Protein 6N7A (pdb70)

Secondary structure (DSSP, 8-state):
--TTB--GGGEEEEEEEEE-SSEEEEEEEE-TTSSS-SEEEEEEEE---HHHHHHHHHHHHT---TTBPPEEEEE---EEEEE--TT-BHHHHHHH-TTT--HHHHHHHHHHHHHHHHHHHHTTEE-S--SGGGEEEEETTEEEE---TT-EEPPTT------SS---GGG--HHHHHH----HHHHHHHHHHHHHHHHTTT-GGGSHHHHHHHHH--TTTHHHHHHHHHHTT--PPPPTT--HHHHHHHHGGG-SSGGGSPPHHHHHHHHHHHH-/--SSPP---PPPPPP-TTBPPGGGEEEEEEEEE-SSEEEEEEEE-TTSSS-SEEEEEEEE---HHHHHHHHHHHHT---TTBPPEEEEE---EEEEE--TT-BHHHHHHH-TTT--HHHHHHHHHHHHHHHHHHHHTTEE-S--SGGGEEEEETTEEEE---TT-EEPPTT----S--TT--GGG--HHHHHH----HHHHHHHHHHHHHHHHTTT-GGG-HHHHHHHHH-S--TTTHHHHHHHHHHTT--PPPPTT--HHHHHHHHHTT-SSGGGS--HHHHHHHHHHHH-

Solvent-accessible surface area: 28609 Å² total

GO terms:
  GO:0004713 protein tyrosine kinase activity (F, IDA)
  GO:0004715 non-membrane spanning protein tyrosine kinase activity (F, IDA)
  GO:0035723 interleukin-15-mediated signaling pathway (P, IDA)
  GO:0035771 interleukin-4-mediated signaling pathway (P, IDA)
  GO:0038110 interleukin-2-mediated signaling pathway (P, IDA)
  GO:0038113 interleukin-9-mediated signaling pathway (P, IDA)
  GO:0038154 interleukin-11-mediated signaling pathway (P, IDA)
  GO:0038165 oncostatin-M-mediated signaling pathway (P, IDA)
  GO:0009898 cytoplasmic side of plasma membrane (C, IDA)
  GO:0031234 extrinsic component of cytoplasmic side of plasma membrane (C, IDA)
  GO:0019221 cytokine-mediated signaling pathway (P, IDA)
  GO:1900182 positive regulation of protein localization to nucleus (P, IDA)
  GO:0048861 leukemia inhibitory factor signaling pathway (P, IDA)
  GO:0060337 type I interferon-mediated signaling pathway (P, IDA)
  GO:0140105 interleukin-10-mediated signaling pathway (P, IDA)
  GO:0007259 cell surface receptor signaling pathway via JAK-STAT (P, IDA)
  GO:0070102 interleukin-6-mediated signaling pathway (P, IDA)
  GO:0070120 ciliary neurotrophic factor-mediated signaling pathway (P, IDA)
  GO:0004713 protein tyrosine kinase activity (F, EXP)
  GO:0004713 protein tyrosine kinase activity (F, IC)

InterPro domains:
  IPR000299 FERM domain [PS50057] (34-420)
  IPR000719 Protein kinase domain [PS50011] (583-855)
  IPR000719 Protein kinase domain [PS50011] (875-1153)
  IPR000980 SH2 domain [PF21990] (438-546)
  IPR000980 SH2 domain [PS50001] (439-544)
  IPR000980 SH2 domain [SM00252] (437-532)
  IPR001245 Serine-threonine/tyrosine-protein kinase, catalytic domain [PF07714] (585-844)
  IPR001245 Serine-threonine/tyrosine-protein kinase, catalytic domain [PF07714] (876-1147)
  IPR001245 Serine-threonine/tyrosine-protein kinase, catalytic domain [PR00109] (956-969)
  IPR001245 Serine-threonine/tyrosine-protein kinase, catalytic domain [PR00109] (993-1011)
  IPR001245 Serine-threonine/tyrosine-protein kinase, catalytic domain [PR00109] (1043-1053)
  IPR001245 Serine-threonine/tyrosine-protein kinase, catalytic domain [PR00109] (1062-1084)
  IPR008266 Tyrosine-protein kinase, active site [PS00109] (999-1011)
  IPR011009 Protein kinase-like domain superfamily [SSF56112] (565-850)
  IPR011009 Protein kinase-like domain superfamily [SSF56112] (873-1146)
  IPR016251 Tyrosine-protein kinase, non-receptor Jak/Tyk2 [PIRSF000636] (7-1152)
  IPR016251 Tyrosine-protein kinase, non-receptor Jak/Tyk2 [PR01823] (405-429)
  IPR016251 Tyrosine-protein kinase, non-receptor Jak/Tyk2 [PR01823] (733-757)
  IPR016251 Tyrosine-protein kinase, non-receptor Jak/Tyk2 [PR01823] (946-972)
  IPR017441 Protein kinase, ATP binding site [PS00107] (881-908)

CATH classification: 3.30.200.20 (+1 more: 1.10.510.10)

Structure (mmCIF, N/CA/C/O backbone):
data_6N7A
#
_entry.id   6N7A
#
_cell.length_a   42.720
_cell.length_b   173.230
_cell.length_c   45.060
_cell.angle_alpha   90.00
_cell.angle_beta   94.17
_cell.angle_gamma   90.00
#
_symmetry.space_group_name_H-M   'P 1 21 1'
#
loop_
_entity.id
_entity.type
_entity.pdbx_description
1 polymer 'Tyrosine-protein kinase JAK1'
2 non-polymer GLYCEROL
3 non-polymer N-[3-(5-chloro-2-methoxyphenyl)-1-methyl-1H-pyrazol-4-yl]-2-methyl-2H-pyrazolo[4,3-c]pyridine-7-carboxamide
4 water water
#
loop_
_atom_site.group_PDB
_atom_site.id
_atom_site.type_symbol
_atom_site.label_atom_id
_atom_site.label_alt_id
_atom_site.label_comp_id
_atom_site.label_asym_id
_atom_site.label_entity_id
_atom_site.label_seq_id
_atom_site.pdbx_PDB_ins_code
_atom_site.Cartn_x
_atom_site.Cartn_y
_atom_site.Cartn_z
_atom_site.occupancy
_atom_site.B_iso_or_equiv
_atom_site.auth_seq_id
_atom_site.auth_comp_id
_atom_site.auth_asym_id
_atom_site.auth_atom_id
_atom_site.pdbx_PDB_model_num
ATOM 1 N N . VAL A 1 15 ? -19.224 -39.602 26.880 1.00 35.97 865 VAL A N 1
ATOM 2 C CA . VAL A 1 15 ? -18.003 -38.855 27.184 1.00 35.41 865 VAL A CA 1
ATOM 3 C C . VAL A 1 15 ? -17.288 -38.426 25.892 1.00 33.92 865 VAL A C 1
ATOM 4 O O . VAL A 1 15 ? -16.965 -39.264 25.047 1.00 35.26 865 VAL A O 1
ATOM 8 N N . ASP A 1 16 ? -17.035 -37.115 25.751 1.00 23.40 866 ASP A N 1
ATOM 9 C CA . ASP A 1 16 ? -16.337 -36.566 24.589 1.00 17.51 866 ASP A CA 1
ATOM 10 C C . ASP A 1 16 ? -14.818 -36.603 24.870 1.00 16.30 866 ASP A C 1
ATOM 11 O O . ASP A 1 16 ? -14.375 -35.867 25.743 1.00 17.06 866 ASP A O 1
ATOM 16 N N . PRO A 1 17 ? -14.031 -37.422 24.134 1.00 16.34 867 PRO A N 1
ATOM 17 C CA . PRO A 1 17 ? -12.581 -37.508 24.416 1.00 16.90 867 PRO A CA 1
ATOM 18 C C . PRO A 1 17 ? -11.813 -36.219 24.119 1.00 19.23 867 PRO A C 1
ATOM 19 O O . PRO A 1 17 ? -10.657 -36.070 24.534 1.00 17.30 867 PRO A O 1
ATOM 23 N N . THR A 1 18 ? -12.453 -35.290 23.413 1.00 14.35 868 THR A N 1
ATOM 24 C CA . THR A 1 18 ? -11.823 -34.016 23.087 1.00 12.71 868 THR A CA 1
ATOM 25 C C . THR A 1 18 ? -12.234 -32.928 24.065 1.00 13.48 868 THR A C 1
ATOM 26 O O . THR A 1 18 ? -11.808 -31.778 23.904 1.00 13.82 868 THR A O 1
ATOM 30 N N . HIS A 1 19 ? -13.078 -33.266 25.099 1.00 11.52 869 HIS A N 1
ATOM 31 C CA A HIS A 1 19 ? -13.481 -32.288 26.097 0.50 13.43 869 HIS A CA 1
ATOM 32 C CA B HIS A 1 19 ? -13.476 -32.279 26.093 0.50 12.47 869 HIS A CA 1
ATOM 33 C C . HIS A 1 19 ? -12.634 -32.520 27.349 1.00 15.94 869 HIS A C 1
ATOM 34 O O . HIS A 1 19 ? -12.729 -33.589 27.971 1.00 17.34 869 HIS A O 1
ATOM 47 N N . PHE A 1 20 ? -11.801 -31.548 27.684 1.00 12.32 870 PHE A N 1
ATOM 48 C CA . PHE A 1 20 ? -10.922 -31.609 28.852 1.00 11.94 870 PHE A CA 1
ATOM 49 C C . PHE A 1 20 ? -11.533 -30.715 29.936 1.00 16.47 870 PHE A C 1
ATOM 50 O O . PHE A 1 20 ? -11.638 -29.499 29.774 1.00 16.26 870 PHE A O 1
ATOM 58 N N . GLU A 1 21 ? -11.995 -31.347 31.031 1.00 14.08 871 GLU A N 1
ATOM 59 C CA . GLU A 1 21 ? -12.600 -30.634 32.157 1.00 14.68 871 GLU A CA 1
ATOM 60 C C . GLU A 1 21 ? -11.547 -29.860 32.897 1.00 15.58 871 GLU A C 1
ATOM 61 O O . GLU A 1 21 ? -10.505 -30.422 33.222 1.00 14.25 871 GLU A O 1
ATOM 67 N N . LYS A 1 22 ? -11.797 -28.578 33.181 1.00 14.63 872 LYS A N 1
ATOM 68 C CA . LYS A 1 22 ? -10.822 -27.714 33.848 1.00 14.57 872 LYS A CA 1
ATOM 69 C C . LYS A 1 22 ? -10.369 -28.310 35.196 1.00 15.13 872 LYS A C 1
ATOM 70 O O . LYS A 1 22 ? -9.190 -28.208 35.553 1.00 14.88 872 LYS A O 1
ATOM 76 N N . ARG A 1 23 ? -11.320 -28.950 35.931 1.00 16.21 873 ARG A N 1
ATOM 77 C CA . ARG A 1 23 ? -11.031 -29.506 37.256 1.00 17.20 873 ARG A CA 1
ATOM 78 C C . ARG A 1 23 ? -9.939 -30.554 37.261 1.00 18.33 873 ARG A C 1
ATOM 79 O O . ARG A 1 23 ? -9.311 -30.763 38.297 1.00 17.41 873 ARG A O 1
ATOM 87 N N . PHE A 1 24 ? -9.708 -31.220 36.121 1.00 12.41 874 PHE A N 1
ATOM 88 C CA . PHE A 1 24 ? -8.700 -32.249 36.033 1.00 12.11 874 PHE A CA 1
ATOM 89 C C . PHE A 1 24 ? -7.511 -31.821 35.220 1.00 12.15 874 PHE A C 1
ATOM 90 O O . PHE A 1 24 ? -6.587 -32.590 35.122 1.00 12.67 874 PHE A O 1
ATOM 98 N N . LEU A 1 25 ? -7.510 -30.594 34.674 1.00 10.73 875 LEU A N 1
ATOM 99 C CA . LEU A 1 25 ? -6.401 -30.148 33.845 1.00 11.36 875 LEU A CA 1
ATOM 100 C C . LEU A 1 25 ? -5.408 -29.402 34.723 1.00 13.87 875 LEU A C 1
ATOM 101 O O . LEU A 1 25 ? -5.626 -28.235 35.079 1.00 16.68 875 LEU A O 1
ATOM 106 N N . LYS A 1 26 ? -4.368 -30.098 35.131 1.00 11.30 876 LYS A N 1
ATOM 107 C CA . LYS A 1 26 ? -3.457 -29.547 36.095 1.00 11.44 876 LYS A CA 1
ATOM 108 C C . LYS A 1 26 ? -2.228 -28.942 35.493 1.00 11.89 876 LYS A C 1
ATOM 109 O O . LYS A 1 26 ? -1.444 -29.654 34.861 1.00 10.85 876 LYS A O 1
ATOM 115 N N . ARG A 1 27 ? -2.010 -27.643 35.735 1.00 10.00 877 ARG A N 1
ATOM 116 C CA . ARG A 1 27 ? -0.805 -27.000 35.203 1.00 10.23 877 ARG A CA 1
ATOM 117 C C . ARG A 1 27 ? 0.452 -27.512 35.895 1.00 11.26 877 ARG A C 1
ATOM 118 O O . ARG A 1 27 ? 0.525 -27.506 37.146 1.00 13.49 877 ARG A O 1
ATOM 126 N N . ILE A 1 28 ? 1.490 -27.835 35.123 1.00 8.31 878 ILE A N 1
ATOM 127 C CA . ILE A 1 28 ? 2.766 -28.295 35.636 1.00 9.33 878 ILE A CA 1
ATOM 128 C C . ILE A 1 28 ? 3.809 -27.189 35.578 1.00 11.29 878 ILE A C 1
ATOM 129 O O . ILE A 1 28 ? 4.427 -26.849 36.583 1.00 10.33 878 ILE A O 1
ATOM 134 N N . ARG A 1 29 ? 4.059 -26.632 34.373 1.00 9.70 879 ARG A N 1
ATOM 135 C CA . ARG A 1 29 ? 5.057 -25.578 34.210 1.00 8.89 879 ARG A CA 1
ATOM 136 C C . ARG A 1 29 ? 4.883 -24.912 32.839 1.00 11.91 879 ARG A C 1
ATOM 137 O O . ARG A 1 29 ? 4.170 -25.449 31.979 1.00 10.97 879 ARG A O 1
ATOM 145 N N . ASP A 1 30 ? 5.550 -23.774 32.646 1.00 10.38 880 ASP A N 1
ATOM 146 C CA . ASP A 1 30 ? 5.525 -23.104 31.346 1.00 9.92 880 ASP A CA 1
ATOM 147 C C . ASP A 1 30 ? 6.344 -23.887 30.351 1.00 11.23 880 ASP A C 1
ATOM 148 O O . ASP A 1 30 ? 7.370 -24.489 30.686 1.00 12.85 880 ASP A O 1
ATOM 153 N N . LEU A 1 31 ? 5.918 -23.811 29.084 1.00 9.75 881 LEU A N 1
ATOM 154 C CA . LEU A 1 31 ? 6.753 -24.284 27.988 1.00 10.08 881 LEU A CA 1
ATOM 155 C C . LEU A 1 31 ? 7.230 -23.069 27.194 1.00 11.33 881 LEU A C 1
ATOM 156 O O . LEU A 1 31 ? 8.386 -23.055 26.776 1.00 13.55 881 LEU A O 1
ATOM 161 N N . GLY A 1 32 ? 6.383 -22.091 26.972 1.00 10.37 882 GLY A N 1
ATOM 162 C CA . GLY A 1 32 ? 6.809 -20.933 26.200 1.00 11.97 882 GLY A CA 1
ATOM 163 C C . GLY A 1 32 ? 5.775 -19.845 26.222 1.00 13.93 882 GLY A C 1
ATOM 164 O O . GLY A 1 32 ? 4.629 -20.060 26.623 1.00 12.98 882 GLY A O 1
ATOM 165 N N . GLU A 1 33 ? 6.171 -18.649 25.806 1.00 15.35 883 GLU A N 1
ATOM 166 C CA . GLU A 1 33 ? 5.253 -17.531 25.885 1.00 15.85 883 GLU A CA 1
ATOM 167 C C . GLU A 1 33 ? 5.622 -16.479 24.854 1.00 18.11 883 GLU A C 1
ATOM 168 O O . GLU A 1 33 ? 6.816 -16.234 24.617 1.00 18.87 883 GLU A O 1
ATOM 174 N N . GLY A 1 34 ? 4.598 -15.879 24.270 1.00 15.55 884 GLY A N 1
ATOM 175 C CA . GLY A 1 34 ? 4.747 -14.774 23.333 1.00 16.60 884 GLY A CA 1
ATOM 176 C C . GLY A 1 34 ? 4.079 -13.534 23.884 1.00 22.57 884 GLY A C 1
ATOM 177 O O . GLY A 1 34 ? 3.717 -13.483 25.071 1.00 20.00 884 GLY A O 1
ATOM 178 N N . HIS A 1 35 ? 3.886 -12.533 23.012 1.00 23.06 885 HIS A N 1
ATOM 179 C CA . HIS A 1 35 ? 3.230 -11.280 23.408 1.00 24.83 885 HIS A CA 1
ATOM 180 C C . HIS A 1 35 ? 1.812 -11.559 23.914 1.00 26.80 885 HIS A C 1
ATOM 181 O O . HIS A 1 35 ? 1.458 -11.054 24.971 1.00 27.33 885 HIS A O 1
ATOM 188 N N . PHE A 1 36 ? 1.028 -12.399 23.201 1.00 21.81 886 PHE A N 1
ATOM 189 C CA . PHE A 1 36 ? -0.354 -12.668 23.596 1.00 24.06 886 PHE A CA 1
ATOM 190 C C . PHE A 1 36 ? -0.647 -14.099 24.020 1.00 26.64 886 PHE A C 1
ATOM 191 O O . PHE A 1 36 ? -1.509 -14.312 24.871 1.00 29.07 886 PHE A O 1
ATOM 199 N N . GLY A 1 37 ? 0.043 -15.051 23.416 1.00 20.08 887 GLY A N 1
ATOM 200 C CA . GLY A 1 37 ? -0.166 -16.466 23.690 1.00 18.40 887 GLY A CA 1
ATOM 201 C C . GLY A 1 37 ? 0.789 -17.047 24.708 1.00 16.58 887 GLY A C 1
ATOM 202 O O . GLY A 1 37 ? 1.909 -16.567 24.911 1.00 15.43 887 GLY A O 1
ATOM 203 N N . LYS A 1 38 ? 0.358 -18.162 25.288 1.00 13.52 888 LYS A N 1
ATOM 204 C CA . LYS A 1 38 ? 1.137 -18.885 26.254 1.00 12.60 888 LYS A CA 1
ATOM 205 C C . LYS A 1 38 ? 0.964 -20.377 26.040 1.00 11.35 888 LYS A C 1
ATOM 206 O O . LYS A 1 38 ? -0.147 -20.796 25.736 1.00 10.70 888 LYS A O 1
ATOM 212 N N . VAL A 1 39 ? 2.022 -21.170 26.224 1.00 8.77 889 VAL A N 1
ATOM 213 C CA . VAL A 1 39 ? 1.911 -22.638 26.144 1.00 7.36 889 VAL A CA 1
ATOM 214 C C . VAL A 1 39 ? 2.427 -23.188 27.457 1.00 10.06 889 VAL A C 1
ATOM 215 O O . VAL A 1 39 ? 3.532 -22.825 27.894 1.00 9.99 889 VAL A O 1
ATOM 219 N N . GLU A 1 40 ? 1.637 -24.083 28.060 1.00 8.76 890 GLU A N 1
ATOM 220 C CA . GLU A 1 40 ? 1.987 -24.711 29.339 1.00 8.19 890 GLU A CA 1
ATOM 221 C C . GLU A 1 40 ? 1.901 -26.205 29.235 1.00 10.10 890 GLU A C 1
ATOM 222 O O . GLU A 1 40 ? 1.039 -26.735 28.506 1.00 9.93 890 GLU A O 1
ATOM 228 N N . LEU A 1 41 ? 2.785 -26.885 30.001 1.00 7.92 891 LEU A N 1
ATOM 229 C CA . LEU A 1 41 ? 2.687 -28.315 30.176 1.00 8.91 891 LEU A CA 1
ATOM 230 C C . LEU A 1 41 ? 1.647 -28.541 31.271 1.00 10.03 891 LEU A C 1
ATOM 231 O O . LEU A 1 41 ? 1.789 -27.975 32.361 1.00 9.03 891 LEU A O 1
ATOM 236 N N . CYS A 1 42 ? 0.634 -29.372 30.993 1.00 7.85 892 CYS A N 1
ATOM 237 C CA . CYS A 1 42 ? -0.361 -29.785 31.992 1.00 8.38 892 CYS A CA 1
ATOM 238 C C . CYS A 1 42 ? -0.456 -31.291 32.000 1.00 10.35 892 CYS A C 1
ATOM 239 O O . CYS A 1 42 ? -0.038 -31.973 31.059 1.00 10.42 892 CYS A O 1
ATOM 242 N N . ARG A 1 43 ? -1.054 -31.828 33.083 1.00 9.72 893 ARG A N 1
ATOM 243 C CA A ARG A 1 43 ? -1.365 -33.249 33.116 0.50 9.23 893 ARG A CA 1
ATOM 244 C CA B ARG A 1 43 ? -1.353 -33.247 33.162 0.50 9.44 893 ARG A CA 1
ATOM 245 C C . ARG A 1 43 ? -2.871 -33.318 33.266 1.00 12.78 893 ARG A C 1
ATOM 246 O O . ARG A 1 43 ? -3.434 -32.661 34.144 1.00 13.21 893 ARG A O 1
ATOM 261 N N . TYR A 1 44 ? -3.547 -34.062 32.377 1.00 9.96 894 TYR A N 1
ATOM 262 C CA . TYR A 1 44 ? -4.991 -34.198 32.489 1.00 10.28 894 TYR A CA 1
ATOM 263 C C . TYR A 1 44 ? -5.177 -35.453 33.346 1.00 12.67 894 TYR A C 1
ATOM 264 O O . TYR A 1 44 ? -4.859 -36.566 32.914 1.00 11.55 894 TYR A O 1
ATOM 273 N N . ASP A 1 45 ? -5.569 -35.231 34.599 1.00 11.88 895 ASP A N 1
ATOM 274 C CA . ASP A 1 45 ? -5.485 -36.250 35.619 1.00 12.52 895 ASP A CA 1
ATOM 275 C C . ASP A 1 45 ? -6.811 -36.563 36.341 1.00 14.91 895 ASP A C 1
ATOM 276 O O . ASP A 1 45 ? -6.924 -36.293 37.545 1.00 14.38 895 ASP A O 1
ATOM 281 N N . PRO A 1 46 ? -7.806 -37.134 35.620 1.00 13.43 896 PRO A N 1
ATOM 282 C CA . PRO A 1 46 ? -9.106 -37.427 36.245 1.00 15.47 896 PRO A CA 1
ATOM 283 C C . PRO A 1 46 ? -9.020 -38.404 37.415 1.00 19.84 896 PRO A C 1
ATOM 284 O O . PRO A 1 46 ? -9.868 -38.331 38.305 1.00 20.65 896 PRO A O 1
ATOM 288 N N . GLU A 1 47 ? -8.018 -39.305 37.432 1.00 16.91 897 GLU A N 1
ATOM 289 C CA . GLU A 1 47 ? -7.876 -40.263 38.533 1.00 17.42 897 GLU A CA 1
ATOM 290 C C . GLU A 1 47 ? -7.177 -39.656 39.753 1.00 23.39 897 GLU A C 1
ATOM 291 O O . GLU A 1 47 ? -7.218 -40.258 40.827 1.00 24.04 897 GLU A O 1
ATOM 297 N N . GLY A 1 48 ? -6.622 -38.445 39.605 1.00 20.91 898 GLY A N 1
ATOM 298 C CA . GLY A 1 48 ? -5.995 -37.687 40.686 1.00 20.61 898 GLY A CA 1
ATOM 299 C C . GLY A 1 48 ? -4.739 -38.267 41.311 1.00 25.47 898 GLY A C 1
ATOM 300 O O . GLY A 1 48 ? -4.344 -37.834 42.392 1.00 27.55 898 GLY A O 1
ATOM 301 N N . ASP A 1 49 ? -4.079 -39.221 40.643 1.00 22.66 899 ASP A N 1
ATOM 302 C CA . ASP A 1 49 ? -2.862 -39.839 41.178 1.00 22.46 899 ASP A CA 1
ATOM 303 C C . ASP A 1 49 ? -1.588 -39.547 40.361 1.00 26.84 899 ASP A C 1
ATOM 304 O O . ASP A 1 49 ? -0.595 -40.259 40.490 1.00 27.68 899 ASP A O 1
ATOM 309 N N . ASN A 1 50 ? -1.640 -38.525 39.483 1.00 22.10 900 ASN A N 1
ATOM 310 C CA . ASN A 1 50 ? -0.518 -38.097 38.639 1.00 21.96 900 ASN A CA 1
ATOM 311 C C . ASN A 1 50 ? -0.107 -39.158 37.588 1.00 23.61 900 ASN A C 1
ATOM 312 O O . ASN A 1 50 ? 1.028 -39.154 37.114 1.00 25.23 900 ASN A O 1
ATOM 317 N N . THR A 1 51 ? -1.076 -39.978 37.128 1.00 17.18 901 THR A N 1
ATOM 318 C CA . THR A 1 51 ? -0.849 -40.975 36.079 1.00 17.25 901 THR A CA 1
ATOM 319 C C . THR A 1 51 ? -1.467 -40.553 34.753 1.00 17.06 901 THR A C 1
ATOM 320 O O . THR A 1 51 ? -1.276 -41.230 33.743 1.00 18.70 901 THR A O 1
ATOM 324 N N . GLY A 1 52 ? -2.204 -39.435 34.758 1.00 14.05 902 GLY A N 1
ATOM 325 C CA . GLY A 1 52 ? -2.848 -38.946 33.547 1.00 13.99 902 GLY A CA 1
ATOM 326 C C . GLY A 1 52 ? -1.861 -38.529 32.470 1.00 15.81 902 GLY A C 1
ATOM 327 O O . GLY A 1 52 ? -0.659 -38.399 32.720 1.00 15.82 902 GLY A O 1
ATOM 328 N N . GLU A 1 53 ? -2.378 -38.324 31.268 1.00 14.44 903 GLU A N 1
ATOM 329 C CA . GLU A 1 53 ? -1.549 -37.940 30.132 1.00 14.79 903 GLU A CA 1
ATOM 330 C C . GLU A 1 53 ? -1.064 -36.482 30.249 1.00 14.88 903 GLU A C 1
ATOM 331 O O . GLU A 1 53 ? -1.829 -35.580 30.632 1.00 12.44 903 GLU A O 1
ATOM 337 N N . GLN A 1 54 ? 0.196 -36.264 29.880 1.00 13.89 904 GLN A N 1
ATOM 338 C CA . GLN A 1 54 ? 0.721 -34.912 29.795 1.00 13.47 904 GLN A CA 1
ATOM 339 C C . GLN A 1 54 ? 0.275 -34.318 28.432 1.00 11.85 904 GLN A C 1
ATOM 340 O O . GLN A 1 54 ? 0.243 -35.022 27.413 1.00 12.11 904 GLN A O 1
ATOM 346 N N . VAL A 1 55 ? -0.105 -33.040 28.439 1.00 8.49 905 VAL A N 1
ATOM 347 C CA . VAL A 1 55 ? -0.556 -32.361 27.235 1.00 8.27 905 VAL A CA 1
ATOM 348 C C . VAL A 1 55 ? -0.001 -30.953 27.213 1.00 9.42 905 VAL A C 1
ATOM 349 O O . VAL A 1 55 ? 0.277 -30.380 28.282 1.00 9.34 905 VAL A O 1
ATOM 353 N N . ALA A 1 56 ? 0.157 -30.365 26.010 1.00 8.18 906 ALA A N 1
ATOM 354 C CA . ALA A 1 56 ? 0.542 -28.983 25.886 1.00 7.81 906 ALA A CA 1
ATOM 355 C C . ALA A 1 56 ? -0.738 -28.175 25.711 1.00 9.70 906 ALA A C 1
ATOM 356 O O . ALA A 1 56 ? -1.646 -28.565 24.936 1.00 9.65 906 ALA A O 1
ATOM 358 N N . VAL A 1 57 ? -0.841 -27.071 26.420 1.00 8.85 907 VAL A N 1
ATOM 359 C CA . VAL A 1 57 ? -2.050 -26.263 26.449 1.00 8.21 907 VAL A CA 1
ATOM 360 C C . VAL A 1 57 ? -1.761 -24.833 26.065 1.00 8.46 907 VAL A C 1
ATOM 361 O O . VAL A 1 57 ? -0.897 -24.192 26.667 1.00 8.79 907 VAL A O 1
ATOM 365 N N . LYS A 1 58 ? -2.399 -24.357 24.970 1.00 7.80 908 LYS A N 1
ATOM 366 C CA . LYS A 1 58 ? -2.198 -22.993 24.519 1.00 8.32 908 LYS A CA 1
ATOM 367 C C . LYS A 1 58 ? -3.397 -22.159 25.003 1.00 10.72 908 LYS A C 1
ATOM 368 O O . LYS A 1 58 ? -4.557 -22.558 24.851 1.00 9.90 908 LYS A O 1
ATOM 374 N N . SER A 1 59 ? -3.077 -20.987 25.574 1.00 10.24 909 SER A N 1
ATOM 375 C CA . SER A 1 59 ? -4.085 -20.068 26.083 1.00 11.94 909 SER A CA 1
ATOM 376 C C . SER A 1 59 ? -3.632 -18.654 25.750 1.00 19.15 909 SER A C 1
ATOM 377 O O . SER A 1 59 ? -2.516 -18.448 25.282 1.00 16.03 909 SER A O 1
ATOM 380 N N . LEU A 1 60 ? -4.498 -17.687 26.016 1.00 21.58 910 LEU A N 1
ATOM 381 C CA . LEU A 1 60 ? -4.139 -16.292 25.856 1.00 24.22 910 LEU A CA 1
ATOM 382 C C . LEU A 1 60 ? -3.887 -15.697 27.209 1.00 28.68 910 LEU A C 1
ATOM 383 O O . LEU A 1 60 ? -4.482 -16.111 28.218 1.00 26.30 910 LEU A O 1
ATOM 388 N N . LYS A 1 61 ? -2.991 -14.715 27.236 1.00 27.51 911 LYS A N 1
ATOM 389 C CA . LYS A 1 61 ? -2.667 -13.997 28.458 1.00 29.53 911 LYS A CA 1
ATOM 390 C C . LYS A 1 61 ? -3.829 -13.043 28.796 1.00 36.48 911 LYS A C 1
ATOM 391 O O . LYS A 1 61 ? -4.467 -12.545 27.859 1.00 34.75 911 LYS A O 1
ATOM 397 N N . PRO A 1 62 ? -4.153 -12.834 30.104 1.00 35.55 912 PRO A N 1
ATOM 398 C CA . PRO A 1 62 ? -5.264 -11.922 30.463 1.00 42.18 912 PRO A CA 1
ATOM 399 C C . PRO A 1 62 ? -5.028 -10.484 30.014 1.00 80.20 912 PRO A C 1
ATOM 400 O O . PRO A 1 62 ? -5.863 -9.917 29.320 1.00 55.65 912 PRO A O 1
ATOM 404 N N . HIS A 1 68 ? -8.202 -11.046 20.547 1.00 36.41 918 HIS A N 1
ATOM 405 C CA . HIS A 1 68 ? -7.323 -12.206 20.419 1.00 35.11 918 HIS A CA 1
ATOM 406 C C . HIS A 1 68 ? -8.049 -13.522 20.732 1.00 33.41 918 HIS A C 1
ATOM 407 O O . HIS A 1 68 ? -7.647 -14.558 20.201 1.00 32.16 918 HIS A O 1
ATOM 414 N N . ILE A 1 69 ? -9.117 -13.495 21.575 1.00 27.06 919 ILE A N 1
ATOM 415 C CA . ILE A 1 69 ? -9.900 -14.695 21.923 1.00 26.56 919 ILE A CA 1
ATOM 416 C C . ILE A 1 69 ? -10.509 -15.318 20.663 1.00 25.35 919 ILE A C 1
ATOM 417 O O . ILE A 1 69 ? -10.410 -16.551 20.464 1.00 21.35 919 ILE A O 1
ATOM 422 N N . ALA A 1 70 ? -11.074 -14.455 19.779 1.00 21.72 920 ALA A N 1
ATOM 423 C CA . ALA A 1 70 ? -11.650 -14.903 18.506 1.00 20.17 920 ALA A CA 1
ATOM 424 C C . ALA A 1 70 ? -10.568 -15.599 17.665 1.00 19.49 920 ALA A C 1
ATOM 425 O O . ALA A 1 70 ? -10.853 -16.641 17.069 1.00 16.63 920 ALA A O 1
ATOM 427 N N . ASP A 1 71 ? -9.323 -15.057 17.682 1.00 17.08 921 ASP A N 1
ATOM 428 C CA . ASP A 1 71 ? -8.208 -15.673 16.940 1.00 16.54 921 ASP A CA 1
ATOM 429 C C . ASP A 1 71 ? -7.885 -17.081 17.447 1.00 16.74 921 ASP A C 1
ATOM 430 O O . ASP A 1 71 ? -7.740 -17.991 16.621 1.00 15.20 921 ASP A O 1
ATOM 435 N N . LEU A 1 72 ? -7.787 -17.284 18.779 1.00 13.38 922 LEU A N 1
ATOM 436 C CA . LEU A 1 72 ? -7.499 -18.615 19.291 1.00 12.98 922 LEU A CA 1
ATOM 437 C C . LEU A 1 72 ? -8.630 -19.591 18.899 1.00 14.10 922 LEU A C 1
ATOM 438 O O . LEU A 1 72 ? -8.370 -20.747 18.558 1.00 12.90 922 LEU A O 1
ATOM 443 N N . LYS A 1 73 ? -9.918 -19.128 18.908 1.00 13.69 923 LYS A N 1
ATOM 444 C CA . LYS A 1 73 ? -11.000 -20.022 18.492 1.00 13.35 923 LYS A CA 1
ATOM 445 C C . LYS A 1 73 ? -10.831 -20.435 17.016 1.00 12.43 923 LYS A C 1
ATOM 446 O O . LYS A 1 73 ? -11.064 -21.591 16.667 1.00 12.37 923 LYS A O 1
ATOM 452 N N . LYS A 1 74 ? -10.330 -19.522 16.194 1.00 10.73 924 LYS A N 1
ATOM 453 C CA . LYS A 1 74 ? -10.088 -19.854 14.789 1.00 9.96 924 LYS A CA 1
ATOM 454 C C . LYS A 1 74 ? -8.915 -20.826 14.637 1.00 11.97 924 LYS A C 1
ATOM 455 O O . LYS A 1 74 ? -9.008 -21.798 13.872 1.00 11.33 924 LYS A O 1
ATOM 461 N N . GLU A 1 75 ? -7.857 -20.630 15.442 1.00 10.93 925 GLU A N 1
ATOM 462 C CA . GLU A 1 75 ? -6.696 -21.533 15.398 1.00 11.01 925 GLU A CA 1
ATOM 463 C C . GLU A 1 75 ? -7.125 -22.943 15.826 1.00 11.35 925 GLU A C 1
ATOM 464 O O . GLU A 1 75 ? -6.727 -23.944 15.221 1.00 11.95 925 GLU A O 1
ATOM 470 N N . ILE A 1 76 ? -7.954 -23.019 16.895 1.00 9.59 926 ILE A N 1
ATOM 471 C CA . ILE A 1 76 ? -8.443 -24.300 17.375 1.00 10.40 926 ILE A CA 1
ATOM 472 C C . ILE A 1 76 ? -9.174 -25.015 16.265 1.00 11.09 926 ILE A C 1
ATOM 473 O O . ILE A 1 76 ? -8.949 -26.211 16.031 1.00 12.02 926 ILE A O 1
ATOM 478 N N . GLU A 1 77 ? -10.030 -24.288 15.534 1.00 9.03 927 GLU A N 1
ATOM 479 C CA . GLU A 1 77 ? -10.810 -24.949 14.507 1.00 8.99 927 GLU A CA 1
ATOM 480 C C . GLU A 1 77 ? -9.944 -25.376 13.309 1.00 11.37 927 GLU A C 1
ATOM 481 O O . GLU A 1 77 ? -10.174 -26.439 12.732 1.00 13.14 927 GLU A O 1
ATOM 487 N N . ILE A 1 78 ? -8.893 -24.577 12.985 1.00 9.21 928 ILE A N 1
ATOM 488 C CA . ILE A 1 78 ? -7.950 -25.011 11.943 1.00 9.12 928 ILE A CA 1
ATOM 489 C C . ILE A 1 78 ? -7.264 -26.324 12.371 1.00 10.66 928 ILE A C 1
ATOM 490 O O . ILE A 1 78 ? -7.324 -27.313 11.652 1.00 10.67 928 ILE A O 1
ATOM 495 N N . LEU A 1 79 ? -6.666 -26.340 13.557 1.00 8.82 929 LEU A N 1
ATOM 496 C CA . LEU A 1 79 ? -5.898 -27.530 13.965 1.00 9.24 929 LEU A CA 1
ATOM 497 C C . LEU A 1 79 ? -6.762 -28.761 14.150 1.00 10.73 929 LEU A C 1
ATOM 498 O O . LEU A 1 79 ? -6.343 -29.874 13.802 1.00 10.78 929 LEU A O 1
ATOM 503 N N . ARG A 1 80 ? -8.006 -28.559 14.653 1.00 10.16 930 ARG A N 1
ATOM 504 C CA . ARG A 1 80 ? -8.940 -29.688 14.816 1.00 9.76 930 ARG A CA 1
ATOM 505 C C . ARG A 1 80 ? -9.185 -30.402 13.488 1.00 15.09 930 ARG A C 1
ATOM 506 O O . ARG A 1 80 ? -9.413 -31.612 13.498 1.00 14.59 930 ARG A O 1
ATOM 514 N N . ASN A 1 81 ? -9.039 -29.685 12.377 1.00 12.37 931 ASN A N 1
ATOM 515 C CA . ASN A 1 81 ? -9.284 -30.271 11.052 1.00 13.02 931 ASN A CA 1
ATOM 516 C C . ASN A 1 81 ? -8.009 -30.638 10.294 1.00 16.77 931 ASN A C 1
ATOM 517 O O . ASN A 1 81 ? -8.107 -30.954 9.122 1.00 17.71 931 ASN A O 1
ATOM 522 N N . LEU A 1 82 ? -6.807 -30.569 10.939 1.00 10.90 932 LEU A N 1
ATOM 523 C CA . LEU A 1 82 ? -5.568 -30.947 10.242 1.00 11.87 932 LEU A CA 1
ATOM 524 C C . LEU A 1 82 ? -5.105 -32.277 10.809 1.00 14.38 932 LEU A C 1
ATOM 525 O O . LEU A 1 82 ? -5.059 -32.437 12.038 1.00 13.38 932 LEU A O 1
ATOM 530 N N . TYR A 1 83 ? -4.754 -33.218 9.956 1.00 13.08 933 TYR A N 1
ATOM 531 C CA . TYR A 1 83 ? -4.311 -34.538 10.374 1.00 14.21 933 TYR A CA 1
ATOM 532 C C . TYR A 1 83 ? -3.110 -34.925 9.490 1.00 14.64 933 TYR A C 1
ATOM 533 O O . TYR A 1 83 ? -3.296 -35.323 8.326 1.00 14.76 933 TYR A O 1
ATOM 542 N N . HIS A 1 84 ? -1.897 -34.824 10.029 1.00 9.55 934 HIS A N 1
ATOM 543 C CA . HIS A 1 84 ? -0.710 -35.175 9.251 1.00 8.54 934 HIS A CA 1
ATOM 544 C C . HIS A 1 84 ? 0.403 -35.548 10.195 1.00 11.36 934 HIS A C 1
ATOM 545 O O . HIS A 1 84 ? 0.499 -34.950 11.275 1.00 10.04 934 HIS A O 1
ATOM 552 N N . GLU A 1 85 ? 1.275 -36.500 9.800 1.00 9.72 935 GLU A N 1
ATOM 553 C CA . GLU A 1 85 ? 2.342 -36.913 10.701 1.00 11.84 935 GLU A CA 1
ATOM 554 C C . GLU A 1 85 ? 3.325 -35.798 11.091 1.00 12.06 935 GLU A C 1
ATOM 555 O O . GLU A 1 85 ? 3.959 -35.902 12.158 1.00 12.73 935 GLU A O 1
ATOM 561 N N . ASN A 1 86 ? 3.415 -34.719 10.269 1.00 9.11 936 ASN A N 1
ATOM 562 C CA . ASN A 1 86 ? 4.302 -33.603 10.549 1.00 8.69 936 ASN A CA 1
ATOM 563 C C . ASN A 1 86 ? 3.558 -32.348 10.958 1.00 9.89 936 ASN A C 1
ATOM 564 O O . ASN A 1 86 ? 4.051 -31.241 10.734 1.00 8.83 936 ASN A O 1
ATOM 569 N N . ILE A 1 87 ? 2.388 -32.535 11.606 1.00 8.47 937 ILE A N 1
ATOM 570 C CA A ILE A 1 87 ? 1.614 -31.444 12.178 0.50 7.48 937 ILE A CA 1
ATOM 571 C CA B ILE A 1 87 ? 1.551 -31.458 12.150 0.50 7.83 937 ILE A CA 1
ATOM 572 C C . ILE A 1 87 ? 1.255 -31.880 13.597 1.00 8.71 937 ILE A C 1
ATOM 573 O O . ILE A 1 87 ? 0.756 -33.008 13.810 1.00 8.95 937 ILE A O 1
ATOM 582 N N . VAL A 1 88 ? 1.563 -31.014 14.568 1.00 7.93 938 VAL A N 1
ATOM 583 C CA . VAL A 1 88 ? 1.284 -31.352 15.977 1.00 7.18 938 VAL A CA 1
ATOM 584 C C . VAL A 1 88 ? -0.188 -31.804 16.140 1.00 8.49 938 VAL A C 1
ATOM 585 O O . VAL A 1 88 ? -1.103 -31.217 15.539 1.00 9.65 938 VAL A O 1
ATOM 589 N N . LYS A 1 89 ? -0.409 -32.847 16.934 1.00 8.82 939 LYS A N 1
ATOM 590 C CA . LYS A 1 89 ? -1.739 -33.405 17.096 1.00 9.05 939 LYS A CA 1
ATOM 591 C C . LYS A 1 89 ? -2.642 -32.592 18.000 1.00 8.49 939 LYS A C 1
ATOM 592 O O . LYS A 1 89 ? -2.331 -32.355 19.166 1.00 9.93 939 LYS A O 1
ATOM 598 N N . TYR A 1 90 ? -3.830 -32.247 17.492 1.00 9.05 940 TYR A N 1
ATOM 599 C CA . TYR A 1 90 ? -4.913 -31.674 18.269 1.00 8.30 940 TYR A CA 1
ATOM 600 C C . TYR A 1 90 ? -5.439 -32.758 19.197 1.00 10.48 940 TYR A C 1
ATOM 601 O O . TYR A 1 90 ? -5.618 -33.897 18.770 1.00 9.51 940 TYR A O 1
ATOM 610 N N . LYS A 1 91 ? -5.708 -32.408 20.465 1.00 8.28 941 LYS A N 1
ATOM 611 C CA . LYS A 1 91 ? -6.340 -33.360 21.385 1.00 8.45 941 LYS A CA 1
ATOM 612 C C . LYS A 1 91 ? -7.736 -32.876 21.792 1.00 9.37 941 LYS A C 1
ATOM 613 O O . LYS A 1 91 ? -8.641 -33.702 21.971 1.00 11.01 941 LYS A O 1
ATOM 619 N N . GLY A 1 92 ? -7.922 -31.578 21.927 1.00 8.51 942 GLY A N 1
ATOM 620 C CA . GLY A 1 92 ? -9.225 -31.072 22.349 1.00 8.54 942 GLY A CA 1
ATOM 621 C C . GLY A 1 92 ? -9.204 -29.656 22.856 1.00 9.44 942 GLY A C 1
ATOM 622 O O . GLY A 1 92 ? -8.301 -28.877 22.534 1.00 10.36 942 GLY A O 1
ATOM 623 N N . ILE A 1 93 ? -10.234 -29.304 23.669 1.00 9.93 943 ILE A N 1
ATOM 624 C CA . ILE A 1 93 ? -10.355 -27.978 24.252 1.00 10.42 943 ILE A CA 1
ATOM 625 C C . ILE A 1 93 ? -10.708 -28.055 25.701 1.00 10.34 943 ILE A C 1
ATOM 626 O O . ILE A 1 93 ? -11.302 -29.047 26.125 1.00 12.24 943 ILE A O 1
ATOM 631 N N . CYS A 1 94 ? -10.434 -26.983 26.394 1.00 11.44 944 CYS A N 1
ATOM 632 C CA . CYS A 1 94 ? -10.911 -26.786 27.772 1.00 13.22 944 CYS A CA 1
ATOM 633 C C . CYS A 1 94 ? -11.635 -25.438 27.734 1.00 18.42 944 CYS A C 1
ATOM 634 O O . CYS A 1 94 ? -11.042 -24.423 27.338 1.00 16.25 944 CYS A O 1
ATOM 637 N N . THR A 1 95 ? -12.927 -25.425 28.107 1.00 19.97 945 THR A N 1
ATOM 638 C CA . THR A 1 95 ? -13.725 -24.191 28.061 1.00 22.49 945 THR A CA 1
ATOM 639 C C . THR A 1 95 ? -14.154 -23.681 29.426 1.00 34.18 945 THR A C 1
ATOM 640 O O . THR A 1 95 ? -14.162 -24.431 30.403 1.00 34.98 945 THR A O 1
ATOM 644 N N . GLY A 1 101 ? -12.759 -18.583 29.219 1.00 34.20 951 GLY A N 1
ATOM 645 C CA . GLY A 1 101 ? -12.540 -18.447 27.785 1.00 32.41 951 GLY A CA 1
ATOM 646 C C . GLY A 1 101 ? -12.394 -19.802 27.132 1.00 31.29 951 GLY A C 1
ATOM 647 O O . GLY A 1 101 ? -13.303 -20.637 27.228 1.00 33.08 951 GLY A O 1
ATOM 648 N N . ILE A 1 102 ? -11.243 -20.035 26.459 1.00 20.18 952 ILE A N 1
ATOM 649 C CA . ILE A 1 102 ? -10.980 -21.331 25.825 1.00 17.18 952 ILE A CA 1
ATOM 650 C C . ILE A 1 102 ? -9.481 -21.598 25.804 1.00 14.87 952 ILE A C 1
ATOM 651 O O . ILE A 1 102 ? -8.661 -20.677 25.720 1.00 16.18 952 ILE A O 1
ATOM 656 N N . LYS A 1 103 ? -9.135 -22.866 25.885 1.00 11.77 953 LYS A N 1
ATOM 657 C CA . LYS A 1 103 ? -7.758 -23.317 25.788 1.00 11.72 953 LYS A CA 1
ATOM 658 C C . LYS A 1 103 ? -7.691 -24.432 24.771 1.00 12.96 953 LYS A C 1
ATOM 659 O O . LYS A 1 103 ? -8.587 -25.301 24.701 1.00 11.73 953 LYS A O 1
ATOM 665 N N . LEU A 1 104 ? -6.577 -24.450 24.025 1.00 10.04 954 LEU A N 1
ATOM 666 C CA . LEU A 1 104 ? -6.322 -25.474 23.013 1.00 9.44 954 LEU A CA 1
ATOM 667 C C . LEU A 1 104 ? -5.415 -26.563 23.612 1.00 9.09 954 LEU A C 1
ATOM 668 O O . LEU A 1 104 ? -4.326 -26.237 24.111 1.00 10.07 954 LEU A O 1
ATOM 673 N N . ILE A 1 105 ? -5.850 -27.827 23.519 1.00 8.77 955 ILE A N 1
ATOM 674 C CA . ILE A 1 105 ? -5.154 -28.970 24.091 1.00 7.73 955 ILE A CA 1
ATOM 675 C C . ILE A 1 105 ? -4.515 -29.756 22.964 1.00 10.62 955 ILE A C 1
ATOM 676 O O . ILE A 1 105 ? -5.200 -30.120 21.994 1.00 9.20 955 ILE A O 1
ATOM 681 N N . MET A 1 106 ? -3.225 -30.004 23.066 1.00 7.62 956 MET A N 1
ATOM 682 C CA . MET A 1 106 ? -2.447 -30.719 22.053 1.00 6.73 956 MET A CA 1
ATOM 683 C C . MET A 1 106 ? -1.591 -31.796 22.692 1.00 7.99 956 MET A C 1
ATOM 684 O O . MET A 1 106 ? -1.333 -31.750 23.904 1.00 8.48 956 MET A O 1
ATOM 689 N N . GLU A 1 107 ? -1.010 -32.661 21.874 1.00 8.25 957 GLU A N 1
ATOM 690 C CA . GLU A 1 107 ? -0.015 -33.592 22.405 1.00 8.80 957 GLU A CA 1
ATOM 691 C C . GLU A 1 107 ? 1.193 -32.784 22.900 1.00 9.28 957 GLU A C 1
ATOM 692 O O . GLU A 1 107 ? 1.410 -31.674 22.434 1.00 9.84 957 GLU A O 1
ATOM 698 N N . PHE A 1 108 ? 1.969 -33.345 23.834 1.00 8.97 958 PHE A N 1
ATOM 699 C CA . PHE A 1 108 ? 3.136 -32.687 24.355 1.00 8.75 958 PHE A CA 1
ATOM 700 C C . PHE A 1 108 ? 4.401 -33.283 23.740 1.00 9.34 958 PHE A C 1
ATOM 701 O O . PHE A 1 108 ? 4.613 -34.513 23.769 1.00 10.08 958 PHE A O 1
ATOM 709 N N . LEU A 1 109 ? 5.260 -32.381 23.236 1.00 8.50 959 LEU A N 1
ATOM 710 C CA . LEU A 1 109 ? 6.542 -32.798 22.667 1.00 9.43 959 LEU A CA 1
ATOM 711 C C . LEU A 1 109 ? 7.655 -32.228 23.563 1.00 10.16 959 LEU A C 1
ATOM 712 O O . LEU A 1 109 ? 7.966 -31.047 23.526 1.00 10.07 959 LEU A O 1
ATOM 717 N N . PRO A 1 110 ? 8.187 -33.068 24.505 1.00 10.36 960 PRO A N 1
ATOM 718 C CA . PRO A 1 110 ? 9.156 -32.563 25.498 1.00 11.48 960 PRO A CA 1
ATOM 719 C C . PRO A 1 110 ? 10.427 -31.975 24.954 1.00 13.08 960 PRO A C 1
ATOM 720 O O . PRO A 1 110 ? 11.061 -31.185 25.662 1.00 12.14 960 PRO A O 1
ATOM 724 N N . SER A 1 111 ? 10.789 -32.316 23.696 1.00 10.57 961 SER A N 1
ATOM 725 C CA . SER A 1 111 ? 12.014 -31.733 23.118 1.00 9.95 961 SER A CA 1
ATOM 726 C C . SER A 1 111 ? 11.872 -30.291 22.701 1.00 11.00 961 SER A C 1
ATOM 727 O O . SER A 1 111 ? 12.888 -29.645 22.439 1.00 11.70 961 SER A O 1
ATOM 730 N N . GLY A 1 112 ? 10.643 -29.780 22.648 1.00 10.60 962 GLY A N 1
ATOM 731 C CA . GLY A 1 112 ? 10.431 -28.374 22.340 1.00 11.16 962 GLY A CA 1
ATOM 732 C C . GLY A 1 112 ? 10.680 -28.023 20.885 1.00 10.43 962 GLY A C 1
ATOM 733 O O . GLY A 1 112 ? 10.548 -28.895 20.028 1.00 10.67 962 GLY A O 1
ATOM 734 N N . SER A 1 113 ? 11.002 -26.764 20.601 1.00 9.83 963 SER A N 1
ATOM 735 C CA . SER A 1 113 ? 11.187 -26.383 19.204 1.00 9.68 963 SER A CA 1
ATOM 736 C C . SER A 1 113 ? 12.623 -26.594 18.747 1.00 13.42 963 SER A C 1
ATOM 737 O O . SER A 1 113 ? 13.539 -26.781 19.569 1.00 10.45 963 SER A O 1
ATOM 740 N N . LEU A 1 114 ? 12.861 -26.470 17.428 1.00 11.17 964 LEU A N 1
ATOM 741 C CA . LEU A 1 114 ? 14.207 -26.556 16.887 1.00 10.99 964 LEU A CA 1
ATOM 742 C C . LEU A 1 114 ? 15.091 -25.494 17.509 1.00 13.46 964 LEU A C 1
ATOM 743 O O . LEU A 1 114 ? 16.296 -25.711 17.670 1.00 11.86 964 LEU A O 1
ATOM 748 N N . LYS A 1 115 ? 14.522 -24.345 17.859 1.00 11.94 965 LYS A N 1
ATOM 749 C CA . LYS A 1 115 ? 15.285 -23.237 18.421 1.00 12.75 965 LYS A CA 1
ATOM 750 C C . LYS A 1 115 ? 15.956 -23.642 19.754 1.00 17.32 965 LYS A C 1
ATOM 751 O O . LYS A 1 115 ? 17.093 -23.231 20.033 1.00 19.47 965 LYS A O 1
ATOM 757 N N . GLU A 1 116 ? 15.300 -24.468 20.552 1.00 12.54 966 GLU A N 1
ATOM 758 C CA . GLU A 1 116 ? 15.871 -24.968 21.816 1.00 14.73 966 GLU A CA 1
ATOM 759 C C . GLU A 1 116 ? 16.639 -26.262 21.595 1.00 15.53 966 GLU A C 1
ATOM 760 O O . GLU A 1 116 ? 17.636 -26.500 22.269 1.00 14.11 966 GLU A O 1
ATOM 766 N N . TYR A 1 117 ? 16.155 -27.145 20.707 1.00 11.69 967 TYR A N 1
ATOM 767 C CA . TYR A 1 117 ? 16.712 -28.471 20.521 1.00 11.12 967 TYR A CA 1
ATOM 768 C C . TYR A 1 117 ? 18.039 -28.478 19.760 1.00 11.25 967 TYR A C 1
ATOM 769 O O . TYR A 1 117 ? 18.994 -29.155 20.168 1.00 11.05 967 TYR A O 1
ATOM 778 N N . LEU A 1 118 ? 18.104 -27.780 18.620 1.00 9.36 968 LEU A N 1
ATOM 779 C CA . LEU A 1 118 ? 19.292 -27.869 17.784 1.00 9.84 968 LEU A CA 1
ATOM 780 C C . LEU A 1 118 ? 20.573 -27.422 18.481 1.00 12.92 968 LEU A C 1
ATOM 781 O O . LEU A 1 118 ? 21.551 -28.147 18.352 1.00 11.46 968 LEU A O 1
ATOM 786 N N . PRO A 1 119 ? 20.627 -26.302 19.235 1.00 11.39 969 PRO A N 1
ATOM 787 C CA . PRO A 1 119 ? 21.931 -25.911 19.857 1.00 10.96 969 PRO A CA 1
ATOM 788 C C . PRO A 1 119 ? 22.484 -26.966 20.800 1.00 15.03 969 PRO A C 1
ATOM 789 O O . PRO A 1 119 ? 23.721 -27.076 20.924 1.00 15.45 969 PRO A O 1
ATOM 793 N N . LYS A 1 120 ? 21.595 -27.792 21.384 1.00 12.14 970 LYS A N 1
ATOM 794 C CA . LYS A 1 120 ? 21.986 -28.820 22.343 1.00 13.22 970 LYS A CA 1
ATOM 795 C C . LYS A 1 120 ? 22.217 -30.192 21.729 1.00 15.77 970 LYS A C 1
ATOM 796 O O . LYS A 1 120 ? 22.608 -31.105 22.440 1.00 15.66 970 LYS A O 1
ATOM 802 N N . ASN A 1 121 ? 21.931 -30.367 20.434 1.00 11.98 971 ASN A N 1
ATOM 803 C CA . ASN A 1 121 ? 22.025 -31.694 19.840 1.00 11.04 971 ASN A CA 1
ATOM 804 C C . ASN A 1 121 ? 22.797 -31.693 18.518 1.00 13.11 971 ASN A C 1
ATOM 805 O O . ASN A 1 121 ? 22.557 -32.541 17.652 1.00 13.50 971 ASN A O 1
ATOM 810 N N . LYS A 1 122 ? 23.748 -30.761 18.337 1.00 11.51 972 LYS A N 1
ATOM 811 C CA . LYS A 1 122 ? 24.505 -30.737 17.093 1.00 11.90 972 LYS A CA 1
ATOM 812 C C . LYS A 1 122 ? 25.192 -32.045 16.771 1.00 15.21 972 LYS A C 1
ATOM 813 O O . LYS A 1 122 ? 25.244 -32.439 15.608 1.00 17.00 972 LYS A O 1
ATOM 819 N N . ASN A 1 123 ? 25.742 -32.733 17.787 1.00 12.56 973 ASN A N 1
ATOM 820 C CA . ASN A 1 123 ? 26.457 -33.989 17.512 1.00 13.39 973 ASN A CA 1
ATOM 821 C C . ASN A 1 123 ? 25.569 -35.093 16.909 1.00 18.73 973 ASN A C 1
ATOM 822 O O . ASN A 1 123 ? 26.032 -35.890 16.098 1.00 21.47 973 ASN A O 1
ATOM 827 N N . LYS A 1 124 ? 24.295 -35.126 17.328 1.00 15.19 974 LYS A N 1
ATOM 828 C CA . LYS A 1 124 ? 23.274 -36.079 16.923 1.00 18.29 974 LYS A CA 1
ATOM 829 C C . LYS A 1 124 ? 22.645 -35.734 15.566 1.00 20.73 974 LYS A C 1
ATOM 830 O O . LYS A 1 124 ? 22.155 -36.640 14.882 1.00 24.79 974 LYS A O 1
ATOM 836 N N . ILE A 1 125 ? 22.511 -34.435 15.247 1.00 13.58 975 ILE A N 1
ATOM 837 C CA . ILE A 1 125 ? 21.828 -33.956 14.054 1.00 12.69 975 ILE A CA 1
ATOM 838 C C . ILE A 1 125 ? 22.824 -33.536 12.987 1.00 17.29 975 ILE A C 1
ATOM 839 O O . ILE A 1 125 ? 23.178 -32.349 12.893 1.00 18.71 975 ILE A O 1
ATOM 844 N N . ASN A 1 126 ? 23.231 -34.491 12.149 1.00 12.05 976 ASN A N 1
ATOM 845 C CA . ASN A 1 126 ? 24.157 -34.209 11.072 1.00 11.25 976 ASN A CA 1
ATOM 846 C C . ASN A 1 126 ? 23.405 -33.694 9.819 1.00 12.43 976 ASN A C 1
ATOM 847 O O . ASN A 1 126 ? 22.160 -33.542 9.876 1.00 11.02 976 ASN A O 1
ATOM 852 N N . LEU A 1 127 ? 24.112 -33.462 8.710 1.00 10.72 977 LEU A N 1
ATOM 853 C CA . LEU A 1 127 ? 23.468 -32.933 7.514 1.00 10.24 977 LEU A CA 1
ATOM 854 C C . LEU A 1 127 ? 22.351 -33.865 7.022 1.00 11.60 977 LEU A C 1
ATOM 855 O O . LEU A 1 127 ? 21.276 -33.390 6.637 1.00 10.67 977 LEU A O 1
ATOM 860 N N . LYS A 1 128 ? 22.591 -35.191 7.048 1.00 10.61 978 LYS A N 1
ATOM 861 C CA . LYS A 1 128 ? 21.561 -36.097 6.578 1.00 9.91 978 LYS A CA 1
ATOM 862 C C . LYS A 1 128 ? 20.270 -35.935 7.402 1.00 10.49 978 LYS A C 1
ATOM 863 O O . LYS A 1 128 ? 19.165 -35.900 6.843 1.00 10.28 978 LYS A O 1
ATOM 869 N N . GLN A 1 129 ? 20.391 -35.831 8.737 1.00 9.57 979 GLN A N 1
ATOM 870 C CA . GLN A 1 129 ? 19.212 -35.628 9.561 1.00 9.52 979 GLN A CA 1
ATOM 871 C C . GLN A 1 129 ? 18.592 -34.244 9.302 1.00 11.46 979 GLN A C 1
ATOM 872 O O . GLN A 1 129 ? 17.354 -34.087 9.337 1.00 10.30 979 GLN A O 1
ATOM 878 N N . GLN A 1 130 ? 19.436 -33.221 9.116 1.00 9.71 980 GLN A N 1
ATOM 879 C CA . GLN A 1 130 ? 18.892 -31.885 8.829 1.00 8.51 980 GLN A CA 1
ATOM 880 C C . GLN A 1 130 ? 18.052 -31.929 7.546 1.00 10.22 980 GLN A C 1
ATOM 881 O O . GLN A 1 130 ? 16.969 -31.313 7.507 1.00 9.24 980 GLN A O 1
ATOM 887 N N . LEU A 1 131 ? 18.526 -32.624 6.507 1.00 8.70 981 LEU A N 1
ATOM 888 C CA . LEU A 1 131 ? 17.765 -32.669 5.262 1.00 9.64 981 LEU A CA 1
ATOM 889 C C . LEU A 1 131 ? 16.472 -33.467 5.440 1.00 10.99 981 LEU A C 1
ATOM 890 O O . LEU A 1 131 ? 15.472 -33.115 4.814 1.00 9.89 981 LEU A O 1
ATOM 895 N N . LYS A 1 132 ? 16.472 -34.522 6.272 1.00 9.11 982 LYS A N 1
ATOM 896 C CA . LYS A 1 132 ? 15.236 -35.238 6.536 1.00 8.47 982 LYS A CA 1
ATOM 897 C C . LYS A 1 132 ? 14.249 -34.375 7.304 1.00 9.07 982 LYS A C 1
ATOM 898 O O . LYS A 1 132 ? 13.049 -34.386 6.994 1.00 8.50 982 LYS A O 1
ATOM 904 N N . TYR A 1 133 ? 14.742 -33.561 8.277 1.00 7.20 983 TYR A N 1
ATOM 905 C CA . TYR A 1 133 ? 13.841 -32.623 8.945 1.00 7.71 983 TYR A CA 1
ATOM 906 C C . TYR A 1 133 ? 13.302 -31.633 7.887 1.00 8.47 983 TYR A C 1
ATOM 907 O O . TYR A 1 133 ? 12.136 -31.259 7.955 1.00 7.86 983 TYR A O 1
ATOM 916 N N . ALA A 1 134 ? 14.139 -31.174 6.936 1.00 7.65 984 ALA A N 1
ATOM 917 C CA . ALA A 1 134 ? 13.661 -30.219 5.933 1.00 7.28 984 ALA A CA 1
ATOM 918 C C . ALA A 1 134 ? 12.540 -30.858 5.100 1.00 8.19 984 ALA A C 1
ATOM 919 O O . ALA A 1 134 ? 11.504 -30.226 4.863 1.00 7.52 984 ALA A O 1
ATOM 921 N N . VAL A 1 135 ? 12.692 -32.140 4.735 1.00 7.58 985 VAL A N 1
ATOM 922 C CA . VAL A 1 135 ? 11.638 -32.852 4.011 1.00 7.49 985 VAL A CA 1
ATOM 923 C C . VAL A 1 135 ? 10.353 -32.867 4.823 1.00 9.23 985 VAL A C 1
ATOM 924 O O . VAL A 1 135 ? 9.270 -32.633 4.268 1.00 8.43 985 VAL A O 1
ATOM 928 N N . GLN A 1 136 ? 10.449 -33.213 6.124 1.00 7.74 986 GLN A N 1
ATOM 929 C CA . GLN A 1 136 ? 9.252 -33.299 6.971 1.00 7.02 986 GLN A CA 1
ATOM 930 C C . GLN A 1 136 ? 8.556 -31.952 7.107 1.00 8.44 986 GLN A C 1
ATOM 931 O O . GLN A 1 136 ? 7.327 -31.897 7.081 1.00 7.42 986 GLN A O 1
ATOM 937 N N . ILE A 1 137 ? 9.317 -30.867 7.284 1.00 7.31 987 ILE A N 1
ATOM 938 C CA . ILE A 1 137 ? 8.719 -29.537 7.338 1.00 7.69 987 ILE A CA 1
ATOM 939 C C . ILE A 1 137 ? 7.984 -29.287 6.016 1.00 8.86 987 ILE A C 1
ATOM 940 O O . ILE A 1 137 ? 6.843 -28.805 6.037 1.00 8.79 987 ILE A O 1
ATOM 945 N N . CYS A 1 138 ? 8.642 -29.583 4.888 1.00 6.95 988 CYS A N 1
ATOM 946 C CA . CYS A 1 138 ? 7.978 -29.391 3.604 1.00 7.07 988 CYS A CA 1
ATOM 947 C C . CYS A 1 138 ? 6.729 -30.220 3.465 1.00 9.08 988 CYS A C 1
ATOM 948 O O . CYS A 1 138 ? 5.771 -29.712 2.866 1.00 7.95 988 CYS A O 1
ATOM 951 N N . LYS A 1 139 ? 6.717 -31.463 3.940 1.00 7.97 989 LYS A N 1
ATOM 952 C CA . LYS A 1 139 ? 5.512 -32.292 3.821 1.00 8.05 989 LYS A CA 1
ATOM 953 C C . LYS A 1 139 ? 4.361 -31.729 4.656 1.00 9.28 989 LYS A C 1
ATOM 954 O O . LYS A 1 139 ? 3.217 -31.654 4.190 1.00 9.14 989 LYS A O 1
ATOM 960 N N . GLY A 1 140 ? 4.656 -31.317 5.888 1.00 6.98 990 GLY A N 1
ATOM 961 C CA . GLY A 1 140 ? 3.594 -30.746 6.700 1.00 7.56 990 GLY A CA 1
ATOM 962 C C . GLY A 1 140 ? 3.068 -29.459 6.104 1.00 9.68 990 GLY A C 1
ATOM 963 O O . GLY A 1 140 ? 1.857 -29.211 6.063 1.00 9.63 990 GLY A O 1
ATOM 964 N N . MET A 1 141 ? 3.985 -28.644 5.554 1.00 7.93 991 MET A N 1
ATOM 965 C CA . MET A 1 141 ? 3.551 -27.380 4.939 1.00 6.06 991 MET A CA 1
ATOM 966 C C . MET A 1 141 ? 2.783 -27.634 3.643 1.00 7.42 991 MET A C 1
ATOM 967 O O . MET A 1 141 ? 1.809 -26.913 3.352 1.00 9.37 991 MET A O 1
ATOM 972 N N . ASP A 1 142 ? 3.205 -28.634 2.875 1.00 8.48 992 ASP A N 1
ATOM 973 C CA . ASP A 1 142 ? 2.494 -28.918 1.642 1.00 8.95 992 ASP A CA 1
ATOM 974 C C . ASP A 1 142 ? 1.069 -29.395 1.956 1.00 11.30 992 ASP A C 1
ATOM 975 O O . ASP A 1 142 ? 0.106 -28.992 1.292 1.00 11.04 992 ASP A O 1
ATOM 980 N N . TYR A 1 143 ? 0.933 -30.207 3.022 1.00 9.63 993 TYR A N 1
ATOM 981 C CA . TYR A 1 143 ? -0.403 -30.628 3.449 1.00 8.73 993 TYR A CA 1
ATOM 982 C C . TYR A 1 143 ? -1.222 -29.364 3.804 1.00 10.42 993 TYR A C 1
ATOM 983 O O . TYR A 1 143 ? -2.393 -29.259 3.399 1.00 9.93 993 TYR A O 1
ATOM 992 N N . LEU A 1 144 ? -0.667 -28.459 4.617 1.00 8.64 994 LEU A N 1
ATOM 993 C CA . LEU A 1 144 ? -1.380 -27.251 5.000 1.00 9.10 994 LEU A CA 1
ATOM 994 C C . LEU A 1 144 ? -1.872 -26.476 3.747 1.00 9.92 994 LEU A C 1
ATOM 995 O O . LEU A 1 144 ? -3.055 -26.066 3.688 1.00 9.96 994 LEU A O 1
ATOM 1000 N N . GLY A 1 145 ? -0.982 -26.269 2.763 1.00 9.57 995 GLY A N 1
ATOM 1001 C CA . GLY A 1 145 ? -1.369 -25.555 1.544 1.00 10.25 995 GLY A CA 1
ATOM 1002 C C . GLY A 1 145 ? -2.440 -26.294 0.768 1.00 12.02 995 GLY A C 1
ATOM 1003 O O . GLY A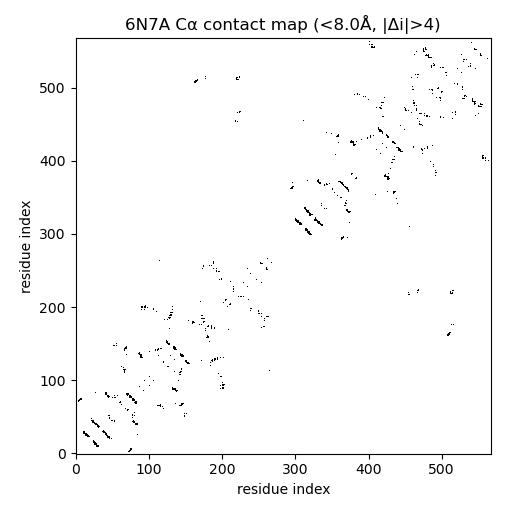 1 145 ? -3.304 -25.655 0.147 1.00 12.13 995 GLY A O 1
ATOM 1004 N N . SER A 1 146 ? -2.414 -27.645 0.789 1.00 9.73 996 SER A N 1
ATOM 1005 C CA . SER A 1 146 ? -3.439 -28.443 0.084 1.00 11.33 996 SER A CA 1
ATOM 1006 C C . SER A 1 146 ? -4.809 -28.203 0.700 1.00 14.47 996 SER A C 1
ATOM 1007 O O . SER A 1 146 ? -5.833 -28.411 0.027 1.00 16.27 996 SER A O 1
ATOM 1010 N N . ARG A 1 147 ? -4.833 -27.795 1.962 1.00 11.57 997 ARG A N 1
ATOM 1011 C CA . ARG A 1 147 ? -6.054 -27.473 2.700 1.00 11.48 997 ARG A CA 1
ATOM 1012 C C . ARG A 1 147 ? -6.411 -25.995 2.533 1.00 12.11 997 ARG A C 1
ATOM 1013 O O . ARG A 1 147 ? -7.335 -25.539 3.202 1.00 13.02 997 ARG A O 1
ATOM 1021 N N . GLN A 1 148 ? -5.699 -25.254 1.633 1.00 10.57 998 GLN A N 1
ATOM 1022 C CA . GLN A 1 148 ? -5.958 -23.852 1.315 1.00 11.60 998 GLN A CA 1
ATOM 1023 C C . GLN A 1 148 ? -5.667 -22.908 2.466 1.00 12.52 998 GLN A C 1
ATOM 1024 O O . GLN A 1 148 ? -6.345 -21.888 2.636 1.00 14.01 998 GLN A O 1
ATOM 1030 N N . TYR A 1 149 ? -4.631 -23.236 3.244 1.00 10.00 999 TYR A N 1
ATOM 1031 C CA . TYR A 1 149 ? -4.191 -22.347 4.318 1.00 9.24 999 TYR A CA 1
ATOM 1032 C C . TYR A 1 149 ? -2.781 -21.851 4.046 1.00 11.72 999 TYR A C 1
ATOM 1033 O O . TYR A 1 149 ? -1.952 -22.575 3.464 1.00 10.08 999 TYR A O 1
ATOM 1042 N N . VAL A 1 150 ? -2.530 -20.611 4.479 1.00 9.87 1000 VAL A N 1
ATOM 1043 C CA . VAL A 1 150 ? -1.217 -19.977 4.457 1.00 9.59 1000 VAL A CA 1
ATOM 1044 C C . VAL A 1 150 ? -0.850 -19.738 5.937 1.00 9.47 1000 VAL A C 1
ATOM 1045 O O . VAL A 1 150 ? -1.636 -19.213 6.739 1.00 9.44 1000 VAL A O 1
ATOM 1049 N N . HIS A 1 151 ? 0.321 -20.226 6.311 1.00 7.94 1001 HIS A N 1
ATOM 1050 C CA . HIS A 1 151 ? 0.739 -20.207 7.718 1.00 7.03 1001 HIS A CA 1
ATOM 1051 C C . HIS A 1 151 ? 1.178 -18.836 8.245 1.00 8.60 1001 HIS A C 1
ATOM 1052 O O . HIS A 1 151 ? 0.856 -18.436 9.368 1.00 7.91 1001 HIS A O 1
ATOM 1059 N N . ARG A 1 152 ? 1.987 -18.137 7.440 1.00 8.26 1002 ARG A N 1
ATOM 1060 C CA . ARG A 1 152 ? 2.477 -16.767 7.669 1.00 8.66 1002 ARG A CA 1
ATOM 1061 C C . ARG A 1 152 ? 3.522 -16.667 8.751 1.00 13.82 1002 ARG A C 1
ATOM 1062 O O . ARG A 1 152 ? 4.048 -15.572 8.939 1.00 18.50 1002 ARG A O 1
ATOM 1070 N N . ASP A 1 153 ? 3.857 -17.765 9.456 1.00 8.54 1003 ASP A N 1
ATOM 1071 C CA . ASP A 1 153 ? 4.765 -17.633 10.607 1.00 8.70 1003 ASP A CA 1
ATOM 1072 C C . ASP A 1 153 ? 5.718 -18.832 10.679 1.00 10.13 1003 ASP A C 1
ATOM 1073 O O . ASP A 1 153 ? 6.108 -19.255 11.783 1.00 11.03 1003 ASP A O 1
ATOM 1078 N N . LEU A 1 154 ? 6.153 -19.354 9.528 1.00 8.74 1004 LEU A N 1
ATOM 1079 C CA . LEU A 1 154 ? 7.041 -20.494 9.542 1.00 8.17 1004 LEU A CA 1
ATOM 1080 C C . LEU A 1 154 ? 8.458 -20.053 9.895 1.00 10.08 1004 LEU A C 1
ATOM 1081 O O . LEU A 1 154 ? 9.123 -19.331 9.152 1.00 11.64 1004 LEU A O 1
ATOM 1086 N N . ALA A 1 155 ? 8.935 -20.545 11.010 1.00 8.15 1005 ALA A N 1
ATOM 1087 C CA . ALA A 1 155 ? 10.265 -20.266 11.545 1.00 8.72 1005 ALA A CA 1
ATOM 1088 C C . ALA A 1 155 ? 10.630 -21.447 12.399 1.00 9.12 1005 ALA A C 1
ATOM 1089 O O . ALA A 1 155 ? 9.733 -22.191 12.836 1.00 9.24 1005 ALA A O 1
ATOM 1091 N N . ALA A 1 156 ? 11.944 -21.603 12.703 1.00 7.78 1006 ALA A N 1
ATOM 1092 C CA . ALA A 1 156 ? 12.358 -22.723 13.517 1.00 7.78 1006 ALA A CA 1
ATOM 1093 C C . ALA A 1 156 ? 11.692 -22.794 14.885 1.00 9.34 1006 ALA A C 1
ATOM 1094 O O . ALA A 1 156 ? 11.418 -23.896 15.359 1.00 8.72 1006 ALA A O 1
ATOM 1096 N N . ARG A 1 157 ? 11.351 -21.650 15.464 1.00 7.98 1007 ARG A N 1
ATOM 1097 C CA . ARG A 1 157 ? 10.655 -21.642 16.782 1.00 8.67 1007 ARG A CA 1
ATOM 1098 C C . ARG A 1 157 ? 9.249 -22.316 16.700 1.00 10.44 1007 ARG A C 1
ATOM 1099 O O . ARG A 1 157 ? 8.690 -22.680 17.736 1.00 10.25 1007 ARG A O 1
ATOM 1107 N N . ASN A 1 158 ? 8.676 -22.442 15.495 1.00 8.49 1008 ASN A N 1
ATOM 1108 C CA . ASN A 1 158 ? 7.366 -23.074 15.312 1.00 7.97 1008 ASN A CA 1
ATOM 1109 C C . ASN A 1 158 ? 7.451 -24.475 14.796 1.00 9.85 1008 ASN A C 1
ATOM 1110 O O . ASN A 1 158 ? 6.412 -25.078 14.475 1.00 10.91 1008 ASN A O 1
ATOM 1115 N N . VAL A 1 159 ? 8.670 -25.045 14.772 1.00 7.60 1009 VAL A N 1
ATOM 1116 C CA . VAL A 1 159 ? 8.855 -26.428 14.349 1.00 6.37 1009 VAL A CA 1
ATOM 1117 C C . VAL A 1 159 ? 9.219 -27.185 15.617 1.00 9.88 1009 VAL A C 1
ATOM 1118 O O . VAL A 1 159 ? 10.279 -26.928 16.214 1.00 11.22 1009 VAL A O 1
ATOM 1122 N N . LEU A 1 160 ? 8.370 -28.133 16.023 1.00 7.34 1010 LEU A N 1
ATOM 1123 C CA . LEU A 1 160 ? 8.598 -28.896 17.241 1.00 7.48 1010 LEU A CA 1
ATOM 1124 C C . LEU A 1 160 ? 9.322 -30.187 16.930 1.00 9.29 1010 LEU A C 1
ATOM 1125 O O . LEU A 1 160 ? 9.136 -30.781 15.859 1.00 8.38 1010 LEU A O 1
ATOM 1130 N N . VAL A 1 161 ? 10.129 -30.660 17.901 1.00 8.79 1011 VAL A N 1
ATOM 1131 C CA . VAL A 1 161 ? 10.868 -31.888 17.741 1.00 8.05 1011 VAL A CA 1
ATOM 1132 C C . VAL A 1 161 ? 10.135 -33.025 18.455 1.00 10.55 1011 VAL A C 1
ATOM 1133 O O . VAL A 1 161 ? 9.990 -32.996 19.695 1.00 10.40 1011 VAL A O 1
ATOM 1137 N N . GLU A 1 162 ? 9.683 -34.029 17.721 1.00 8.88 1012 GLU A N 1
ATOM 1138 C CA . GLU A 1 162 ? 9.049 -35.210 18.299 1.00 10.90 1012 GLU A CA 1
ATOM 1139 C C . GLU A 1 162 ? 10.167 -36.151 18.798 1.00 15.81 1012 GLU A C 1
ATOM 1140 O O . GLU A 1 162 ? 10.027 -36.817 19.839 1.00 17.68 1012 GLU A O 1
ATOM 1146 N N . SER A 1 163 ? 11.255 -36.251 18.018 1.00 13.49 1013 SER A N 1
ATOM 1147 C CA . SER A 1 163 ? 12.404 -37.105 18.320 1.00 13.79 1013 SER A CA 1
ATOM 1148 C C . SER A 1 163 ? 13.575 -36.658 17.444 1.00 15.36 1013 SER A C 1
ATOM 1149 O O . SER A 1 163 ? 13.411 -35.804 16.549 1.00 12.17 1013 SER A O 1
ATOM 1152 N N . GLU A 1 164 ? 14.746 -37.312 17.591 1.00 14.00 1014 GLU A N 1
ATOM 1153 C CA . GLU A 1 164 ? 15.864 -37.027 16.719 1.00 12.88 1014 GLU A CA 1
ATOM 1154 C C . GLU A 1 164 ? 15.507 -37.404 15.248 1.00 14.58 1014 GLU A C 1
ATOM 1155 O O . GLU A 1 164 ? 16.272 -37.076 14.341 1.00 15.74 1014 GLU A O 1
ATOM 1161 N N . HIS A 1 165 ? 14.384 -38.154 15.032 1.00 11.97 1015 HIS A N 1
ATOM 1162 C CA . HIS A 1 165 ? 14.041 -38.516 13.655 1.00 11.49 1015 HIS A CA 1
ATOM 1163 C C . HIS A 1 165 ? 12.773 -37.865 13.121 1.00 11.54 1015 HIS A C 1
ATOM 1164 O O . HIS A 1 165 ? 12.419 -38.126 11.977 1.00 10.76 1015 HIS A O 1
ATOM 1171 N N . GLN A 1 166 ? 12.111 -37.009 13.903 1.00 9.80 1016 GLN A N 1
ATOM 1172 C CA . GLN A 1 166 ? 10.845 -36.430 13.426 1.00 9.29 1016 GLN A CA 1
ATOM 1173 C C . GLN A 1 166 ? 10.578 -35.059 13.975 1.00 11.35 1016 GLN A C 1
ATOM 1174 O O . GLN A 1 166 ? 10.704 -34.830 15.180 1.00 10.52 1016 GLN A O 1
ATOM 1180 N N . VAL A 1 167 ? 10.121 -34.160 13.100 1.00 8.28 1017 VAL A N 1
ATOM 1181 C CA . VAL A 1 167 ? 9.668 -32.829 13.445 1.00 7.76 1017 VAL A CA 1
ATOM 1182 C C . VAL A 1 167 ? 8.221 -32.634 12.995 1.00 9.16 1017 VAL A C 1
ATOM 1183 O O . VAL A 1 167 ? 7.689 -33.387 12.155 1.00 8.49 1017 VAL A O 1
ATOM 1187 N N . LYS A 1 168 ? 7.576 -31.627 13.601 1.00 6.95 1018 LYS A N 1
ATOM 1188 C CA . LYS A 1 168 ? 6.189 -31.302 13.259 1.00 6.30 1018 LYS A CA 1
ATOM 1189 C C . LYS A 1 168 ? 5.992 -29.805 13.263 1.00 9.12 1018 LYS A C 1
ATOM 1190 O O . LYS A 1 168 ? 6.563 -29.102 14.107 1.00 9.79 1018 LYS A O 1
ATOM 1196 N N . ILE A 1 169 ? 5.127 -29.296 12.386 1.00 7.77 1019 ILE A N 1
ATOM 1197 C CA . ILE A 1 169 ? 4.746 -27.885 12.458 1.00 6.76 1019 ILE A CA 1
ATOM 1198 C C . ILE A 1 169 ? 3.899 -27.787 13.734 1.00 8.57 1019 ILE A C 1
ATOM 1199 O O . ILE A 1 169 ? 2.956 -28.562 13.923 1.00 8.10 1019 ILE A O 1
ATOM 1204 N N . GLY A 1 170 ? 4.269 -26.843 14.606 1.00 7.20 1020 GLY A N 1
ATOM 1205 C CA . GLY A 1 170 ? 3.742 -26.842 15.966 1.00 8.54 1020 GLY A CA 1
ATOM 1206 C C . GLY A 1 170 ? 2.903 -25.699 16.447 1.00 11.17 1020 GLY A C 1
ATOM 1207 O O . GLY A 1 170 ? 2.580 -25.658 17.641 1.00 10.84 1020 GLY A O 1
ATOM 1208 N N . ASP A 1 171 ? 2.496 -24.793 15.555 1.00 8.34 1021 ASP A N 1
ATOM 1209 C CA . ASP A 1 171 ? 1.675 -23.651 15.928 1.00 8.59 1021 ASP A CA 1
ATOM 1210 C C . ASP A 1 171 ? 1.000 -23.111 14.706 1.00 9.92 1021 ASP A C 1
ATOM 1211 O O . ASP A 1 171 ? 1.582 -23.212 13.630 1.00 9.06 1021 ASP A O 1
ATOM 1216 N N . PHE A 1 172 ? -0.221 -22.566 14.826 1.00 7.84 1022 PHE A N 1
ATOM 1217 C CA . PHE A 1 172 ? -0.993 -22.038 13.695 1.00 7.52 1022 PHE A CA 1
ATOM 1218 C C . PHE A 1 172 ? -1.621 -20.675 14.056 1.00 9.13 1022 PHE A C 1
ATOM 1219 O O . PHE A 1 172 ? -2.627 -20.270 13.462 1.00 9.73 1022 PHE A O 1
ATOM 1227 N N . GLY A 1 173 ? -0.991 -19.948 14.975 1.00 9.25 1023 GLY A N 1
ATOM 1228 C CA . GLY A 1 173 ? -1.508 -18.681 15.476 1.00 10.28 1023 GLY A CA 1
ATOM 1229 C C . GLY A 1 173 ? -1.732 -17.590 14.450 1.00 11.79 1023 GLY A C 1
ATOM 1230 O O . GLY A 1 173 ? -2.487 -16.650 14.737 1.00 11.44 1023 GLY A O 1
ATOM 1231 N N . LEU A 1 174 ? -1.036 -17.633 13.288 1.00 9.84 1024 LEU A N 1
ATOM 1232 C CA . LEU A 1 174 ? -1.226 -16.595 12.268 1.00 9.62 1024 LEU A CA 1
ATOM 1233 C C . LEU A 1 174 ? -1.874 -17.151 11.011 1.00 9.89 1024 LEU A C 1
ATOM 1234 O O . LEU A 1 174 ? -1.997 -16.416 10.020 1.00 10.69 1024 LEU A O 1
ATOM 1239 N N . THR A 1 175 ? -2.235 -18.437 11.014 1.00 8.17 1025 THR A N 1
ATOM 1240 C CA . THR A 1 175 ? -2.729 -19.145 9.828 1.00 8.26 1025 THR A CA 1
ATOM 1241 C C . THR A 1 175 ? -4.044 -18.547 9.286 1.00 10.86 1025 THR A C 1
ATOM 1242 O O . THR A 1 175 ? -4.983 -18.304 10.049 1.00 10.88 1025 THR A O 1
ATOM 1246 N N . LYS A 1 176 ? -4.113 -18.359 7.939 1.00 9.24 1026 LYS A N 1
ATOM 1247 C CA . LYS A 1 176 ? -5.291 -17.790 7.262 1.00 9.18 1026 LYS A CA 1
ATOM 1248 C C . LYS A 1 176 ? -5.709 -18.728 6.150 1.00 12.75 1026 LYS A C 1
ATOM 1249 O O . LYS A 1 176 ? -4.885 -19.393 5.546 1.00 11.42 1026 LYS A O 1
ATOM 1255 N N . ALA A 1 177 ? -7.009 -18.726 5.836 1.00 12.85 1027 ALA A N 1
ATOM 1256 C CA . ALA A 1 177 ? -7.566 -19.478 4.723 1.00 11.94 1027 ALA A CA 1
ATOM 1257 C C . ALA A 1 177 ? -7.498 -18.609 3.479 1.00 13.70 1027 ALA A C 1
ATOM 1258 O O . ALA A 1 177 ? -7.850 -17.431 3.537 1.00 14.60 1027 ALA A O 1
ATOM 1260 N N . ILE A 1 178 ? -6.954 -19.143 2.391 1.00 11.99 1028 ILE A N 1
ATOM 1261 C CA . ILE A 1 178 ? -6.982 -18.409 1.125 1.00 10.85 1028 ILE A CA 1
ATOM 1262 C C . ILE A 1 178 ? -8.305 -18.781 0.464 1.00 16.21 1028 ILE A C 1
ATOM 1263 O O . ILE A 1 178 ? -8.602 -19.959 0.310 1.00 15.09 1028 ILE A O 1
ATOM 1268 N N . GLU A 1 179 ? -9.040 -17.776 0.014 1.00 14.52 1029 GLU A N 1
ATOM 1269 C CA . GLU A 1 179 ? -10.315 -17.988 -0.685 1.00 14.77 1029 GLU A CA 1
ATOM 1270 C C . GLU A 1 179 ? -10.110 -18.814 -1.960 1.00 17.60 1029 GLU A C 1
ATOM 1271 O O . GLU A 1 179 ? -9.086 -18.676 -2.647 1.00 15.19 1029 GLU A O 1
ATOM 1277 N N . THR A 1 180 ? -11.060 -19.733 -2.249 1.00 17.17 1030 THR A N 1
ATOM 1278 C CA . THR A 1 180 ? -11.042 -20.578 -3.440 1.00 17.36 1030 THR A CA 1
ATOM 1279 C C . THR A 1 180 ? -10.883 -19.699 -4.686 1.00 21.45 1030 THR A C 1
ATOM 1280 O O . THR A 1 180 ? -11.526 -18.659 -4.789 1.00 21.09 1030 THR A O 1
ATOM 1284 N N . ASP A 1 181 ? -9.989 -20.108 -5.593 1.00 22.22 1031 ASP A N 1
ATOM 1285 C CA . ASP A 1 181 ? -9.679 -19.401 -6.839 1.00 23.22 1031 ASP A CA 1
ATOM 1286 C C . ASP A 1 181 ? -8.968 -18.055 -6.619 1.00 25.55 1031 ASP A C 1
ATOM 1287 O O . ASP A 1 181 ? -8.785 -17.322 -7.583 1.00 26.97 1031 ASP A O 1
ATOM 1292 N N . LYS A 1 182 ? -8.544 -17.744 -5.361 1.00 20.03 1032 LYS A N 1
ATOM 1293 C CA . LYS A 1 182 ? -7.722 -16.565 -5.047 1.00 19.16 1032 LYS A CA 1
ATOM 1294 C C . LYS A 1 182 ? -6.326 -17.104 -4.764 1.00 20.45 1032 LYS A C 1
ATOM 1295 O O . LYS A 1 182 ? -6.158 -18.299 -4.463 1.00 19.61 1032 LYS A O 1
ATOM 1301 N N . GLU A 1 183 ? -5.316 -16.258 -4.948 1.00 16.16 1033 GLU A N 1
ATOM 1302 C CA . GLU A 1 183 ? -3.932 -16.717 -4.766 1.00 15.71 1033 GLU A CA 1
ATOM 1303 C C . GLU A 1 183 ? -3.311 -16.277 -3.439 1.00 15.75 1033 GLU A C 1
ATOM 1304 O O . GLU A 1 183 ? -2.240 -16.754 -3.066 1.00 15.10 1033 GLU A O 1
ATOM 1342 N N . THR A 1 186 ? -4.927 -11.046 2.304 1.00 14.47 1036 THR A N 1
ATOM 1343 C CA . THR A 1 186 ? -4.342 -9.772 2.719 1.00 13.69 1036 THR A CA 1
ATOM 1344 C C . THR A 1 186 ? -4.535 -9.569 4.218 1.00 17.78 1036 THR A C 1
ATOM 1345 O O . THR A 1 186 ? -5.677 -9.650 4.690 1.00 18.96 1036 THR A O 1
ATOM 1349 N N . VAL A 1 187 ? -3.458 -9.304 4.959 1.00 15.31 1037 VAL A N 1
ATOM 1350 C CA . VAL A 1 187 ? -3.482 -9.061 6.415 1.00 17.04 1037 VAL A CA 1
ATOM 1351 C C . VAL A 1 187 ? -2.914 -7.659 6.749 1.00 24.74 1037 VAL A C 1
ATOM 1352 O O . VAL A 1 187 ? -1.681 -7.495 6.800 1.00 24.80 1037 VAL A O 1
ATOM 1356 N N . LYS A 1 188 ? -3.772 -6.706 7.097 1.00 26.36 1038 LYS A N 1
ATOM 1357 C CA . LYS A 1 188 ? -3.283 -5.372 7.512 1.00 28.71 1038 LYS A CA 1
ATOM 1358 C C . LYS A 1 188 ? -3.708 -5.122 8.967 1.00 32.97 1038 LYS A C 1
ATOM 1359 O O . LYS A 1 188 ? -4.893 -5.066 9.244 1.00 33.44 1038 LYS A O 1
ATOM 1361 N N . ASP A 1 189 ? -2.742 -5.064 9.893 1.00 30.64 1039 ASP A N 1
ATOM 1362 C CA . ASP A 1 189 ? -3.007 -4.895 11.333 1.00 30.79 1039 ASP A CA 1
ATOM 1363 C C . ASP A 1 189 ? -1.841 -4.173 12.041 1.00 35.87 1039 ASP A C 1
ATOM 1364 O O . ASP A 1 189 ? -0.834 -3.884 11.396 1.00 35.59 1039 ASP A O 1
ATOM 1369 N N . ASP A 1 190 ? -1.953 -3.929 13.368 1.00 34.00 1040 ASP A N 1
ATOM 1370 C CA . ASP A 1 190 ? -0.902 -3.241 14.132 1.00 35.03 1040 ASP A CA 1
ATOM 1371 C C . ASP A 1 190 ? 0.068 -4.183 14.860 1.00 39.95 1040 ASP A C 1
ATOM 1372 O O . ASP A 1 190 ? 0.998 -3.713 15.515 1.00 40.36 1040 ASP A O 1
ATOM 1377 N N . ARG A 1 191 ? -0.149 -5.502 14.740 1.00 36.90 1041 ARG A N 1
ATOM 1378 C CA . ARG A 1 191 ? 0.661 -6.535 15.382 1.00 36.88 1041 ARG A CA 1
ATOM 1379 C C . ARG A 1 191 ? 2.084 -6.626 14.829 1.00 39.88 1041 ARG A C 1
ATOM 1380 O O . ARG A 1 191 ? 2.320 -6.292 13.668 1.00 39.74 1041 ARG A O 1
ATOM 1382 N N . ASP A 1 192 ? 3.030 -7.048 15.691 1.00 34.16 1042 ASP A N 1
ATOM 1383 C CA . ASP A 1 192 ? 4.437 -7.257 15.367 1.00 32.79 1042 ASP A CA 1
ATOM 1384 C C . ASP A 1 192 ? 4.540 -8.525 14.519 1.00 31.80 1042 ASP A C 1
ATOM 1385 O O . ASP A 1 192 ? 4.033 -9.575 14.904 1.00 33.89 1042 ASP A O 1
ATOM 1390 N N . SER A 1 193 ? 5.148 -8.390 13.346 1.00 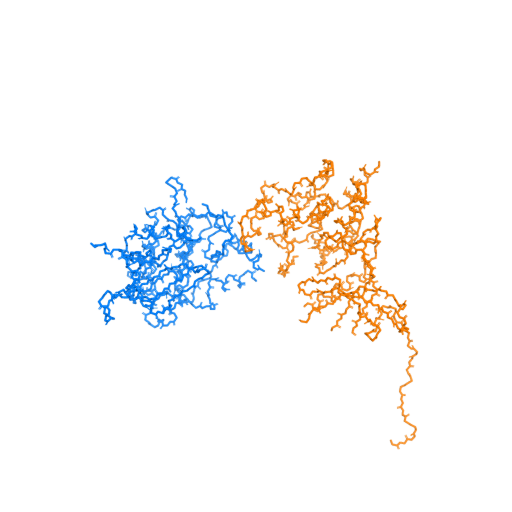22.11 1043 SER A N 1
ATOM 1391 C CA . SER A 1 193 ? 5.330 -9.422 12.328 1.00 18.68 1043 SER A CA 1
ATOM 1392 C C . SER A 1 193 ? 6.773 -9.932 12.326 1.00 16.82 1043 SER A C 1
ATOM 1393 O O . SER A 1 193 ? 7.699 -9.180 12.604 1.00 16.75 1043 SER A O 1
ATOM 1396 N N . PRO A 1 194 ? 7.007 -11.212 11.936 1.00 13.42 1044 PRO A N 1
ATOM 1397 C CA . PRO A 1 194 ? 8.401 -11.714 11.862 1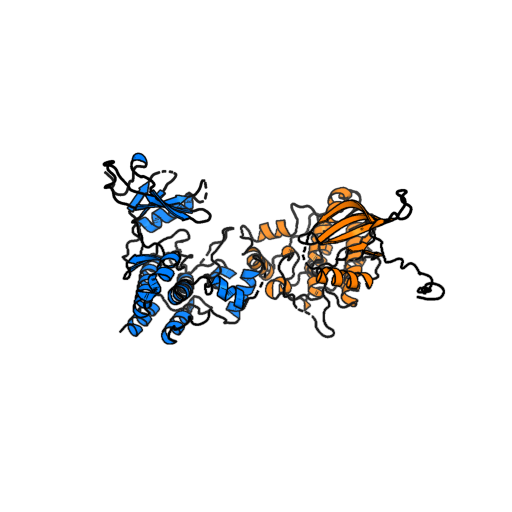.00 12.39 1044 PRO A CA 1
ATOM 1398 C C . PRO A 1 194 ? 9.005 -11.303 10.515 1.00 14.37 1044 PRO A C 1
ATOM 1399 O O . PRO A 1 194 ? 9.202 -12.110 9.592 1.00 12.26 1044 PRO A O 1
ATOM 1403 N N . VAL A 1 195 ? 9.286 -9.998 10.397 1.00 11.41 1045 VAL A N 1
ATOM 1404 C CA . VAL A 1 195 ? 9.707 -9.400 9.125 1.00 10.48 1045 VAL A CA 1
ATOM 1405 C C . VAL A 1 195 ? 10.931 -10.038 8.491 1.00 11.79 1045 VAL A C 1
ATOM 1406 O O . VAL A 1 195 ? 11.002 -10.042 7.270 1.00 10.35 1045 VAL A O 1
ATOM 1410 N N . PHE A 1 196 ? 11.867 -10.599 9.292 1.00 11.71 1046 PHE A N 1
ATOM 1411 C CA . PHE A 1 196 ? 13.050 -11.197 8.712 1.00 11.12 1046 PHE A CA 1
ATOM 1412 C C . PHE A 1 196 ? 12.792 -12.585 8.075 1.00 10.27 1046 PHE A C 1
ATOM 1413 O O . PHE A 1 196 ? 13.702 -13.142 7.476 1.00 10.30 1046 PHE A O 1
ATOM 1421 N N . TRP A 1 197 ? 11.572 -13.081 8.173 1.00 9.72 1047 TRP A N 1
ATOM 1422 C CA . TRP A 1 197 ? 11.169 -14.357 7.549 1.00 9.47 1047 TRP A CA 1
ATOM 1423 C C . TRP A 1 197 ? 10.162 -14.069 6.434 1.00 10.14 1047 TRP A C 1
ATOM 1424 O O . TRP A 1 197 ? 9.742 -15.012 5.760 1.00 9.97 1047 TRP A O 1
ATOM 1435 N N . TYR A 1 198 ? 9.779 -12.781 6.226 1.00 9.14 1048 TYR A N 1
ATOM 1436 C CA . TYR A 1 198 ? 8.711 -12.402 5.289 1.00 8.75 1048 TYR A CA 1
ATOM 1437 C C . TYR A 1 198 ? 9.184 -12.138 3.864 1.00 10.56 1048 TYR A C 1
ATOM 1438 O O . TYR A 1 198 ? 10.168 -11.423 3.623 1.00 10.95 1048 TYR A O 1
ATOM 1447 N N . ALA A 1 199 ? 8.437 -12.675 2.899 1.00 8.99 1049 ALA A N 1
ATOM 1448 C CA . ALA A 1 199 ? 8.723 -12.452 1.506 1.00 8.96 1049 ALA A CA 1
ATOM 1449 C C . ALA A 1 199 ? 8.426 -10.946 1.138 1.00 10.28 1049 ALA A C 1
ATOM 1450 O O . ALA A 1 199 ? 7.664 -10.270 1.828 1.00 10.39 1049 ALA A O 1
ATOM 1452 N N . PRO A 1 200 ? 8.961 -10.453 0.016 1.00 8.97 1050 PRO A N 1
ATOM 1453 C CA . PRO A 1 200 ? 8.740 -9.048 -0.371 1.00 10.42 1050 PRO A CA 1
ATOM 1454 C C . PRO A 1 200 ? 7.263 -8.668 -0.473 1.00 12.53 1050 PRO A C 1
ATOM 1455 O O . PRO A 1 200 ? 6.899 -7.563 -0.043 1.00 11.28 1050 PRO A O 1
ATOM 1459 N N . GLU A 1 201 ? 6.413 -9.545 -1.026 1.00 10.44 1051 GLU A N 1
ATOM 1460 C CA . GLU A 1 201 ? 4.984 -9.220 -1.143 1.00 10.47 1051 GLU A CA 1
ATOM 1461 C C . GLU A 1 201 ? 4.312 -9.072 0.216 1.00 13.14 1051 GLU A C 1
ATOM 1462 O O . GLU A 1 201 ? 3.347 -8.311 0.312 1.00 11.31 1051 GLU A O 1
ATOM 1468 N N . CYS A 1 202 ? 4.813 -9.779 1.250 1.00 10.53 1052 CYS A N 1
ATOM 1469 C CA . CYS A 1 202 ? 4.259 -9.687 2.600 1.00 9.75 1052 CYS A CA 1
ATOM 1470 C C . CYS A 1 202 ? 4.654 -8.356 3.189 1.00 13.63 1052 CYS A C 1
ATOM 1471 O O . CYS A 1 202 ? 3.840 -7.682 3.823 1.00 13.38 1052 CYS A O 1
ATOM 1474 N N . LEU A 1 203 ? 5.901 -7.979 3.009 1.00 12.25 1053 LEU A N 1
ATOM 1475 C CA . LEU A 1 203 ? 6.415 -6.704 3.534 1.00 12.88 1053 LEU A CA 1
ATOM 1476 C C . LEU A 1 203 ? 5.789 -5.512 2.821 1.00 16.24 1053 LEU A C 1
ATOM 1477 O O . LEU A 1 203 ? 5.394 -4.558 3.490 1.00 15.89 1053 LEU A O 1
ATOM 1482 N N . MET A 1 204 ? 5.687 -5.558 1.489 1.00 12.87 1054 MET A N 1
ATOM 1483 C CA . MET A 1 204 ? 5.245 -4.394 0.716 1.00 12.98 1054 MET A CA 1
ATOM 1484 C C . MET A 1 204 ? 3.767 -4.248 0.641 1.00 18.53 1054 MET A C 1
ATOM 1485 O O . MET A 1 204 ? 3.277 -3.108 0.614 1.00 18.82 1054 MET A O 1
ATOM 1490 N N . GLN A 1 205 ? 3.035 -5.383 0.539 1.00 15.74 1055 GLN A N 1
ATOM 1491 C CA . GLN A 1 205 ? 1.594 -5.297 0.336 1.00 15.85 1055 GLN A CA 1
ATOM 1492 C C . GLN A 1 205 ? 0.774 -6.083 1.336 1.00 17.66 1055 GLN A C 1
ATOM 1493 O O . GLN A 1 205 ? -0.459 -6.142 1.196 1.00 18.25 1055 GLN A O 1
ATOM 1499 N N . SER A 1 206 ? 1.419 -6.709 2.337 1.00 13.15 1056 SER A N 1
ATOM 1500 C CA . SER A 1 206 ? 0.701 -7.547 3.341 1.00 13.98 1056 SER A CA 1
ATOM 1501 C C . SER A 1 206 ? -0.121 -8.652 2.660 1.00 13.64 1056 SER A C 1
ATOM 1502 O O . SER A 1 206 ? -1.201 -9.003 3.126 1.00 14.37 1056 SER A O 1
ATOM 1505 N N . LYS A 1 207 ? 0.405 -9.190 1.534 1.00 11.89 1057 LYS A N 1
ATOM 1506 C CA . LYS A 1 207 ? -0.221 -10.255 0.773 1.00 11.73 1057 LYS A CA 1
ATOM 1507 C C . LYS A 1 207 ? 0.519 -11.550 1.106 1.00 13.49 1057 LYS A C 1
ATOM 1508 O O . LYS A 1 207 ? 1.757 -11.596 1.048 1.00 12.44 1057 LYS A O 1
ATOM 1514 N N . PHE A 1 208 ? -0.252 -12.586 1.454 1.00 11.02 1058 PHE A N 1
ATOM 1515 C CA . PHE A 1 208 ? 0.306 -13.880 1.827 1.00 9.44 1058 PHE A CA 1
ATOM 1516 C C . PHE A 1 208 ? -0.186 -14.948 0.883 1.00 11.56 1058 PHE A C 1
ATOM 1517 O O . PHE A 1 208 ? -1.383 -15.252 0.854 1.00 11.40 1058 PHE A O 1
ATOM 1525 N N . TYR A 1 209 ? 0.760 -15.536 0.129 1.00 9.96 1059 TYR A N 1
ATOM 1526 C CA . TYR A 1 209 ? 0.518 -16.612 -0.826 1.00 9.44 1059 TYR A CA 1
ATOM 1527 C C . TYR A 1 209 ? 1.100 -17.895 -0.226 1.00 10.28 1059 TYR A C 1
ATOM 1528 O O . TYR A 1 209 ? 1.966 -17.859 0.662 1.00 9.60 1059 TYR A O 1
ATOM 1537 N N . ILE A 1 210 ? 0.712 -19.047 -0.757 1.00 9.66 1060 ILE A N 1
ATOM 1538 C CA . ILE A 1 210 ? 1.432 -20.267 -0.382 1.00 9.16 1060 ILE A CA 1
ATOM 1539 C C . ILE A 1 210 ? 2.930 -20.098 -0.672 1.00 10.10 1060 ILE A C 1
ATOM 1540 O O . ILE A 1 210 ? 3.769 -20.474 0.141 1.00 9.06 1060 ILE A O 1
ATOM 1545 N N . ALA A 1 211 ? 3.279 -19.424 -1.792 1.00 8.58 1061 ALA A N 1
ATOM 1546 C CA . ALA A 1 211 ? 4.671 -19.155 -2.109 1.00 7.81 1061 ALA A CA 1
ATOM 1547 C C . ALA A 1 211 ? 5.374 -18.258 -1.051 1.00 9.32 1061 ALA A C 1
ATOM 1548 O O . ALA A 1 211 ? 6.608 -18.287 -0.959 1.00 8.43 1061 ALA A O 1
ATOM 1550 N N . SER A 1 212 ? 4.594 -17.470 -0.271 1.00 7.69 1062 SER A N 1
ATOM 1551 C CA . SER A 1 212 ? 5.185 -16.672 0.811 1.00 7.79 1062 SER A CA 1
ATOM 1552 C C . SER A 1 212 ? 5.641 -17.639 1.920 1.00 7.81 1062 SER A C 1
ATOM 1553 O O . SER A 1 212 ? 6.666 -17.392 2.573 1.00 8.87 1062 SER A O 1
ATOM 1556 N N . ASP A 1 213 ? 4.891 -18.725 2.138 1.00 6.85 1063 ASP A N 1
ATOM 1557 C CA . ASP A 1 213 ? 5.343 -19.751 3.091 1.00 7.01 1063 ASP A CA 1
ATOM 1558 C C . ASP A 1 213 ? 6.580 -20.455 2.590 1.00 7.01 1063 ASP A C 1
ATOM 1559 O O . ASP A 1 213 ? 7.424 -20.860 3.375 1.00 7.39 1063 ASP A O 1
ATOM 1564 N N . VAL A 1 214 ? 6.726 -20.622 1.276 1.00 7.40 1064 VAL A N 1
ATOM 1565 C CA . VAL A 1 214 ? 7.948 -21.239 0.736 1.00 6.39 1064 VAL A CA 1
ATOM 1566 C C . VAL A 1 214 ? 9.153 -20.323 1.049 1.00 7.17 1064 VAL A C 1
ATOM 1567 O O . VAL A 1 214 ? 10.220 -20.791 1.447 1.00 7.75 1064 VAL A O 1
ATOM 1571 N N . TRP A 1 215 ? 8.972 -19.005 0.896 1.00 7.35 1065 TRP A N 1
ATOM 1572 C CA . TRP A 1 215 ? 10.036 -18.051 1.222 1.00 7.74 1065 TRP A CA 1
ATOM 1573 C C . TRP A 1 215 ? 10.456 -18.206 2.702 1.00 8.00 1065 TRP A C 1
ATOM 1574 O O . TRP A 1 215 ? 11.657 -18.344 3.017 1.00 8.23 1065 TRP A O 1
ATOM 1585 N N A SER A 1 216 ? 9.461 -18.254 3.594 0.50 6.86 1066 SER A N 1
ATOM 1586 N N B SER A 1 216 ? 9.451 -18.262 3.591 0.50 7.05 1066 SER A N 1
ATOM 1587 C CA A SER A 1 216 ? 9.721 -18.436 5.018 0.50 6.73 1066 SER A CA 1
ATOM 1588 C CA B SER A 1 216 ? 9.676 -18.448 5.023 0.50 7.05 1066 SER A CA 1
ATOM 1589 C C A SER A 1 216 ? 10.397 -19.760 5.295 0.50 8.22 1066 SER A C 1
ATOM 1590 C C B SER A 1 216 ? 10.350 -19.765 5.321 0.50 8.59 1066 SER A C 1
ATOM 1591 O O A SER A 1 216 ? 11.286 -19.829 6.162 0.50 8.10 1066 SER A O 1
ATOM 1592 O O B SER A 1 216 ? 11.182 -19.837 6.240 0.50 8.70 1066 SER A O 1
ATOM 1597 N N . PHE A 1 217 ? 10.010 -20.817 4.548 1.00 7.38 1067 PHE A N 1
ATOM 1598 C CA . PHE A 1 217 ? 10.671 -22.102 4.698 1.00 5.88 1067 PHE A CA 1
ATOM 1599 C C . PHE A 1 217 ? 12.158 -21.957 4.367 1.00 7.87 1067 PHE A C 1
ATOM 1600 O O . PHE A 1 217 ? 12.988 -22.560 5.053 1.00 7.50 1067 PHE A O 1
ATOM 1608 N N . GLY A 1 218 ? 12.505 -21.216 3.314 1.00 7.44 1068 GLY A N 1
ATOM 1609 C CA . GLY A 1 218 ? 13.923 -21.058 3.004 1.00 6.91 1068 GLY A CA 1
ATOM 1610 C C . GLY A 1 218 ? 14.687 -20.452 4.162 1.00 9.51 1068 GLY A C 1
ATOM 1611 O O . GLY A 1 218 ? 15.812 -20.856 4.473 1.00 8.58 1068 GLY A O 1
ATOM 1612 N N . VAL A 1 219 ? 14.052 -19.477 4.859 1.00 7.39 1069 VAL A N 1
ATOM 1613 C CA . VAL A 1 219 ? 14.684 -18.870 6.048 1.00 7.45 1069 VAL A CA 1
ATOM 1614 C C . VAL A 1 219 ? 14.792 -19.876 7.203 1.00 9.08 1069 VAL A C 1
ATOM 1615 O O . VAL A 1 219 ? 15.794 -19.938 7.924 1.00 8.88 1069 VAL A O 1
ATOM 1619 N N . THR A 1 220 ? 13.730 -20.690 7.389 1.00 7.31 1070 THR A N 1
ATOM 1620 C CA . THR A 1 220 ? 13.716 -21.739 8.419 1.00 7.23 1070 THR A CA 1
ATOM 1621 C C . THR A 1 220 ? 14.805 -22.777 8.118 1.00 8.47 1070 THR A C 1
ATOM 1622 O O . THR A 1 220 ? 15.473 -23.284 9.026 1.00 8.12 1070 THR A O 1
ATOM 1626 N N . LEU A 1 221 ? 15.007 -23.075 6.827 1.00 8.18 1071 LEU A N 1
ATOM 1627 C CA . LEU A 1 221 ? 16.044 -24.034 6.431 1.00 7.95 1071 LEU A CA 1
ATOM 1628 C C . LEU A 1 221 ? 17.423 -23.473 6.787 1.00 9.21 1071 LEU A C 1
ATOM 1629 O O . LEU A 1 221 ? 18.297 -24.214 7.255 1.00 8.55 1071 LEU A O 1
ATOM 1634 N N . HIS A 1 222 ? 17.600 -22.177 6.596 1.00 7.50 1072 HIS A N 1
ATOM 1635 C CA . HIS A 1 222 ? 18.853 -21.529 6.938 1.00 7.86 1072 HIS A CA 1
ATOM 1636 C C . HIS A 1 222 ? 19.074 -21.657 8.473 1.00 10.36 1072 HIS A C 1
ATOM 1637 O O . HIS A 1 222 ? 20.157 -22.066 8.914 1.00 9.58 1072 HIS A O 1
ATOM 1644 N N . GLU A 1 223 ? 18.006 -21.423 9.272 1.00 7.92 1073 GLU A N 1
ATOM 1645 C CA . GLU A 1 223 ? 18.102 -21.582 10.720 1.00 6.91 1073 GLU A CA 1
ATOM 1646 C C . GLU A 1 223 ? 18.486 -23.029 11.058 1.00 9.23 1073 GLU A C 1
ATOM 1647 O O . GLU A 1 223 ? 19.350 -23.275 11.910 1.00 9.91 1073 GLU A O 1
ATOM 1653 N N . LEU A 1 224 ? 17.803 -24.012 10.449 1.00 8.92 1074 LEU A N 1
ATOM 1654 C CA . LEU A 1 224 ? 18.096 -25.415 10.720 1.00 8.98 1074 LEU A CA 1
ATOM 1655 C C . LEU A 1 224 ? 19.573 -25.758 10.409 1.00 10.66 1074 LEU A C 1
ATOM 1656 O O . LEU A 1 224 ? 20.244 -26.411 11.237 1.00 10.21 1074 LEU A O 1
ATOM 1661 N N . LEU A 1 225 ? 20.103 -25.234 9.304 1.00 8.76 1075 LEU A N 1
ATOM 1662 C CA . LEU A 1 225 ? 21.466 -25.500 8.891 1.00 9.94 1075 LEU A CA 1
ATOM 1663 C C . LEU A 1 225 ? 22.498 -24.799 9.763 1.00 12.93 1075 LEU A C 1
ATOM 1664 O O . LEU A 1 225 ? 23.644 -25.268 9.812 1.00 14.70 1075 LEU A O 1
ATOM 1669 N N . THR A 1 226 ? 22.116 -23.730 10.477 1.00 10.95 1076 THR A N 1
ATOM 1670 C CA . THR A 1 226 ? 23.011 -23.046 11.423 1.00 9.63 1076 THR A CA 1
ATOM 1671 C C . THR A 1 226 ? 22.700 -23.499 12.854 1.00 11.80 1076 THR A C 1
ATOM 1672 O O . THR A 1 226 ? 23.250 -22.925 13.796 1.00 12.96 1076 THR A O 1
ATOM 1676 N N . TYR A 1 227 ? 21.866 -24.576 13.052 1.00 10.62 1077 TYR A N 1
ATOM 1677 C CA . TYR A 1 227 ? 21.526 -25.077 14.378 1.00 11.13 1077 TYR A CA 1
ATOM 1678 C C . TYR A 1 227 ? 20.948 -23.997 15.260 1.00 13.72 1077 TYR A C 1
ATOM 1679 O O . TYR A 1 227 ? 21.145 -23.987 16.475 1.00 11.95 1077 TYR A O 1
ATOM 1688 N N . CYS A 1 228 ? 20.184 -23.089 14.653 1.00 11.86 1078 CYS A N 1
ATOM 1689 C CA . CYS A 1 228 ? 19.542 -21.982 15.357 1.00 10.87 1078 CYS A CA 1
ATOM 1690 C C . CYS A 1 228 ? 20.511 -21.169 16.196 1.00 13.72 1078 CYS A C 1
ATOM 1691 O O . CYS A 1 228 ? 20.121 -20.642 17.246 1.00 14.78 1078 CYS A O 1
ATOM 1694 N N . ASP A 1 229 ? 21.753 -21.015 15.686 1.00 14.48 1079 ASP A N 1
ATOM 1695 C CA . ASP A 1 229 ? 22.744 -20.176 16.367 1.00 17.02 1079 ASP A CA 1
ATOM 1696 C C . ASP A 1 229 ? 22.236 -18.713 16.366 1.00 17.51 1079 ASP A C 1
ATOM 1697 O O . ASP A 1 229 ? 21.893 -18.188 15.307 1.00 15.12 1079 ASP A O 1
ATOM 1702 N N . SER A 1 230 ? 22.175 -18.085 17.543 1.00 18.79 1080 SER A N 1
ATOM 1703 C CA . SER A 1 230 ? 21.658 -16.694 17.628 1.00 18.26 1080 SER A CA 1
ATOM 1704 C C . SER A 1 230 ? 22.520 -15.642 16.899 1.00 19.35 1080 SER A C 1
ATOM 1705 O O . SER A 1 230 ? 21.988 -14.689 16.311 1.00 18.81 1080 SER A O 1
ATOM 1708 N N . ASP A 1 231 ? 23.848 -15.830 16.880 1.00 16.16 1081 ASP A N 1
ATOM 1709 C CA . ASP A 1 231 ? 24.734 -14.895 16.207 1.00 16.18 1081 ASP A CA 1
ATOM 1710 C C . ASP A 1 231 ? 24.562 -14.927 14.710 1.00 20.16 1081 ASP A C 1
ATOM 1711 O O . ASP A 1 231 ? 24.945 -13.970 14.036 1.00 22.70 1081 ASP A O 1
ATOM 1716 N N . SER A 1 232 ? 24.016 -16.029 14.165 1.00 16.94 1082 SER A N 1
ATOM 1717 C CA . SER A 1 232 ? 23.821 -16.065 12.720 1.00 17.66 1082 SER A CA 1
ATOM 1718 C C . SER A 1 232 ? 22.345 -16.303 12.408 1.00 18.82 1082 SER A C 1
ATOM 1719 O O . SER A 1 232 ? 21.973 -16.888 11.380 1.00 17.88 1082 SER A O 1
ATOM 1722 N N . SER A 1 233 ? 21.491 -15.745 13.263 1.00 16.30 1083 SER A N 1
ATOM 1723 C CA . SER A 1 233 ? 20.053 -15.801 13.057 1.00 15.74 1083 SER A CA 1
ATOM 1724 C C . SER A 1 233 ? 19.690 -14.937 11.836 1.00 17.65 1083 SER A C 1
ATOM 1725 O O . SER A 1 233 ? 20.425 -14.011 11.465 1.00 15.38 1083 SER A O 1
ATOM 1728 N N . PRO A 1 234 ? 18.530 -15.180 11.210 1.00 13.65 1084 PRO A N 1
ATOM 1729 C CA . PRO A 1 234 ? 18.116 -14.322 10.079 1.00 12.69 1084 PRO A CA 1
ATOM 1730 C C . PRO A 1 234 ? 18.088 -12.845 10.453 1.00 14.65 1084 PRO A C 1
ATOM 1731 O O . PRO A 1 234 ? 18.531 -12.023 9.664 1.00 13.91 1084 PRO A O 1
ATOM 1735 N N . MET A 1 235 ? 17.601 -12.508 11.648 1.00 14.90 1085 MET A N 1
ATOM 1736 C CA . MET A 1 235 ? 17.589 -11.114 12.083 1.00 16.34 1085 MET A CA 1
ATOM 1737 C C . MET A 1 235 ? 19.041 -10.551 12.159 1.00 18.03 1085 MET A C 1
ATOM 1738 O O . MET A 1 235 ? 19.300 -9.469 11.623 1.00 17.99 1085 MET A O 1
ATOM 1743 N N . ALA A 1 236 ? 19.980 -11.292 12.788 1.00 16.82 1086 ALA A N 1
ATOM 1744 C CA . ALA A 1 236 ? 21.364 -10.790 12.901 1.00 16.54 1086 ALA A CA 1
ATOM 1745 C C . ALA A 1 236 ? 22.008 -10.615 11.552 1.00 18.14 1086 ALA A C 1
ATOM 1746 O O . ALA A 1 236 ? 22.638 -9.584 11.295 1.00 17.76 1086 ALA A O 1
ATOM 1748 N N . LEU A 1 237 ? 21.825 -11.600 10.642 1.00 13.08 1087 LEU A N 1
ATOM 1749 C CA . LEU A 1 237 ? 22.439 -11.535 9.321 1.00 13.88 1087 LEU A CA 1
ATOM 1750 C C . LEU A 1 237 ? 21.873 -10.420 8.449 1.00 17.01 1087 LEU A C 1
ATOM 1751 O O . LEU A 1 237 ? 22.645 -9.731 7.776 1.00 16.73 1087 LEU A O 1
ATOM 1756 N N . PHE A 1 238 ? 20.538 -10.217 8.478 1.00 14.11 1088 PHE A N 1
ATOM 1757 C CA . PHE A 1 238 ? 19.952 -9.131 7.727 1.00 14.16 1088 PHE A CA 1
ATOM 1758 C C . PHE A 1 238 ? 20.356 -7.770 8.317 1.00 18.61 1088 PHE A C 1
ATOM 1759 O O . PHE A 1 238 ? 20.667 -6.873 7.544 1.00 17.37 1088 PHE A O 1
ATOM 1767 N N . LEU A 1 239 ? 20.418 -7.653 9.656 1.00 17.65 1089 LEU A N 1
ATOM 1768 C CA . LEU A 1 239 ? 20.831 -6.371 10.279 1.00 18.86 1089 LEU A CA 1
ATOM 1769 C C . LEU A 1 239 ? 22.269 -5.988 9.907 1.00 26.64 1089 LEU A C 1
ATOM 1770 O O . LEU A 1 239 ? 22.560 -4.795 9.731 1.00 27.46 1089 LEU A O 1
ATOM 1775 N N . LYS A 1 240 ? 23.138 -6.995 9.697 1.00 23.44 1090 LYS A N 1
ATOM 1776 C CA . LYS A 1 240 ? 24.525 -6.754 9.298 1.00 24.62 1090 LYS A CA 1
ATOM 1777 C C . LYS A 1 240 ? 24.572 -6.258 7.851 1.00 31.21 1090 LYS A C 1
ATOM 1778 O O . LYS A 1 240 ? 25.339 -5.347 7.523 1.00 31.89 1090 LYS A O 1
ATOM 1784 N N . MET A 1 241 ? 23.700 -6.812 7.007 1.00 25.85 1091 MET A N 1
ATOM 1785 C CA . MET A 1 241 ? 23.563 -6.459 5.606 1.00 25.10 1091 MET A CA 1
ATOM 1786 C C . MET A 1 241 ? 22.989 -5.055 5.431 1.00 29.80 1091 MET A C 1
ATOM 1787 O O . MET A 1 241 ? 23.431 -4.328 4.539 1.00 31.39 1091 MET A O 1
ATOM 1792 N N . ILE A 1 242 ? 21.961 -4.702 6.229 1.00 24.54 1092 ILE A N 1
ATOM 1793 C CA . ILE A 1 242 ? 21.224 -3.437 6.060 1.00 25.69 1092 ILE A CA 1
ATOM 1794 C C . ILE A 1 242 ? 21.820 -2.261 6.850 1.00 30.94 1092 ILE A C 1
ATOM 1795 O O . ILE A 1 242 ? 21.579 -1.108 6.477 1.00 31.50 1092 ILE A O 1
ATOM 1800 N N . GLY A 1 243 ? 22.568 -2.564 7.906 1.00 28.29 1093 GLY A N 1
ATOM 1801 C CA . GLY A 1 243 ? 23.191 -1.575 8.778 1.00 44.20 1093 GLY A CA 1
ATOM 1802 C C . GLY A 1 243 ? 22.342 -1.280 9.994 1.00 80.17 1093 GLY A C 1
ATOM 1803 O O . GLY A 1 243 ? 21.138 -1.541 9.988 1.00 46.08 1093 GLY A O 1
ATOM 1804 N N . HIS A 1 246 ? 16.603 2.313 12.431 1.00 40.84 1096 HIS A N 1
ATOM 1805 C CA . HIS A 1 246 ? 15.575 2.395 13.471 1.00 41.25 1096 HIS A CA 1
ATOM 1806 C C . HIS A 1 246 ? 14.489 1.363 13.217 1.00 43.39 1096 HIS A C 1
ATOM 1807 O O . HIS A 1 246 ? 14.206 1.041 12.056 1.00 40.83 1096 HIS A O 1
ATOM 1814 N N . GLY A 1 247 ? 13.842 0.906 14.296 1.00 39.37 1097 GLY A N 1
ATOM 1815 C CA . GLY A 1 247 ? 12.735 -0.044 14.227 1.00 38.61 1097 GLY A CA 1
ATOM 1816 C C . GLY A 1 247 ? 11.704 0.331 13.174 1.00 40.18 1097 GLY A C 1
ATOM 1817 O O . GLY A 1 247 ? 11.066 -0.553 12.603 1.00 39.66 1097 GLY A O 1
ATOM 1818 N N . GLN A 1 248 ? 11.590 1.654 12.870 1.00 34.75 1098 GLN A N 1
ATOM 1819 C CA . GLN A 1 248 ? 10.684 2.214 11.873 1.00 32.62 1098 GLN A CA 1
ATOM 1820 C C . GLN A 1 248 ? 11.300 2.287 10.439 1.00 33.08 1098 GLN A C 1
ATOM 1821 O O . GLN A 1 248 ? 10.548 2.312 9.480 1.00 32.86 1098 GLN A O 1
ATOM 1827 N N . MET A 1 249 ? 12.621 2.334 10.282 1.00 29.97 1099 MET A N 1
ATOM 1828 C CA . MET A 1 249 ? 13.214 2.359 8.928 1.00 29.04 1099 MET A CA 1
ATOM 1829 C C . MET A 1 249 ? 13.784 0.986 8.480 1.00 30.95 1099 MET A C 1
ATOM 1830 O O . MET A 1 249 ? 14.206 0.829 7.329 1.00 30.76 1099 MET A O 1
ATOM 1835 N N . THR A 1 250 ? 13.793 0.022 9.406 1.00 27.97 1100 THR A N 1
ATOM 1836 C CA . THR A 1 250 ? 14.332 -1.328 9.230 1.00 26.89 1100 THR A CA 1
ATOM 1837 C C . THR A 1 250 ? 13.727 -2.021 7.995 1.00 25.33 1100 THR A C 1
ATOM 1838 O O . THR A 1 250 ? 14.472 -2.388 7.071 1.00 22.75 1100 THR A O 1
ATOM 1842 N N . VAL A 1 251 ? 12.380 -2.121 7.956 1.00 19.71 1101 VAL A N 1
ATOM 1843 C CA . VAL A 1 251 ? 11.641 -2.813 6.901 1.00 18.27 1101 VAL A CA 1
ATOM 1844 C C . VAL A 1 251 ? 11.910 -2.228 5.500 1.00 20.09 1101 VAL A C 1
ATOM 1845 O O . VAL A 1 251 ? 12.092 -2.993 4.552 1.00 17.14 1101 VAL A O 1
ATOM 1849 N N . THR A 1 252 ? 11.953 -0.884 5.359 1.00 16.39 1102 THR A N 1
ATOM 1850 C CA . THR A 1 252 ? 12.232 -0.286 4.053 1.00 15.85 1102 THR A CA 1
ATOM 1851 C C . THR A 1 252 ? 13.634 -0.693 3.575 1.00 18.16 1102 THR A C 1
ATOM 1852 O O . THR A 1 252 ? 13.801 -0.977 2.392 1.00 17.92 1102 THR A O 1
ATOM 1856 N N . ARG A 1 253 ? 14.640 -0.696 4.464 1.00 17.34 1103 ARG A N 1
ATOM 1857 C CA . ARG A 1 253 ? 15.998 -1.094 4.080 1.00 18.54 1103 ARG A CA 1
ATOM 1858 C C . ARG A 1 253 ? 16.055 -2.611 3.773 1.00 17.53 1103 ARG A C 1
ATOM 1859 O O . ARG A 1 253 ? 16.763 -3.025 2.865 1.00 16.69 1103 ARG A O 1
ATOM 1867 N N . LEU A 1 254 ? 15.229 -3.397 4.466 1.0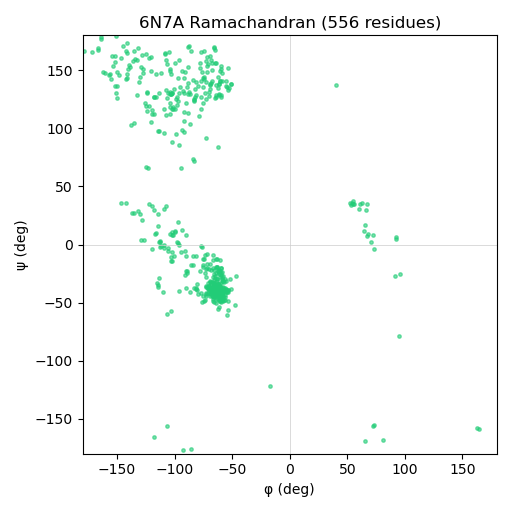0 15.99 1104 LEU A N 1
ATOM 1868 C CA . LEU A 1 254 ? 15.123 -4.836 4.200 1.00 15.02 1104 LEU A CA 1
ATOM 1869 C C . LEU A 1 254 ? 14.518 -5.048 2.795 1.00 15.99 1104 LEU A C 1
ATOM 1870 O O . LEU A 1 254 ? 15.083 -5.803 1.989 1.00 15.24 1104 LEU A O 1
ATOM 1875 N N . VAL A 1 255 ? 13.415 -4.332 2.457 1.00 13.18 1105 VAL A N 1
ATOM 1876 C CA . VAL A 1 255 ? 12.818 -4.451 1.123 1.00 13.03 1105 VAL A CA 1
ATOM 1877 C C . VAL A 1 255 ? 13.830 -4.034 0.041 1.00 15.00 1105 VAL A C 1
ATOM 1878 O O . VAL A 1 255 ? 13.991 -4.698 -0.992 1.00 13.89 1105 VAL A O 1
ATOM 1882 N N . ASN A 1 256 ? 14.543 -2.932 0.288 1.00 14.37 1106 ASN A N 1
ATOM 1883 C CA . ASN A 1 256 ? 15.520 -2.477 -0.705 1.00 15.19 1106 ASN A CA 1
ATOM 1884 C C . ASN A 1 256 ? 16.619 -3.490 -0.929 1.00 15.60 1106 ASN A C 1
ATOM 1885 O O . ASN A 1 256 ? 16.999 -3.711 -2.084 1.00 16.75 1106 ASN A O 1
ATOM 1890 N N . THR A 1 257 ? 17.102 -4.107 0.163 1.00 13.89 1107 THR A N 1
ATOM 1891 C CA . THR A 1 257 ? 18.159 -5.149 0.085 1.00 14.60 1107 THR A CA 1
ATOM 1892 C C . THR A 1 257 ? 17.652 -6.337 -0.782 1.00 17.12 1107 THR A C 1
ATOM 1893 O O . THR A 1 257 ? 18.375 -6.845 -1.650 1.00 18.00 1107 THR A O 1
ATOM 1897 N N . LEU A 1 258 ? 16.396 -6.752 -0.558 1.00 14.56 1108 LEU A N 1
ATOM 1898 C CA . LEU A 1 258 ? 15.817 -7.870 -1.323 1.00 14.00 1108 LEU A CA 1
ATOM 1899 C C . LEU A 1 258 ? 15.615 -7.498 -2.778 1.00 16.99 1108 LEU A C 1
ATOM 1900 O O . LEU A 1 258 ? 15.897 -8.303 -3.651 1.00 16.12 1108 LEU A O 1
ATOM 1905 N N . LYS A 1 259 ? 15.153 -6.280 -3.048 1.00 14.72 1109 LYS A N 1
ATOM 1906 C CA . LYS A 1 259 ? 14.985 -5.779 -4.407 1.00 15.44 1109 LYS A CA 1
ATOM 1907 C C . LYS A 1 259 ? 16.323 -5.741 -5.143 1.00 17.71 1109 LYS A C 1
ATOM 1908 O O . LYS A 1 259 ? 16.354 -6.002 -6.341 1.00 18.97 1109 LYS A O 1
ATOM 1914 N N . GLU A 1 260 ? 17.418 -5.457 -4.420 1.00 16.88 1110 GLU A N 1
ATOM 1915 C CA . GLU A 1 260 ? 18.765 -5.429 -5.016 1.00 19.12 1110 GLU A CA 1
ATOM 1916 C C . GLU A 1 260 ? 19.265 -6.853 -5.351 1.00 22.05 1110 GLU A C 1
ATOM 1917 O O . GLU A 1 260 ? 20.297 -6.983 -6.002 1.00 23.05 1110 GLU A O 1
ATOM 1923 N N . GLY A 1 261 ? 18.538 -7.898 -4.925 1.00 16.70 1111 GLY A N 1
ATOM 1924 C CA . GLY A 1 261 ? 18.902 -9.288 -5.200 1.00 15.80 1111 GLY A CA 1
ATOM 1925 C C . GLY A 1 261 ? 19.744 -9.912 -4.111 1.00 17.87 1111 GLY A C 1
ATOM 1926 O O . GLY A 1 261 ? 20.200 -11.049 -4.256 1.00 17.43 1111 GLY A O 1
ATOM 1927 N N . LYS A 1 262 ? 19.962 -9.190 -3.012 1.00 14.52 1112 LYS A N 1
ATOM 1928 C CA . LYS A 1 262 ? 20.744 -9.706 -1.892 1.00 13.58 1112 LYS A CA 1
ATOM 1929 C C . LYS A 1 262 ? 19.926 -10.723 -1.083 1.00 14.45 1112 LYS A C 1
ATOM 1930 O O . LYS A 1 262 ? 18.708 -10.569 -0.907 1.00 13.45 1112 LYS A O 1
ATOM 1936 N N . ARG A 1 263 ? 20.610 -11.760 -0.591 1.00 12.97 1113 ARG A N 1
ATOM 1937 C CA . ARG A 1 263 ? 19.957 -12.817 0.181 1.00 12.85 1113 ARG A CA 1
ATOM 1938 C C . ARG A 1 263 ? 20.831 -13.281 1.324 1.00 14.48 1113 ARG A C 1
ATOM 1939 O O . ARG A 1 263 ? 22.035 -13.005 1.340 1.00 14.39 1113 ARG A O 1
ATOM 1947 N N . LEU A 1 264 ? 20.248 -14.002 2.292 1.00 10.44 1114 LEU A N 1
ATOM 1948 C CA . LEU A 1 264 ? 21.033 -14.576 3.366 1.00 10.92 1114 LEU A CA 1
ATOM 1949 C C . LEU A 1 264 ? 22.155 -15.454 2.758 1.00 13.54 1114 LEU A C 1
ATOM 1950 O O . LEU A 1 264 ? 21.947 -16.116 1.740 1.00 11.73 1114 LEU A O 1
ATOM 1955 N N . PRO A 1 265 ? 23.356 -15.417 3.350 1.00 12.04 1115 PRO A N 1
ATOM 1956 C CA . PRO A 1 265 ? 24.481 -16.167 2.773 1.00 12.14 1115 PRO A CA 1
ATOM 1957 C C . PRO A 1 265 ? 24.384 -17.662 3.069 1.00 13.86 1115 PRO A C 1
ATOM 1958 O O . PRO A 1 265 ? 23.649 -18.084 3.968 1.00 13.63 1115 PRO A O 1
ATOM 1962 N N . CYS A 1 266 ? 25.173 -18.448 2.366 1.00 12.58 1116 CYS A N 1
ATOM 1963 C CA . CYS A 1 266 ? 25.236 -19.889 2.565 1.00 12.27 1116 CYS A CA 1
ATOM 1964 C C . CYS A 1 266 ? 25.654 -20.210 3.989 1.00 16.26 1116 CYS A C 1
ATOM 1965 O O . CYS A 1 266 ? 26.685 -19.700 4.437 1.00 15.56 1116 CYS A O 1
ATOM 1968 N N . PRO A 1 267 ? 24.904 -21.035 4.739 1.00 13.76 1117 PRO A N 1
ATOM 1969 C CA . PRO A 1 267 ? 25.352 -21.379 6.095 1.00 11.57 1117 PRO A CA 1
ATOM 1970 C C . PRO A 1 267 ? 26.710 -22.066 6.105 1.00 15.07 1117 PRO A C 1
ATOM 1971 O O . PRO A 1 267 ? 27.072 -22.731 5.134 1.00 13.25 1117 PRO A O 1
ATOM 1975 N N . PRO A 1 268 ? 27.467 -21.956 7.216 1.00 14.32 1118 PRO A N 1
ATOM 1976 C CA . PRO A 1 268 ? 28.736 -22.684 7.310 1.00 14.50 1118 PRO A CA 1
ATOM 1977 C C . PRO A 1 268 ? 28.533 -24.175 7.065 1.00 17.62 1118 PRO A C 1
ATOM 1978 O O . PRO A 1 268 ? 27.571 -24.768 7.561 1.00 14.52 1118 PRO A O 1
ATOM 1982 N N . ASN A 1 269 ? 29.434 -24.769 6.254 1.00 15.04 1119 ASN A N 1
ATOM 1983 C CA . ASN A 1 269 ? 29.489 -26.190 5.913 1.00 13.67 1119 ASN A CA 1
ATOM 1984 C C . ASN A 1 269 ? 28.289 -26.706 5.128 1.00 13.40 1119 ASN A C 1
ATOM 1985 O O . ASN A 1 269 ? 28.152 -27.907 4.963 1.00 15.62 1119 ASN A O 1
ATOM 1990 N N . CYS A 1 270 ? 27.431 -25.811 4.621 1.00 11.59 1120 CYS A N 1
ATOM 1991 C CA . CYS A 1 270 ? 26.277 -26.226 3.836 1.00 11.63 1120 CYS A CA 1
ATOM 1992 C C . CYS A 1 270 ? 26.728 -26.452 2.386 1.00 11.95 1120 CYS A C 1
ATOM 1993 O O . CYS A 1 270 ? 27.249 -25.517 1.785 1.00 12.85 1120 CYS A O 1
ATOM 1996 N N . PRO A 1 271 ? 26.491 -27.648 1.811 1.00 11.92 1121 PRO A N 1
ATOM 1997 C CA . PRO A 1 271 ? 26.873 -27.883 0.407 1.00 11.74 1121 PRO A CA 1
ATOM 1998 C C . PRO A 1 271 ? 26.157 -26.914 -0.528 1.00 12.77 1121 PRO A C 1
ATOM 1999 O O . PRO A 1 271 ? 25.019 -26.495 -0.266 1.00 9.96 1121 PRO A O 1
ATOM 2003 N N . ASP A 1 272 ? 26.804 -26.558 -1.649 1.00 11.67 1122 ASP A N 1
ATOM 2004 C CA . ASP A 1 272 ? 26.170 -25.630 -2.589 1.00 12.95 1122 ASP A CA 1
ATOM 2005 C C . ASP A 1 272 ? 24.841 -26.151 -3.127 1.00 12.11 1122 ASP A C 1
ATOM 2006 O O . ASP A 1 272 ? 23.930 -25.349 -3.374 1.00 11.54 1122 ASP A O 1
ATOM 2011 N N . GLU A 1 273 ? 24.712 -27.480 -3.287 1.00 10.80 1123 GLU A N 1
ATOM 2012 C CA . GLU A 1 273 ? 23.482 -28.041 -3.838 1.00 11.72 1123 GLU A CA 1
ATOM 2013 C C . GLU A 1 273 ? 22.314 -27.749 -2.891 1.00 14.83 1123 GLU A C 1
ATOM 2014 O O . GLU A 1 273 ? 21.205 -27.502 -3.359 1.00 12.83 1123 GLU A O 1
ATOM 2020 N N . VAL A 1 274 ? 22.576 -27.757 -1.561 1.00 10.94 1124 VAL A N 1
ATOM 2021 C CA . VAL A 1 274 ? 21.510 -27.439 -0.590 1.00 10.23 1124 VAL A CA 1
ATOM 2022 C C . VAL A 1 274 ? 21.210 -25.949 -0.649 1.00 11.97 1124 VAL A C 1
ATOM 2023 O O . VAL A 1 274 ? 20.043 -25.536 -0.657 1.00 10.78 1124 VAL A O 1
ATOM 2027 N N . TYR A 1 275 ? 22.264 -25.128 -0.744 1.00 9.65 1125 TYR A N 1
ATOM 2028 C CA . TYR A 1 275 ? 22.047 -23.702 -0.795 1.00 8.94 1125 TYR A CA 1
ATOM 2029 C C . TYR A 1 275 ? 21.270 -23.289 -2.042 1.00 11.03 1125 TYR A C 1
ATOM 2030 O O . TYR A 1 275 ? 20.481 -22.350 -2.001 1.00 10.70 1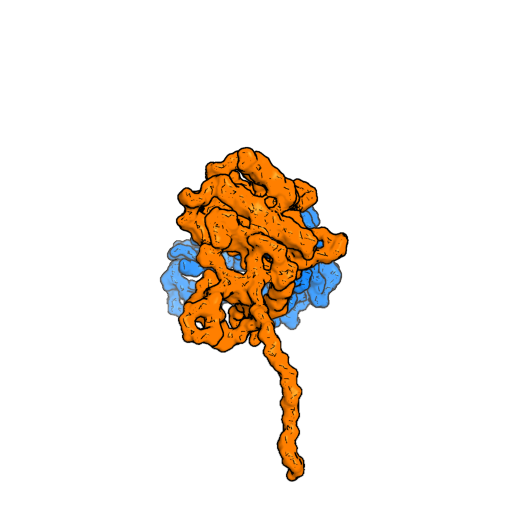125 TYR A O 1
ATOM 2039 N N . GLN A 1 276 ? 21.503 -23.946 -3.165 1.00 9.45 1126 GLN A N 1
ATOM 2040 C CA . GLN A 1 276 ? 20.755 -23.608 -4.366 1.00 9.18 1126 GLN A CA 1
ATOM 2041 C C . GLN A 1 276 ? 19.264 -23.889 -4.224 1.00 10.97 1126 GLN A C 1
ATOM 2042 O O . GLN A 1 276 ? 18.443 -23.108 -4.701 1.00 11.74 1126 GLN A O 1
ATOM 2048 N N . LEU A 1 277 ? 18.900 -24.982 -3.532 1.00 10.23 1127 LEU A N 1
ATOM 2049 C CA . LEU A 1 277 ? 17.489 -25.240 -3.254 1.00 11.09 1127 LEU A CA 1
ATOM 2050 C C . LEU A 1 277 ? 16.923 -24.140 -2.343 1.00 11.36 1127 LEU A C 1
ATOM 2051 O O . LEU A 1 277 ? 15.796 -23.684 -2.549 1.00 12.13 1127 LEU A O 1
ATOM 2056 N N . MET A 1 278 ? 17.703 -23.724 -1.335 1.00 9.49 1128 MET A N 1
ATOM 2057 C CA . MET A 1 278 ? 17.291 -22.645 -0.466 1.00 9.36 1128 MET A CA 1
ATOM 2058 C C . MET A 1 278 ? 17.054 -21.364 -1.282 1.00 11.46 1128 MET A C 1
ATOM 2059 O O . MET A 1 278 ? 16.058 -20.676 -1.076 1.00 11.05 1128 MET A O 1
ATOM 2064 N N . ARG A 1 279 ? 17.937 -21.065 -2.257 1.00 9.16 1129 ARG A N 1
ATOM 2065 C CA . ARG A 1 279 ? 17.787 -19.862 -3.068 1.00 10.22 1129 ARG A CA 1
ATOM 2066 C C . ARG A 1 279 ? 16.563 -19.888 -3.939 1.00 10.49 1129 ARG A C 1
ATOM 2067 O O . ARG A 1 279 ? 16.008 -18.834 -4.226 1.00 10.70 1129 ARG A O 1
ATOM 2075 N N . LYS A 1 280 ? 16.068 -21.089 -4.302 1.00 10.28 1130 LYS A N 1
ATOM 2076 C CA . LYS A 1 280 ? 14.869 -21.185 -5.152 1.00 9.70 1130 LYS A CA 1
ATOM 2077 C C . LYS A 1 280 ? 13.619 -20.785 -4.346 1.00 9.35 1130 LYS A C 1
ATOM 2078 O O . LYS A 1 280 ? 12.544 -20.547 -4.920 1.00 9.71 1130 LYS A O 1
ATOM 2084 N N . CYS A 1 281 ? 13.747 -20.761 -2.995 1.00 8.15 1131 CYS A N 1
ATOM 2085 C CA . CYS A 1 281 ? 12.654 -20.322 -2.115 1.00 8.84 1131 CYS A CA 1
ATOM 2086 C C . CYS A 1 281 ? 12.522 -18.813 -2.165 1.00 10.18 1131 CYS A C 1
ATOM 2087 O O . CYS A 1 281 ? 11.536 -18.246 -1.668 1.00 9.64 1131 CYS A O 1
ATOM 2090 N N . TRP A 1 282 ? 13.579 -18.150 -2.661 1.00 9.38 1132 TRP A N 1
ATOM 2091 C CA . TRP A 1 282 ? 13.680 -16.714 -2.527 1.00 9.90 1132 TRP A CA 1
ATOM 2092 C C . TRP A 1 282 ? 13.707 -15.967 -3.845 1.00 11.19 1132 TRP A C 1
ATOM 2093 O O . TRP A 1 282 ? 14.219 -14.845 -3.899 1.00 10.53 1132 TRP A O 1
ATOM 2104 N N . GLU A 1 283 ? 13.062 -16.521 -4.869 1.00 10.07 1133 GLU A N 1
ATOM 2105 C CA . GLU A 1 283 ? 12.840 -15.779 -6.117 1.00 9.23 1133 GLU A CA 1
ATOM 2106 C C . GLU A 1 283 ? 12.004 -14.568 -5.709 1.00 11.69 1133 GLU A C 1
ATOM 2107 O O . GLU A 1 283 ? 11.074 -14.698 -4.888 1.00 11.24 1133 GLU A O 1
ATOM 2113 N N . PHE A 1 284 ? 12.288 -13.398 -6.291 1.00 10.53 1134 PHE A N 1
ATOM 2114 C CA . PHE A 1 284 ? 11.569 -12.221 -5.867 1.00 10.58 1134 PHE A CA 1
ATOM 2115 C C . PHE A 1 284 ? 10.064 -12.342 -6.030 1.00 11.97 1134 PHE A C 1
ATOM 2116 O O . PHE A 1 284 ? 9.315 -11.995 -5.100 1.00 11.54 1134 PHE A O 1
ATOM 2124 N N . GLN A 1 285 ? 9.613 -12.786 -7.207 1.00 11.49 1135 GLN A N 1
ATOM 2125 C CA . GLN A 1 285 ? 8.196 -12.918 -7.460 1.00 10.94 1135 GLN A CA 1
ATOM 2126 C C . GLN A 1 285 ? 7.676 -14.226 -6.880 1.00 11.39 1135 GLN A C 1
ATOM 2127 O O . GLN A 1 285 ? 8.286 -15.261 -7.108 1.00 10.76 1135 GLN A O 1
ATOM 2133 N N . PRO A 1 286 ? 6.535 -14.216 -6.171 1.00 10.87 1136 PRO A N 1
ATOM 2134 C CA . PRO A 1 286 ? 6.009 -15.488 -5.627 1.00 11.00 1136 PRO A CA 1
ATOM 2135 C C . PRO A 1 286 ? 5.802 -16.569 -6.675 1.00 13.96 1136 PRO A C 1
ATOM 2136 O O . PRO A 1 286 ? 6.130 -17.738 -6.438 1.00 12.51 1136 PRO A O 1
ATOM 2140 N N . SER A 1 287 ? 5.303 -16.176 -7.877 1.00 13.03 1137 SER A N 1
ATOM 2141 C CA . SER A 1 287 ? 5.011 -17.144 -8.934 1.00 13.20 1137 SER A CA 1
ATOM 2142 C C . SER A 1 287 ? 6.227 -17.835 -9.515 1.00 13.30 1137 SER A C 1
ATOM 2143 O O . SER A 1 287 ? 6.033 -18.774 -10.270 1.00 14.57 1137 SER A O 1
ATOM 2146 N N . ASN A 1 288 ? 7.461 -17.415 -9.179 1.00 10.79 1138 ASN A N 1
ATOM 2147 C CA . ASN A 1 288 ? 8.650 -18.086 -9.695 1.00 10.12 1138 ASN A CA 1
ATOM 2148 C C . ASN A 1 288 ? 9.295 -19.061 -8.703 1.00 10.31 1138 ASN A C 1
ATOM 2149 O O . ASN A 1 288 ? 10.229 -19.775 -9.059 1.00 10.74 1138 ASN A O 1
ATOM 2154 N N . ARG A 1 289 ? 8.843 -19.048 -7.426 1.00 10.91 1139 ARG A N 1
ATOM 2155 C CA . ARG A 1 289 ? 9.505 -19.841 -6.410 1.00 10.19 1139 ARG A CA 1
ATOM 2156 C C . ARG A 1 289 ? 9.246 -21.315 -6.572 1.00 9.53 1139 ARG A C 1
ATOM 2157 O O . ARG A 1 289 ? 8.202 -21.707 -7.094 1.00 11.22 1139 ARG A O 1
ATOM 2165 N N . THR A 1 290 ? 10.167 -22.111 -6.102 1.00 8.50 1140 THR A N 1
ATOM 2166 C CA . THR A 1 290 ? 9.937 -23.537 -6.008 1.00 7.59 1140 THR A CA 1
ATOM 2167 C C . THR A 1 290 ? 8.658 -23.853 -5.228 1.00 10.23 1140 THR A C 1
ATOM 2168 O O . THR A 1 290 ? 8.234 -23.083 -4.360 1.00 9.37 1140 THR A O 1
ATOM 2172 N N . SER A 1 291 ? 8.044 -24.994 -5.545 1.00 8.46 1141 SER A N 1
ATOM 2173 C CA . SER A 1 291 ? 6.949 -25.510 -4.722 1.00 7.89 1141 SER A CA 1
ATOM 2174 C C . SER A 1 291 ? 7.591 -26.341 -3.583 1.00 9.29 1141 SER A C 1
ATOM 2175 O O . SER A 1 291 ? 8.767 -26.717 -3.634 1.00 8.72 1141 SER A O 1
ATOM 2178 N N . PHE A 1 292 ? 6.766 -26.653 -2.571 1.00 8.32 1142 PHE A N 1
ATOM 2179 C CA . PHE A 1 292 ? 7.218 -27.547 -1.529 1.00 7.73 1142 PHE A CA 1
ATOM 2180 C C . PHE A 1 292 ? 7.503 -28.966 -2.094 1.00 9.01 1142 PHE A C 1
ATOM 2181 O O . PHE A 1 292 ? 8.474 -29.598 -1.702 1.00 9.62 1142 PHE A O 1
ATOM 2189 N N . GLN A 1 293 ? 6.699 -29.435 -3.076 1.00 7.92 1143 GLN A N 1
ATOM 2190 C CA . GLN A 1 293 ? 6.977 -30.754 -3.613 1.00 8.54 1143 GLN A CA 1
ATOM 2191 C C . GLN A 1 293 ? 8.305 -30.807 -4.378 1.00 9.57 1143 GLN A C 1
ATOM 2192 O O . GLN A 1 293 ? 9.035 -31.792 -4.309 1.00 9.96 1143 GLN A O 1
ATOM 2198 N N . ASN A 1 294 ? 8.627 -29.724 -5.097 1.00 7.85 1144 ASN A N 1
ATOM 2199 C CA . ASN A 1 294 ? 9.906 -29.680 -5.784 1.00 9.52 1144 ASN A CA 1
ATOM 2200 C C . ASN A 1 294 ? 11.083 -29.693 -4.790 1.00 9.90 1144 ASN A C 1
ATOM 2201 O O . ASN A 1 294 ? 12.115 -30.325 -5.039 1.00 10.04 1144 ASN A O 1
ATOM 2206 N N . LEU A 1 295 ? 10.918 -29.027 -3.615 1.00 8.39 1145 LEU A N 1
ATOM 2207 C CA . LEU A 1 295 ? 11.962 -29.057 -2.572 1.00 8.55 1145 LEU A CA 1
ATOM 2208 C C . LEU A 1 295 ? 12.088 -30.489 -2.046 1.00 9.97 1145 LEU A C 1
ATOM 2209 O O . LEU A 1 295 ? 13.206 -30.962 -1.866 1.00 9.89 1145 LEU A O 1
ATOM 2214 N N . ILE A 1 296 ? 10.941 -31.149 -1.765 1.00 9.16 1146 ILE A N 1
ATOM 2215 C CA . ILE A 1 296 ? 10.978 -32.524 -1.250 1.00 9.30 1146 ILE A CA 1
ATOM 2216 C C . ILE A 1 296 ? 11.754 -33.414 -2.218 1.00 11.60 1146 ILE A C 1
ATOM 2217 O O . ILE A 1 296 ? 12.652 -34.155 -1.811 1.00 11.05 1146 ILE A O 1
ATOM 2222 N N . GLU A 1 297 ? 11.440 -33.311 -3.504 1.00 11.31 1147 GLU A N 1
ATOM 2223 C CA . GLU A 1 297 ? 12.176 -34.114 -4.498 1.00 11.19 1147 GLU A CA 1
ATOM 2224 C C . GLU A 1 297 ? 13.646 -33.766 -4.570 1.00 12.21 1147 GLU A C 1
ATOM 2225 O O . GLU A 1 297 ? 14.478 -34.673 -4.648 1.00 13.20 1147 GLU A O 1
ATOM 2231 N N . GLY A 1 298 ? 13.996 -32.484 -4.447 1.00 10.73 1148 GLY A N 1
ATOM 2232 C CA . GLY A 1 298 ? 15.404 -32.081 -4.442 1.00 10.38 1148 GLY A CA 1
ATOM 2233 C C . GLY A 1 298 ? 16.173 -32.611 -3.249 1.00 11.57 1148 GLY A C 1
ATOM 2234 O O . GLY A 1 298 ? 17.316 -33.081 -3.377 1.00 11.32 1148 GLY A O 1
ATOM 2235 N N . PHE A 1 299 ? 15.544 -32.560 -2.066 1.00 9.73 1149 PHE A N 1
ATOM 2236 C CA . PHE A 1 299 ? 16.247 -33.057 -0.884 1.00 8.76 1149 PHE A CA 1
ATOM 2237 C C . PHE A 1 299 ? 16.363 -34.584 -0.934 1.00 10.72 1149 PHE A C 1
ATOM 2238 O O . PHE A 1 299 ? 17.401 -35.109 -0.563 1.00 12.05 1149 PHE A O 1
ATOM 2246 N N . GLU A 1 300 ? 15.316 -35.279 -1.414 1.00 11.10 1150 GLU A N 1
ATOM 2247 C CA . GLU A 1 300 ? 15.320 -36.753 -1.491 1.00 11.68 1150 GLU A CA 1
ATOM 2248 C C . GLU A 1 300 ? 16.403 -37.183 -2.478 1.00 15.13 1150 GLU A C 1
ATOM 2249 O O . GLU A 1 300 ? 17.122 -38.141 -2.184 1.00 16.05 1150 GLU A O 1
ATOM 2255 N N . ALA A 1 301 ? 16.612 -36.424 -3.567 1.00 12.86 1151 ALA A N 1
ATOM 2256 C CA . ALA A 1 301 ? 17.707 -36.746 -4.497 1.00 14.21 1151 ALA A CA 1
ATOM 2257 C C . ALA A 1 301 ? 19.095 -36.613 -3.814 1.00 18.35 1151 ALA A C 1
ATOM 2258 O O . ALA A 1 301 ? 20.002 -37.428 -4.047 1.00 19.21 1151 ALA A O 1
ATOM 2260 N N . LEU A 1 302 ? 19.268 -35.606 -2.948 1.00 14.27 1152 LEU A N 1
ATOM 2261 C CA . LEU A 1 302 ? 20.530 -35.421 -2.250 1.00 14.28 1152 LEU A CA 1
ATOM 2262 C C . LEU A 1 302 ? 20.725 -36.457 -1.163 1.00 18.04 1152 LEU A C 1
ATOM 2263 O O . LEU A 1 302 ? 21.867 -36.720 -0.775 1.00 20.15 1152 LEU A O 1
ATOM 2268 N N . LEU A 1 303 ? 19.623 -37.027 -0.653 1.00 14.71 1153 LEU A N 1
ATOM 2269 C CA . LEU A 1 303 ? 19.691 -38.013 0.413 1.00 15.00 1153 LEU A CA 1
ATOM 2270 C C . LEU A 1 303 ? 19.962 -39.424 -0.088 1.00 21.30 1153 LEU A C 1
ATOM 2271 O O . LEU A 1 303 ? 20.360 -40.268 0.714 1.00 24.16 1153 LEU A O 1
ATOM 2276 N N . LYS A 1 304 ? 19.754 -39.683 -1.389 1.00 18.40 1154 LYS A N 1
ATOM 2277 C CA . LYS A 1 304 ? 19.925 -41.022 -1.984 1.00 33.32 1154 LYS A CA 1
ATOM 2278 C C . LYS A 1 304 ? 21.351 -41.572 -1.907 1.00 68.86 1154 LYS A C 1
ATOM 2279 O O . LYS A 1 304 ? 22.303 -40.815 -1.739 1.00 33.39 1154 LYS A O 1
ATOM 2285 N N . GLY B 1 1 ? 66.469 29.526 43.444 1.00 51.07 851 GLY B N 1
ATOM 2286 C CA . GLY B 1 1 ? 66.662 29.787 44.865 1.00 50.92 851 GLY B CA 1
ATOM 2287 C C . GLY B 1 1 ? 67.114 31.192 45.213 1.00 54.38 851 GLY B C 1
ATOM 2288 O O . GLY B 1 1 ? 67.355 31.480 46.393 1.00 55.15 851 GLY B O 1
ATOM 2289 N N . SER B 1 2 ? 67.243 32.080 44.196 1.00 48.82 852 SER B N 1
ATOM 2290 C CA . SER B 1 2 ? 67.698 33.463 44.385 1.00 47.30 852 SER B CA 1
ATOM 2291 C C . SER B 1 2 ? 66.825 34.508 43.662 1.00 46.24 852 SER B C 1
ATOM 2292 O O . SER B 1 2 ? 66.095 34.173 42.722 1.00 46.46 852 SER B O 1
ATOM 2295 N N . GLY B 1 3 ? 66.904 35.757 44.134 1.00 37.14 853 GLY B N 1
ATOM 2296 C CA . GLY B 1 3 ? 66.152 36.890 43.601 1.00 34.07 853 GLY B CA 1
ATOM 2297 C C . GLY B 1 3 ? 64.654 36.759 43.796 1.00 33.08 853 GLY B C 1
ATOM 2298 O O . GLY B 1 3 ? 64.187 35.882 44.536 1.00 32.33 853 GLY B O 1
ATOM 2299 N N . ASP B 1 4 ? 63.882 37.641 43.131 1.00 24.48 854 ASP B N 1
ATOM 2300 C CA . ASP B 1 4 ? 62.428 37.615 43.227 1.00 21.98 854 ASP B CA 1
ATOM 2301 C C . ASP B 1 4 ? 61.903 36.406 42.488 1.00 23.60 854 ASP B C 1
ATOM 2302 O O . ASP B 1 4 ? 62.553 35.898 41.569 1.00 23.37 854 ASP B O 1
ATOM 2307 N N . ILE B 1 5 ? 60.716 35.959 42.880 1.00 19.62 855 ILE B N 1
ATOM 2308 C CA . ILE B 1 5 ? 60.034 34.871 42.185 1.00 17.83 855 ILE B CA 1
ATOM 2309 C C . ILE B 1 5 ? 59.735 35.366 40.777 1.00 20.48 855 ILE B C 1
ATOM 2310 O O . ILE B 1 5 ? 59.295 36.516 40.628 1.00 18.84 855 ILE B O 1
ATOM 2315 N N . VAL B 1 6 ? 59.945 34.515 39.755 1.00 18.20 856 VAL B N 1
ATOM 2316 C CA . VAL B 1 6 ? 59.589 34.897 38.396 1.00 17.43 856 VAL B CA 1
ATOM 2317 C C . VAL B 1 6 ? 58.164 34.448 38.098 1.00 20.79 856 VAL B C 1
ATOM 2318 O O . VAL B 1 6 ? 57.726 33.379 38.565 1.00 18.67 856 VAL B O 1
ATOM 2322 N N . SER B 1 7 ? 57.434 35.277 37.338 1.00 17.37 857 SER B N 1
ATOM 2323 C CA . SER B 1 7 ? 56.043 34.992 36.991 1.00 17.29 857 SER B CA 1
ATOM 2324 C C . SER B 1 7 ? 55.782 35.541 35.616 1.00 23.43 857 SER B C 1
ATOM 2325 O O . SER B 1 7 ? 56.549 36.393 35.143 1.00 22.28 857 SER B O 1
ATOM 2328 N N . GLU B 1 8 ? 54.721 35.038 34.949 1.00 21.12 858 GLU B N 1
ATOM 2329 C CA . GLU B 1 8 ? 54.336 35.507 33.624 1.00 21.17 858 GLU B CA 1
ATOM 2330 C C . GLU B 1 8 ? 53.656 36.879 33.740 1.00 28.12 858 GLU B C 1
ATOM 2331 O O . GLU B 1 8 ? 52.822 37.087 34.615 1.00 26.24 858 GLU B O 1
ATOM 2337 N N . LYS B 1 9 ? 54.018 37.811 32.857 1.00 29.77 859 LYS B N 1
ATOM 2338 C CA . LYS B 1 9 ? 53.397 39.124 32.760 1.00 31.98 859 LYS B CA 1
ATOM 2339 C C . LYS B 1 9 ? 52.430 38.916 31.602 1.00 40.29 859 LYS B C 1
ATOM 2340 O O . LYS B 1 9 ? 52.839 38.933 30.437 1.00 40.37 859 LYS B O 1
ATOM 2342 N N . LYS B 1 10 ? 51.171 38.600 31.935 1.00 39.27 860 LYS B N 1
ATOM 2343 C CA . LYS B 1 10 ? 50.132 38.269 30.961 1.00 40.60 860 LYS B CA 1
ATOM 2344 C C . LYS B 1 10 ? 49.551 39.482 30.236 1.00 46.52 860 LYS B C 1
ATOM 2345 O O . LYS B 1 10 ? 49.319 40.515 30.876 1.00 45.39 860 LYS B O 1
ATOM 2347 N N . PRO B 1 11 ? 49.268 39.370 28.909 1.00 45.26 861 PRO B N 1
ATOM 2348 C CA . PRO B 1 11 ? 48.645 40.504 28.196 1.00 45.98 861 PRO B CA 1
ATOM 2349 C C . PRO B 1 11 ? 47.214 40.734 28.692 1.00 52.26 861 PRO B C 1
ATOM 2350 O O . PRO B 1 11 ? 46.604 39.809 29.244 1.00 51.91 861 PRO B O 1
ATOM 2354 N N . ALA B 1 12 ? 46.692 41.968 28.526 1.00 50.20 862 ALA B N 1
ATOM 2355 C CA . ALA B 1 12 ? 45.343 42.355 28.968 1.00 50.56 862 ALA B CA 1
ATOM 2356 C C . ALA B 1 12 ? 44.255 41.498 28.301 1.00 55.22 862 ALA B C 1
ATOM 2357 O O . ALA B 1 12 ? 44.269 41.325 27.080 1.00 55.72 862 ALA B O 1
ATOM 2359 N N . THR B 1 13 ? 43.355 40.921 29.119 1.00 51.39 863 THR B N 1
ATOM 2360 C CA . THR B 1 13 ? 42.268 40.037 28.674 1.00 51.03 863 THR B CA 1
ATOM 2361 C C . THR B 1 13 ? 41.117 40.811 28.012 1.00 53.03 863 THR B C 1
ATOM 2362 O O . THR B 1 13 ? 40.550 41.718 28.625 1.00 53.25 863 THR B O 1
ATOM 2366 N N . GLU B 1 14 ? 40.803 40.468 26.747 1.00 47.04 864 GLU B N 1
ATOM 2367 C CA . GLU B 1 14 ? 39.728 41.089 25.964 1.00 45.30 864 GLU B CA 1
ATOM 2368 C C . GLU B 1 14 ? 38.507 40.157 25.971 1.00 43.86 864 GLU B C 1
ATOM 2369 O O . GLU B 1 14 ? 38.610 39.009 25.531 1.00 42.70 864 GLU B O 1
ATOM 2371 N N . VAL B 1 15 ? 37.375 40.637 26.516 1.00 36.08 865 VAL B N 1
ATOM 2372 C CA . VAL B 1 15 ? 36.138 39.858 26.645 1.00 33.96 865 VAL B CA 1
ATOM 2373 C C . VAL B 1 15 ? 35.546 39.476 25.264 1.00 29.64 865 VAL B C 1
ATOM 2374 O O . VAL B 1 15 ? 35.397 40.318 24.374 1.00 28.90 865 VAL B O 1
ATOM 2378 N N . ASP B 1 16 ? 35.260 38.171 25.090 1.00 20.76 866 ASP B N 1
ATOM 2379 C CA . ASP B 1 16 ? 34.635 37.664 23.865 1.00 17.03 866 ASP B CA 1
ATOM 2380 C C . ASP B 1 16 ? 33.130 37.706 24.146 1.00 16.67 866 ASP B C 1
ATOM 2381 O O . ASP B 1 16 ? 32.695 36.974 25.028 1.00 15.56 866 ASP B O 1
ATOM 2386 N N . PRO B 1 17 ? 32.336 38.554 23.432 1.00 16.31 867 PRO B N 1
ATOM 2387 C CA . PRO B 1 17 ? 30.882 38.638 23.724 1.00 15.81 867 PRO B CA 1
ATOM 2388 C C . PRO B 1 17 ? 30.118 37.346 23.446 1.00 17.33 867 PRO B C 1
ATOM 2389 O O . PRO B 1 17 ? 28.954 37.199 23.854 1.00 18.00 867 PRO B O 1
ATOM 2393 N N . THR B 1 18 ? 30.765 36.407 22.747 1.00 13.27 868 THR B N 1
ATOM 2394 C CA . THR B 1 18 ? 30.113 35.139 22.417 1.00 13.48 868 THR B CA 1
ATOM 2395 C C . THR B 1 18 ? 30.509 34.030 23.386 1.00 15.16 868 THR B C 1
ATOM 2396 O O . THR B 1 18 ? 30.108 32.877 23.198 1.00 13.46 868 THR B O 1
ATOM 2400 N N . HIS B 1 19 ? 31.328 34.351 24.398 1.00 13.62 869 HIS B N 1
ATOM 2401 C CA . HIS B 1 19 ? 31.706 33.357 25.373 1.00 14.54 869 HIS B CA 1
ATOM 2402 C C . HIS B 1 19 ? 30.877 33.601 26.633 1.00 16.52 869 HIS B C 1
ATOM 2403 O O . HIS B 1 19 ? 31.005 34.664 27.267 1.00 17.33 869 HIS B O 1
ATOM 2410 N N . PHE B 1 20 ? 30.035 32.619 26.980 1.00 12.56 870 PHE B N 1
ATOM 2411 C CA . PHE B 1 20 ? 29.167 32.751 28.143 1.00 12.08 870 PHE B CA 1
ATOM 2412 C C . PHE B 1 20 ? 29.742 31.912 29.279 1.00 15.40 870 PHE B C 1
ATOM 2413 O O . PHE B 1 20 ? 29.844 30.695 29.153 1.00 16.09 870 PHE B O 1
ATOM 2421 N N . GLU B 1 21 ? 30.098 32.569 30.398 1.00 14.86 871 GLU B N 1
ATOM 2422 C CA . GLU B 1 21 ? 30.698 31.914 31.571 1.00 14.94 871 GLU B CA 1
ATOM 2423 C C . GLU B 1 21 ? 29.611 31.127 32.296 1.00 15.95 871 GLU B C 1
ATOM 2424 O O . GLU B 1 21 ? 28.525 31.641 32.618 1.00 14.78 871 GLU B O 1
ATOM 2430 N N . LYS B 1 22 ? 29.915 29.862 32.593 1.00 14.47 872 LYS B N 1
ATOM 2431 C CA . LYS B 1 22 ? 28.991 28.984 33.292 1.00 14.52 872 LYS B CA 1
ATOM 2432 C C . LYS B 1 22 ? 28.493 29.620 34.607 1.00 15.55 872 LYS B C 1
ATOM 2433 O O . LYS B 1 22 ? 27.317 29.475 34.934 1.00 17.00 872 LYS B O 1
ATOM 2439 N N . ARG B 1 23 ? 29.384 30.287 35.374 1.00 14.30 873 ARG B N 1
ATOM 2440 C CA . ARG B 1 23 ? 28.977 30.852 36.669 1.00 14.22 873 ARG B CA 1
ATOM 2441 C C . ARG B 1 23 ? 27.907 31.940 36.588 1.00 17.58 873 ARG B C 1
ATOM 2442 O O . ARG B 1 23 ? 27.253 32.212 37.595 1.00 17.24 873 ARG B O 1
ATOM 2450 N N . PHE B 1 24 ? 27.729 32.565 35.404 1.00 14.80 874 PHE B N 1
ATOM 2451 C CA . PHE B 1 24 ? 26.674 33.579 35.278 1.00 13.48 874 PHE B CA 1
ATOM 2452 C C . PHE B 1 24 ? 25.471 33.106 34.508 1.00 16.24 874 PHE B C 1
ATOM 2453 O O . PHE B 1 24 ? 24.506 33.865 34.365 1.00 14.35 874 PHE B O 1
ATOM 2461 N N . LEU B 1 25 ? 25.511 31.881 33.977 1.00 13.62 875 LEU B N 1
ATOM 2462 C CA . LEU B 1 25 ? 24.403 31.380 33.169 1.00 13.97 875 LEU B CA 1
ATOM 2463 C C . LEU B 1 25 ? 23.453 30.649 34.077 1.00 16.51 875 LEU B C 1
ATOM 2464 O O . LEU B 1 25 ? 23.713 29.509 34.485 1.00 19.89 875 LEU B O 1
ATOM 2469 N N . LYS B 1 26 ? 22.408 31.347 34.503 1.00 13.14 876 LYS B N 1
ATOM 2470 C CA . LYS B 1 26 ? 21.502 30.873 35.542 1.00 13.94 876 LYS B CA 1
ATOM 2471 C C . LYS B 1 26 ? 20.183 30.373 35.019 1.00 16.33 876 LYS B C 1
ATOM 2472 O O . LYS B 1 26 ? 19.447 31.085 34.328 1.00 15.47 876 LYS B O 1
ATOM 2478 N N . ARG B 1 27 ? 19.887 29.130 35.320 1.00 14.08 877 ARG B N 1
ATOM 2479 C CA . ARG B 1 27 ? 18.663 28.502 34.832 1.00 14.47 877 ARG B CA 1
ATOM 2480 C C . ARG B 1 27 ? 17.414 29.118 35.436 1.00 17.58 877 ARG B C 1
ATOM 2481 O O . ARG B 1 27 ? 17.385 29.467 36.628 1.00 17.98 877 ARG B O 1
ATOM 2489 N N . ILE B 1 28 ? 16.382 29.259 34.580 1.00 15.28 878 ILE B N 1
ATOM 2490 C CA . ILE B 1 28 ? 15.045 29.657 34.969 1.00 13.85 878 ILE B CA 1
ATOM 2491 C C . ILE B 1 28 ? 14.129 28.423 34.888 1.00 18.64 878 ILE B C 1
ATOM 2492 O O . ILE B 1 28 ? 13.541 28.028 35.893 1.00 20.37 878 ILE B O 1
ATOM 2497 N N . ARG B 1 29 ? 14.007 27.811 33.693 1.00 15.19 879 ARG B N 1
ATOM 2498 C CA . ARG B 1 29 ? 13.120 26.678 33.466 1.00 16.26 879 ARG B CA 1
ATOM 2499 C C . ARG B 1 29 ? 13.448 26.010 32.153 1.00 19.87 879 ARG B C 1
ATOM 2500 O O . ARG B 1 29 ? 14.203 26.560 31.339 1.00 17.18 879 ARG B O 1
ATOM 2508 N N . ASP B 1 30 ? 12.868 24.844 31.933 1.00 17.58 880 ASP B N 1
ATOM 2509 C CA . ASP B 1 30 ? 13.034 24.124 30.674 1.00 17.73 880 ASP B CA 1
ATOM 2510 C C . ASP B 1 30 ? 12.025 24.661 29.671 1.00 21.21 880 ASP B C 1
ATOM 2511 O O . ASP B 1 30 ? 10.884 24.958 30.026 1.00 20.98 880 ASP B O 1
ATOM 2516 N N . LEU B 1 31 ? 12.445 24.783 28.412 1.00 15.54 881 LEU B N 1
ATOM 2517 C CA . LEU B 1 31 ? 11.543 25.187 27.333 1.00 15.19 881 LEU B CA 1
ATOM 2518 C C . LEU B 1 31 ? 11.002 23.947 26.592 1.00 19.03 881 LEU B C 1
ATOM 2519 O O . LEU B 1 31 ? 9.831 23.892 26.247 1.00 20.74 881 LEU B O 1
ATOM 2524 N N . GLY B 1 32 ? 11.858 22.957 26.376 1.00 15.98 882 GLY B N 1
ATOM 2525 C CA . GLY B 1 32 ? 11.476 21.729 25.683 1.00 14.99 882 GLY B CA 1
ATOM 2526 C C . GLY B 1 32 ? 12.620 20.755 25.594 1.00 20.46 882 GLY B C 1
ATOM 2527 O O . GLY B 1 32 ? 13.762 21.099 25.919 1.00 19.01 882 GLY B O 1
ATOM 2528 N N . GLU B 1 33 ? 12.320 19.512 25.233 1.00 21.02 883 GLU B N 1
ATOM 2529 C CA . GLU B 1 33 ? 13.333 18.476 25.071 1.00 23.33 883 GLU B CA 1
ATOM 2530 C C . GLU B 1 33 ? 12.954 17.476 23.991 1.00 29.67 883 GLU B C 1
ATOM 2531 O O . GLU B 1 33 ? 11.772 17.204 23.783 1.00 30.45 883 GLU B O 1
ATOM 2537 N N . GLY B 1 34 ? 13.967 16.985 23.291 1.00 27.33 884 GLY B N 1
ATOM 2538 C CA . GLY B 1 34 ? 13.821 15.963 22.271 1.00 28.19 884 GLY B CA 1
ATOM 2539 C C . GLY B 1 34 ? 14.360 14.674 22.846 1.00 32.89 884 GLY B C 1
ATOM 2540 O O . GLY B 1 34 ? 14.443 14.532 24.072 1.00 31.02 884 GLY B O 1
ATOM 2541 N N . HIS B 1 35 ? 14.773 13.746 21.977 1.00 30.54 885 HIS B N 1
ATOM 2542 C CA . HIS B 1 35 ? 15.348 12.475 22.422 1.00 30.54 885 HIS B CA 1
ATOM 2543 C C . HIS B 1 35 ? 16.686 12.712 23.107 1.00 33.55 885 HIS B C 1
ATOM 2544 O O . HIS B 1 35 ? 16.897 12.205 24.205 1.00 33.36 885 HIS B O 1
ATOM 2551 N N . PHE B 1 36 ? 17.573 13.497 22.480 1.00 29.71 886 PHE B N 1
ATOM 2552 C CA . PHE B 1 36 ? 18.904 13.719 23.034 1.00 30.13 886 PHE B CA 1
ATOM 2553 C C . PHE B 1 36 ? 19.183 15.152 23.484 1.00 31.28 886 PHE B C 1
ATOM 2554 O O . PHE B 1 36 ? 19.974 15.345 24.411 1.00 31.29 886 PHE B O 1
ATOM 2562 N N . GLY B 1 37 ? 18.522 16.115 22.847 1.00 24.42 887 GLY B N 1
ATOM 2563 C CA . GLY B 1 37 ? 18.712 17.525 23.150 1.00 23.42 887 GLY B CA 1
ATOM 2564 C C . GLY B 1 37 ? 17.649 18.115 24.046 1.00 23.91 887 GLY B C 1
ATOM 2565 O O . GLY B 1 37 ? 16.533 17.600 24.136 1.00 23.88 887 GLY B O 1
ATOM 2566 N N . LYS B 1 38 ? 18.010 19.208 24.738 1.00 17.27 888 LYS B N 1
ATOM 2567 C CA . LYS B 1 38 ? 17.090 19.955 25.577 1.00 15.77 888 LYS B CA 1
ATOM 2568 C C . LYS B 1 38 ? 17.354 21.447 25.420 1.00 16.41 888 LYS B C 1
ATOM 2569 O O . LYS B 1 38 ? 18.482 21.843 25.084 1.00 15.34 888 LYS B O 1
ATOM 2575 N N . VAL B 1 39 ? 16.307 22.256 25.595 1.00 13.17 889 VAL B N 1
ATOM 2576 C CA . VAL B 1 39 ? 16.460 23.713 25.523 1.00 11.32 889 VAL B CA 1
ATOM 2577 C C . VAL B 1 39 ? 15.945 24.290 26.830 1.00 14.13 889 VAL B C 1
ATOM 2578 O O . VAL B 1 39 ? 14.837 23.946 27.255 1.00 16.20 889 VAL B O 1
ATOM 2582 N N . GLU B 1 40 ? 16.741 25.173 27.440 1.00 12.76 890 GLU B N 1
ATOM 2583 C CA . GLU B 1 40 ? 16.406 25.841 28.682 1.00 12.43 890 GLU B CA 1
ATOM 2584 C C . GLU B 1 40 ? 16.380 27.329 28.512 1.00 14.88 890 GLU B C 1
ATOM 2585 O O . GLU B 1 40 ? 17.145 27.909 27.715 1.00 14.49 890 GLU B O 1
ATOM 2591 N N . LEU B 1 41 ? 15.519 27.970 29.306 1.00 12.79 891 LEU B N 1
ATOM 2592 C CA . LEU B 1 41 ? 15.502 29.410 29.452 1.00 12.64 891 LEU B CA 1
ATOM 2593 C C . LEU B 1 41 ? 16.449 29.725 30.619 1.00 13.71 891 LEU B C 1
ATOM 2594 O O . LEU B 1 41 ? 16.234 29.241 31.748 1.00 13.61 891 LEU B O 1
ATOM 2599 N N . CYS B 1 42 ? 17.472 30.532 30.348 1.00 13.40 892 CYS B N 1
ATOM 2600 C CA . CYS B 1 42 ? 18.418 30.999 31.360 1.00 12.84 892 CYS B CA 1
ATOM 2601 C C . CYS B 1 42 ? 18.474 32.501 31.338 1.00 15.01 892 CYS B C 1
ATOM 2602 O O . CYS B 1 42 ? 18.095 33.137 30.349 1.00 13.79 892 CYS B O 1
ATOM 2605 N N . ARG B 1 43 ? 19.023 33.083 32.399 1.00 12.62 893 ARG B N 1
ATOM 2606 C CA . ARG B 1 43 ? 19.351 34.489 32.354 1.00 12.90 893 ARG B CA 1
ATOM 2607 C C . ARG B 1 43 ? 20.867 34.548 32.530 1.00 14.01 893 ARG B C 1
ATOM 2608 O O . ARG B 1 43 ? 21.406 33.947 33.469 1.00 15.56 893 ARG B O 1
ATOM 2616 N N . TYR B 1 44 ? 21.564 35.224 31.606 1.00 11.00 894 TYR B N 1
ATOM 2617 C CA . TYR B 1 44 ? 22.998 35.394 31.722 1.00 11.99 894 TYR B CA 1
ATOM 2618 C C . TYR B 1 44 ? 23.145 36.630 32.569 1.00 13.97 894 TYR B C 1
ATOM 2619 O O . TYR B 1 44 ? 22.893 37.740 32.101 1.00 12.88 894 TYR B O 1
ATOM 2628 N N . ASP B 1 45 ? 23.481 36.451 33.852 1.00 11.09 895 ASP B N 1
ATOM 2629 C CA . ASP B 1 45 ? 23.375 37.511 34.843 1.00 11.46 895 ASP B CA 1
ATOM 2630 C C . ASP B 1 45 ? 24.669 37.837 35.574 1.00 13.76 895 ASP B C 1
ATOM 2631 O O . ASP B 1 45 ? 24.742 37.658 36.797 1.00 14.28 895 ASP B O 1
ATOM 2636 N N . PRO B 1 46 ? 25.672 38.367 34.857 1.00 11.62 896 PRO B N 1
ATOM 2637 C CA . PRO B 1 46 ? 26.965 38.692 35.505 1.00 12.98 896 PRO B CA 1
ATOM 2638 C C . PRO B 1 46 ? 26.892 39.718 36.616 1.00 15.62 896 PRO B C 1
ATOM 2639 O O . PRO B 1 46 ? 27.755 39.748 37.501 1.00 15.84 896 PRO B O 1
ATOM 2643 N N . GLU B 1 47 ? 25.868 40.562 36.579 1.00 12.80 897 GLU B N 1
ATOM 2644 C CA . GLU B 1 47 ? 25.725 41.583 37.614 1.00 12.29 897 GLU B CA 1
ATOM 2645 C C . GLU B 1 47 ? 25.026 41.028 38.869 1.00 17.76 897 GLU B C 1
ATOM 2646 O O . GLU B 1 47 ? 25.020 41.688 39.922 1.00 17.68 897 GLU B O 1
ATOM 2652 N N . GLY B 1 48 ? 24.486 39.808 38.767 1.00 13.96 898 GLY B N 1
ATOM 2653 C CA . GLY B 1 48 ? 23.840 39.102 39.868 1.00 15.07 898 GLY B CA 1
ATOM 2654 C C . GLY B 1 48 ? 22.639 39.820 40.452 1.00 18.68 898 GLY B C 1
ATOM 2655 O O . GLY B 1 48 ? 22.329 39.645 41.630 1.00 18.56 898 GLY B O 1
ATOM 2656 N N . ASP B 1 49 ? 21.919 40.598 39.631 1.00 14.92 899 ASP B N 1
ATOM 2657 C CA . ASP B 1 49 ? 20.769 41.374 40.112 1.00 15.34 899 ASP B CA 1
ATOM 2658 C C . ASP B 1 49 ? 19.503 41.144 39.287 1.00 16.69 899 ASP B C 1
ATOM 2659 O O . ASP B 1 49 ? 18.621 42.022 39.244 1.00 16.35 899 ASP B O 1
ATOM 2664 N N . ASN B 1 50 ? 19.460 40.006 38.557 1.00 13.54 900 ASN B N 1
ATOM 2665 C CA . ASN B 1 50 ? 18.317 39.626 37.725 1.00 13.92 900 ASN B CA 1
ATOM 2666 C C . ASN B 1 50 ? 18.009 40.631 36.598 1.00 18.59 900 ASN B C 1
ATOM 2667 O O . ASN B 1 50 ? 16.849 40.816 36.213 1.00 20.02 900 ASN B O 1
ATOM 2672 N N . THR B 1 51 ? 19.053 41.247 36.019 1.00 13.46 901 THR B N 1
ATOM 2673 C CA . THR B 1 51 ? 18.813 42.190 34.908 1.00 12.53 901 THR B CA 1
ATOM 2674 C C . THR B 1 51 ? 19.499 41.754 33.622 1.00 15.27 901 THR B C 1
ATOM 2675 O O . THR B 1 51 ? 19.361 42.414 32.593 1.00 16.03 901 THR B O 1
ATOM 2679 N N . GLY B 1 52 ? 20.267 40.662 33.666 1.00 14.16 902 GLY B N 1
ATOM 2680 C CA . GLY B 1 52 ? 20.968 40.183 32.485 1.00 14.07 902 GLY B CA 1
ATOM 2681 C C . GLY B 1 52 ? 20.031 39.701 31.394 1.00 17.43 902 GLY B C 1
ATOM 2682 O O . GLY B 1 52 ? 18.848 39.503 31.638 1.00 16.62 902 GLY B O 1
ATOM 2683 N N . GLU B 1 53 ? 20.579 39.438 30.219 1.00 15.17 903 GLU B N 1
ATOM 2684 C CA . GLU B 1 53 ? 19.777 39.000 29.079 1.00 15.77 903 GLU B CA 1
ATOM 2685 C C . GLU B 1 53 ? 19.211 37.584 29.289 1.00 16.92 903 GLU B C 1
ATOM 2686 O O . GLU B 1 53 ? 19.923 36.670 29.749 1.00 14.06 903 GLU B O 1
ATOM 2692 N N . GLN B 1 54 ? 17.946 37.391 28.897 1.00 15.81 904 GLN B N 1
ATOM 2693 C CA . GLN B 1 54 ? 17.324 36.067 28.869 1.00 14.20 904 GLN B CA 1
ATOM 2694 C C . GLN B 1 54 ? 17.827 35.408 27.591 1.00 14.69 904 GLN B C 1
ATOM 2695 O O . GLN B 1 54 ? 17.902 36.054 26.531 1.00 15.41 904 GLN B O 1
ATOM 2701 N N . VAL B 1 55 ? 18.201 34.127 27.701 1.00 11.54 905 VAL B N 1
ATOM 2702 C CA . VAL B 1 55 ? 18.748 33.383 26.561 1.00 10.49 905 VAL B CA 1
ATOM 2703 C C . VAL B 1 55 ? 18.193 31.974 26.532 1.00 13.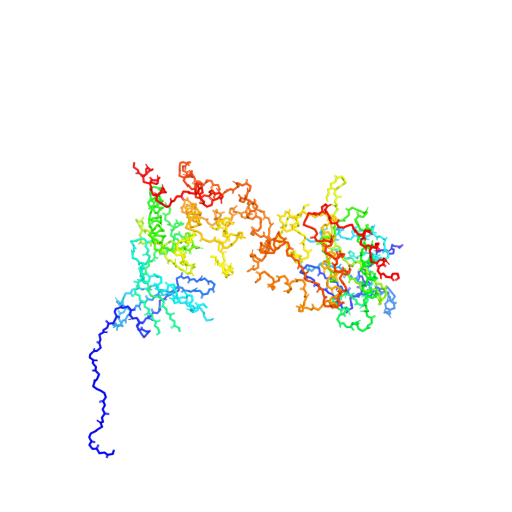83 905 VAL B C 1
ATOM 2704 O O . VAL B 1 55 ? 17.843 31.437 27.586 1.00 13.02 905 VAL B O 1
ATOM 2708 N N . ALA B 1 56 ? 18.119 31.376 25.314 1.00 12.71 906 ALA B N 1
ATOM 2709 C CA . ALA B 1 56 ? 17.738 29.976 25.136 1.00 10.25 906 ALA B CA 1
ATOM 2710 C C . ALA B 1 56 ? 19.020 29.172 25.026 1.00 11.18 906 ALA B C 1
ATOM 2711 O O . ALA B 1 56 ? 19.945 29.604 24.324 1.00 12.55 906 ALA B O 1
ATOM 2713 N N . VAL B 1 57 ? 19.123 28.086 25.795 1.00 10.81 907 VAL B N 1
ATOM 2714 C CA . VAL B 1 57 ? 20.364 27.335 25.888 1.00 10.87 907 VAL B CA 1
ATOM 2715 C C . VAL B 1 57 ? 20.077 25.895 25.479 1.00 13.02 907 VAL B C 1
ATOM 2716 O O . VAL B 1 57 ? 19.269 25.228 26.133 1.00 12.70 907 VAL B O 1
ATOM 2720 N N . LYS B 1 58 ? 20.754 25.422 24.412 1.00 10.97 908 LYS B N 1
ATOM 2721 C CA . LYS B 1 58 ? 20.566 24.055 23.950 1.00 11.12 908 LYS B CA 1
ATOM 2722 C C . LYS B 1 58 ? 21.738 23.215 24.416 1.00 15.54 908 LYS B C 1
ATOM 2723 O O . LYS B 1 58 ? 22.898 23.597 24.259 1.00 14.56 908 LYS B O 1
ATOM 2729 N N . SER B 1 59 ? 21.413 22.083 25.009 1.00 14.60 909 SER B N 1
ATOM 2730 C CA . SER B 1 59 ? 22.431 21.162 25.499 1.00 16.02 909 SER B CA 1
ATOM 2731 C C . SER B 1 59 ? 21.967 19.726 25.323 1.00 22.53 909 SER B C 1
ATOM 2732 O O . SER B 1 59 ? 20.798 19.473 25.034 1.00 20.17 909 SER B O 1
ATOM 2735 N N . LEU B 1 60 ? 22.877 18.791 25.562 1.00 22.82 910 LEU B N 1
ATOM 2736 C CA . LEU B 1 60 ? 22.545 17.379 25.491 1.00 24.65 910 LEU B CA 1
ATOM 2737 C C . LEU B 1 60 ? 22.234 16.817 26.869 1.00 30.13 910 LEU B C 1
ATOM 2738 O O . LEU B 1 60 ? 22.865 17.194 27.853 1.00 28.99 910 LEU B O 1
ATOM 2743 N N . LYS B 1 61 ? 21.270 15.899 26.929 1.00 29.47 911 LYS B N 1
ATOM 2744 C CA . LYS B 1 61 ? 20.910 15.213 28.171 1.00 30.58 911 LYS B CA 1
ATOM 2745 C C . LYS B 1 61 ? 21.991 14.143 28.461 1.00 38.55 911 LYS B C 1
ATOM 2746 O O . LYS B 1 61 ? 22.595 13.635 27.511 1.00 37.15 911 LYS B O 1
ATOM 2752 N N . PRO B 1 62 ? 22.301 13.829 29.747 1.00 39.65 912 PRO B N 1
ATOM 2753 C CA . PRO B 1 62 ? 23.354 12.831 30.022 1.00 46.99 912 PRO B CA 1
ATOM 2754 C C . PRO B 1 62 ? 22.924 11.399 29.709 1.00 83.27 912 PRO B C 1
ATOM 2755 O O . PRO B 1 62 ? 23.272 10.864 28.659 1.00 52.02 912 PRO B O 1
ATOM 2759 N N . HIS B 1 68 ? 26.632 12.159 20.140 1.00 36.85 918 HIS B N 1
ATOM 2760 C CA . HIS B 1 68 ? 25.744 13.314 20.000 1.00 35.68 918 HIS B CA 1
ATOM 2761 C C . HIS B 1 68 ? 26.460 14.635 20.267 1.00 32.80 918 HIS B C 1
ATOM 2762 O O . HIS B 1 68 ? 26.022 15.677 19.760 1.00 28.42 918 HIS B O 1
ATOM 2769 N N . ILE B 1 69 ? 27.555 14.601 21.064 1.00 27.17 919 ILE B N 1
ATOM 2770 C CA . ILE B 1 69 ? 28.365 15.784 21.389 1.00 27.46 919 ILE B CA 1
ATOM 2771 C C . ILE B 1 69 ? 28.917 16.425 20.099 1.00 27.15 919 ILE B C 1
ATOM 2772 O O . ILE B 1 69 ? 28.793 17.654 19.913 1.00 25.16 919 ILE B O 1
ATOM 2777 N N . ALA B 1 70 ? 29.489 15.581 19.203 1.00 23.38 920 ALA B N 1
ATOM 2778 C CA . ALA B 1 70 ? 30.030 16.010 17.910 1.00 21.74 920 ALA B CA 1
ATOM 2779 C C . ALA B 1 70 ? 28.920 16.668 17.067 1.00 20.69 920 ALA B C 1
ATOM 2780 O O . ALA B 1 70 ? 29.170 17.713 16.460 1.00 17.86 920 ALA B O 1
ATOM 2782 N N . ASP B 1 71 ? 27.700 16.096 17.095 1.00 17.65 921 ASP B N 1
ATOM 2783 C CA . ASP B 1 71 ? 26.552 16.667 16.358 1.00 16.49 921 ASP B CA 1
ATOM 2784 C C . ASP B 1 71 ? 26.192 18.076 16.845 1.00 18.04 921 ASP B C 1
ATOM 2785 O O . ASP B 1 71 ? 25.971 18.994 16.017 1.00 16.20 921 ASP B O 1
ATOM 2790 N N . LEU B 1 72 ? 26.130 18.265 18.172 1.00 15.28 922 LEU B N 1
ATOM 2791 C CA . LEU B 1 72 ? 25.805 19.588 18.696 1.00 14.67 922 LEU B CA 1
ATOM 2792 C C . LEU B 1 72 ? 26.893 20.598 18.306 1.00 16.11 922 LEU B C 1
ATOM 2793 O O . LEU B 1 72 ? 26.585 21.726 17.934 1.00 15.07 922 LEU B O 1
ATOM 2798 N N . LYS B 1 73 ? 28.188 20.195 18.346 1.00 14.77 923 LYS B N 1
ATOM 2799 C CA . LYS B 1 73 ? 29.230 21.132 17.903 1.00 13.58 923 LYS B CA 1
ATOM 2800 C C . LYS B 1 73 ? 29.046 21.473 16.413 1.00 13.70 923 LYS B C 1
ATOM 2801 O O . LYS B 1 73 ? 29.304 22.600 16.010 1.00 13.65 923 LYS B O 1
ATOM 2807 N N . LYS B 1 74 ? 28.576 20.501 15.589 1.00 12.84 924 LYS B N 1
ATOM 2808 C CA . LYS B 1 74 ? 28.350 20.797 14.181 1.00 12.49 924 LYS B CA 1
ATOM 2809 C C . LYS B 1 74 ? 27.205 21.811 14.022 1.00 14.02 924 LYS B C 1
ATOM 2810 O O . LYS B 1 74 ? 27.299 22.732 13.208 1.00 12.79 924 LYS B O 1
ATOM 2816 N N . GLU B 1 75 ? 26.134 21.636 14.816 1.00 12.53 925 GLU B N 1
ATOM 2817 C CA . GLU B 1 75 ? 24.973 22.537 14.773 1.00 11.43 925 GLU B CA 1
ATOM 2818 C C . GLU B 1 75 ? 25.402 23.950 15.141 1.00 12.83 925 GLU B C 1
ATOM 2819 O O . GLU B 1 75 ? 24.959 24.933 14.522 1.00 13.39 925 GLU B O 1
ATOM 2825 N N . ILE B 1 76 ? 26.225 24.052 16.202 1.00 11.19 926 ILE B N 1
ATOM 2826 C CA . ILE B 1 76 ? 26.716 25.339 16.674 1.00 11.93 926 ILE B CA 1
ATOM 2827 C C . ILE B 1 76 ? 27.441 26.071 15.571 1.00 15.28 926 ILE B C 1
ATOM 2828 O O . ILE B 1 76 ? 27.212 27.271 15.366 1.00 14.90 926 ILE B O 1
ATOM 2833 N N . GLU B 1 77 ? 28.350 25.365 14.867 1.00 13.28 927 GLU B N 1
ATOM 2834 C CA . GLU B 1 77 ? 29.104 26.019 13.818 1.00 12.85 927 GLU B CA 1
ATOM 2835 C C . GLU B 1 77 ? 28.216 26.388 12.607 1.00 14.90 927 GLU B C 1
ATOM 2836 O O . GLU B 1 77 ? 28.480 27.395 11.942 1.00 17.29 927 GLU B O 1
ATOM 2842 N N . ILE B 1 78 ? 27.156 25.588 12.321 1.00 11.52 928 ILE B N 1
ATOM 2843 C CA . ILE B 1 78 ? 26.220 25.967 11.268 1.00 9.89 928 ILE B CA 1
ATOM 2844 C C . ILE B 1 78 ? 25.541 27.309 11.675 1.00 12.76 928 ILE B C 1
ATOM 2845 O O . ILE B 1 78 ? 25.557 28.294 10.935 1.00 13.40 928 ILE B O 1
ATOM 2850 N N . LEU B 1 79 ? 24.926 27.314 12.869 1.00 11.41 929 LEU B N 1
ATOM 2851 C CA . LEU B 1 79 ? 24.158 28.480 13.303 1.00 10.06 929 LEU B CA 1
ATOM 2852 C C . LEU B 1 79 ? 25.002 29.699 13.440 1.00 12.15 929 LEU B C 1
ATOM 2853 O O . LEU B 1 79 ? 24.546 30.783 13.124 1.00 12.00 929 LEU B O 1
ATOM 2858 N N . ARG B 1 80 ? 26.236 29.536 13.914 1.00 11.85 930 ARG B N 1
ATOM 2859 C CA . ARG B 1 80 ? 27.122 30.699 14.089 1.00 12.20 930 ARG B CA 1
ATOM 2860 C C . ARG B 1 80 ? 27.352 31.461 12.775 1.00 15.08 930 ARG B C 1
ATOM 2861 O O . ARG B 1 80 ? 27.539 32.678 12.805 1.00 16.96 930 ARG B O 1
ATOM 2869 N N . ASN B 1 81 ? 27.298 30.748 11.635 1.00 12.59 931 ASN B N 1
ATOM 2870 C CA . ASN B 1 81 ? 27.533 31.332 10.318 1.00 14.69 931 ASN B CA 1
ATOM 2871 C C . ASN B 1 81 ? 26.268 31.624 9.502 1.00 18.73 931 ASN B C 1
ATOM 2872 O O . ASN B 1 81 ? 26.379 32.027 8.336 1.00 19.01 931 ASN B O 1
ATOM 2877 N N . LEU B 1 82 ? 25.078 31.490 10.118 1.00 13.94 932 LEU B N 1
ATOM 2878 C CA . LEU B 1 82 ? 23.823 31.842 9.431 1.00 12.74 932 LEU B CA 1
ATOM 2879 C C . LEU B 1 82 ? 23.361 33.206 9.963 1.00 14.57 932 LEU B C 1
ATOM 2880 O O . LEU B 1 82 ? 23.286 33.407 11.184 1.00 15.24 932 LEU B O 1
ATOM 2885 N N . TYR B 1 83 ? 23.035 34.124 9.066 1.00 13.43 933 TYR B N 1
ATOM 2886 C CA . TYR B 1 83 ? 22.564 35.466 9.434 1.00 16.29 933 TYR B CA 1
ATOM 2887 C C . TYR B 1 83 ? 21.379 35.793 8.561 1.00 14.77 933 TYR B C 1
ATOM 2888 O O . TYR B 1 83 ? 21.544 36.068 7.372 1.00 15.46 933 TYR B O 1
ATOM 2897 N N . HIS B 1 84 ? 20.185 35.719 9.125 1.00 12.24 934 HIS B N 1
ATOM 2898 C CA . HIS B 1 84 ? 18.972 36.018 8.378 1.00 11.49 934 HIS B CA 1
ATOM 2899 C C . HIS B 1 84 ? 17.887 36.401 9.358 1.00 13.61 934 HIS B C 1
ATOM 2900 O O . HIS B 1 84 ? 17.784 35.814 10.446 1.00 13.01 934 HIS B O 1
ATOM 2907 N N . GLU B 1 85 ? 17.018 37.333 8.951 1.00 13.01 935 GLU B N 1
ATOM 2908 C CA . GLU B 1 85 ? 15.943 37.785 9.839 1.00 12.96 935 GLU B CA 1
ATOM 2909 C C . GLU B 1 85 ? 14.968 36.670 10.237 1.00 13.82 935 GLU B C 1
ATOM 2910 O O . GLU B 1 85 ? 14.325 36.760 11.275 1.00 13.10 935 GLU B O 1
ATOM 2916 N N . ASN B 1 86 ? 14.853 35.627 9.412 1.00 10.68 936 ASN B N 1
ATOM 2917 C CA . ASN B 1 86 ? 13.977 34.525 9.742 1.00 9.53 936 ASN B CA 1
ATOM 2918 C C . ASN B 1 86 ? 14.741 33.290 10.152 1.00 11.60 936 ASN B C 1
ATOM 2919 O O . ASN B 1 86 ? 14.239 32.185 9.957 1.00 9.90 936 ASN B O 1
ATOM 2924 N N . ILE B 1 87 ? 15.904 33.470 10.805 1.00 10.42 937 ILE B N 1
ATOM 2925 C CA . ILE B 1 87 ? 16.663 32.355 11.394 1.00 11.10 937 ILE B CA 1
ATOM 2926 C C . ILE B 1 87 ? 17.026 32.810 12.805 1.00 11.94 937 ILE B C 1
ATOM 2927 O O . ILE B 1 87 ? 17.561 33.908 12.947 1.00 11.72 937 ILE B O 1
ATOM 2932 N N . VAL B 1 88 ? 16.740 31.980 13.823 1.00 10.85 938 VAL B N 1
ATOM 2933 C CA . VAL B 1 88 ? 17.012 32.303 15.223 1.00 9.65 938 VAL B CA 1
ATOM 2934 C C . VAL B 1 88 ? 18.474 32.752 15.394 1.00 11.27 938 VAL B C 1
ATOM 2935 O O . VAL B 1 88 ? 19.393 32.191 14.767 1.00 11.66 938 VAL B O 1
ATOM 2939 N N . LYS B 1 89 ? 18.692 33.793 16.187 1.00 11.24 939 LYS B N 1
ATOM 2940 C CA . LYS B 1 89 ? 20.043 34.329 16.307 1.00 11.30 939 LYS B CA 1
ATOM 2941 C C . LYS B 1 89 ? 20.935 33.576 17.258 1.00 13.11 939 LYS B C 1
ATOM 2942 O O . LYS B 1 89 ? 20.607 33.337 18.432 1.00 12.19 939 LYS B O 1
ATOM 2948 N N . TYR B 1 90 ? 22.116 33.231 16.741 1.00 11.46 940 TYR B N 1
ATOM 2949 C CA . TYR B 1 90 ? 23.195 32.670 17.543 1.00 10.89 940 TYR B CA 1
ATOM 2950 C C . TYR B 1 90 ? 23.701 33.791 18.450 1.00 12.80 940 TYR B C 1
ATOM 2951 O O . TYR B 1 90 ? 23.949 34.937 17.991 1.00 12.68 940 TYR B O 1
ATOM 2960 N N . LYS B 1 91 ? 23.961 33.444 19.722 1.00 10.51 941 LYS B N 1
ATOM 2961 C CA . LYS B 1 91 ? 24.593 34.403 20.628 1.00 10.40 941 LYS B CA 1
ATOM 2962 C C . LYS B 1 91 ? 25.993 33.935 21.054 1.00 11.39 941 LYS B C 1
ATOM 2963 O O . LYS B 1 91 ? 26.890 34.780 21.196 1.00 11.29 941 LYS B O 1
ATOM 2969 N N . GLY B 1 92 ? 26.170 32.639 21.252 1.00 9.74 942 GLY B N 1
ATOM 2970 C CA . GLY B 1 92 ? 27.481 32.168 21.680 1.00 10.15 942 GLY B CA 1
ATOM 2971 C C . GLY B 1 92 ? 27.454 30.770 22.218 1.00 11.78 942 GLY B C 1
ATOM 2972 O O . GLY B 1 92 ? 26.566 29.982 21.893 1.00 10.80 942 GLY B O 1
ATOM 2973 N N . ILE B 1 93 ? 28.472 30.445 23.017 1.00 10.92 943 ILE B N 1
ATOM 2974 C CA . ILE B 1 93 ? 28.624 29.114 23.596 1.00 11.36 943 ILE B CA 1
ATOM 2975 C C . ILE B 1 93 ? 29.017 29.216 25.043 1.00 13.39 943 ILE B C 1
ATOM 2976 O O . ILE B 1 93 ? 29.563 30.236 25.476 1.00 13.97 943 ILE B O 1
ATOM 2981 N N . CYS B 1 94 ? 28.745 28.149 25.759 1.00 13.34 944 CYS B N 1
ATOM 2982 C CA . CYS B 1 94 ? 29.200 27.954 27.121 1.00 14.70 944 CYS B CA 1
ATOM 2983 C C . CYS B 1 94 ? 29.964 26.606 27.103 1.00 20.07 944 CYS B C 1
ATOM 2984 O O . CYS B 1 94 ? 29.361 25.550 26.826 1.00 18.13 944 CYS B O 1
ATOM 2987 N N . THR B 1 95 ? 31.297 26.646 27.351 1.00 19.78 945 THR B N 1
ATOM 2988 C CA . THR B 1 95 ? 32.118 25.430 27.307 1.00 27.46 945 THR B CA 1
ATOM 2989 C C . THR B 1 95 ? 32.433 24.957 28.718 1.00 56.84 945 THR B C 1
ATOM 2990 O O . THR B 1 95 ? 32.896 25.759 29.526 1.00 32.78 945 THR B O 1
ATOM 2994 N N . GLY B 1 101 ? 32.206 18.878 26.475 1.00 27.54 951 GLY B N 1
ATOM 2995 C CA . GLY B 1 101 ? 30.863 19.367 26.764 1.00 25.93 951 GLY B CA 1
ATOM 2996 C C . GLY B 1 101 ? 30.674 20.820 26.358 1.00 27.18 951 GLY B C 1
ATOM 2997 O O . GLY B 1 101 ? 31.540 21.658 26.597 1.00 26.46 951 GLY B O 1
ATOM 2998 N N . ILE B 1 102 ? 29.529 21.138 25.741 1.00 21.27 952 ILE B N 1
ATOM 2999 C CA . ILE B 1 102 ? 29.276 22.502 25.241 1.00 19.06 952 ILE B CA 1
ATOM 3000 C C . ILE B 1 102 ? 27.766 22.779 25.243 1.00 19.68 952 ILE B C 1
ATOM 3001 O O . ILE B 1 102 ? 26.953 21.857 25.208 1.00 19.53 952 ILE B O 1
ATOM 3006 N N . LYS B 1 103 ? 27.409 24.058 25.282 1.00 15.91 953 LYS B N 1
ATOM 3007 C CA . LYS B 1 103 ? 26.027 24.515 25.238 1.00 14.13 953 LYS B CA 1
ATOM 3008 C C . LYS B 1 103 ? 25.957 25.599 24.197 1.00 14.70 953 LYS B C 1
ATOM 3009 O O . LYS B 1 103 ? 26.879 26.409 24.085 1.00 13.54 953 LYS B O 1
ATOM 3015 N N . LEU B 1 104 ? 24.859 25.595 23.409 1.00 11.72 954 LEU B N 1
ATOM 3016 C CA . LEU B 1 104 ? 24.620 26.592 22.367 1.00 11.17 954 LEU B CA 1
ATOM 3017 C C . LEU B 1 104 ? 23.710 27.660 22.950 1.00 13.24 954 LEU B C 1
ATOM 3018 O O . LEU B 1 104 ? 22.636 27.330 23.450 1.00 13.31 954 LEU B O 1
ATOM 3023 N N . ILE B 1 105 ? 24.157 28.938 22.914 1.00 10.58 955 ILE B N 1
ATOM 3024 C CA . ILE B 1 105 ? 23.392 30.063 23.471 1.00 9.71 955 ILE B CA 1
ATOM 3025 C C . ILE B 1 105 ? 22.757 30.832 22.319 1.00 11.88 955 ILE B C 1
ATOM 3026 O O . ILE B 1 105 ? 23.452 31.221 21.362 1.00 10.38 955 ILE B O 1
ATOM 3031 N N . MET B 1 106 ? 21.442 31.082 22.437 1.00 10.49 956 MET B N 1
ATOM 3032 C CA . MET B 1 106 ? 20.678 31.745 21.382 1.00 9.34 956 MET B CA 1
ATOM 3033 C C . MET B 1 106 ? 19.790 32.786 21.986 1.00 11.32 956 MET B C 1
ATOM 3034 O O . MET B 1 106 ? 19.565 32.796 23.201 1.00 11.40 956 MET B O 1
ATOM 3039 N N . GLU B 1 107 ? 19.243 33.655 21.146 1.00 11.08 957 GLU B N 1
ATOM 3040 C CA . GLU B 1 107 ? 18.249 34.605 21.630 1.00 9.98 957 GLU B CA 1
ATOM 3041 C C . GLU B 1 107 ? 17.024 33.795 22.109 1.00 12.27 957 GLU B C 1
ATOM 3042 O O . GLU B 1 107 ? 16.821 32.646 21.650 1.00 11.13 957 GLU B O 1
ATOM 3048 N N . PHE B 1 108 ? 16.233 34.375 23.014 1.00 11.49 958 PHE B N 1
ATOM 3049 C CA . PHE B 1 108 ? 15.047 33.707 23.527 1.00 11.00 958 PHE B CA 1
ATOM 3050 C C . PHE B 1 108 ? 13.802 34.316 22.929 1.00 14.03 958 PHE B C 1
ATOM 3051 O O . PHE B 1 108 ? 13.633 35.543 22.941 1.00 14.04 958 PHE B O 1
ATOM 3059 N N . LEU B 1 109 ? 12.938 33.450 22.425 1.00 11.82 959 LEU B N 1
ATOM 3060 C CA . LEU B 1 109 ? 11.640 33.848 21.834 1.00 11.32 959 LEU B CA 1
ATOM 3061 C C . LEU B 1 109 ? 10.541 33.298 22.742 1.00 12.69 959 LEU B C 1
ATOM 3062 O O . LEU B 1 109 ? 10.232 32.106 22.691 1.00 12.07 959 LEU B O 1
ATOM 3067 N N . PRO B 1 110 ? 10.000 34.158 23.659 1.00 12.58 960 PRO B N 1
ATOM 3068 C CA . PRO B 1 110 ? 9.035 33.677 24.648 1.00 13.89 960 PRO B CA 1
ATOM 3069 C C . PRO B 1 110 ? 7.754 33.064 24.111 1.00 15.32 960 PRO B C 1
ATOM 3070 O O . PRO B 1 110 ? 7.129 32.275 24.810 1.00 15.74 960 PRO B O 1
ATOM 3074 N N . SER B 1 111 ? 7.394 33.360 22.859 1.00 14.01 961 SER B N 1
ATOM 3075 C CA . SER B 1 111 ? 6.177 32.790 22.283 1.00 13.18 961 SER B CA 1
ATOM 3076 C C . SER B 1 111 ? 6.320 31.325 21.886 1.00 14.34 961 SER B C 1
ATOM 3077 O O . SER B 1 111 ? 5.327 30.655 21.622 1.00 16.07 961 SER B O 1
ATOM 3080 N N . GLY B 1 112 ? 7.562 30.824 21.863 1.00 12.53 962 GLY B N 1
ATOM 3081 C CA . GLY B 1 112 ? 7.795 29.414 21.562 1.00 12.43 962 GLY B CA 1
ATOM 3082 C C . GLY B 1 112 ? 7.551 29.095 20.102 1.00 11.27 962 GLY B C 1
ATOM 3083 O O . GLY B 1 112 ? 7.656 29.985 19.255 1.00 11.95 962 GLY B O 1
ATOM 3084 N N . SER B 1 113 ? 7.250 27.829 19.790 1.00 11.59 963 SER B N 1
ATOM 3085 C CA . SER B 1 113 ? 7.046 27.473 18.399 1.00 10.47 963 SER B CA 1
ATOM 3086 C C . SER B 1 113 ? 5.607 27.688 17.945 1.00 13.21 963 SER B C 1
ATOM 3087 O O . SER B 1 113 ? 4.707 27.911 18.771 1.00 12.19 963 SER B O 1
ATOM 3090 N N . LEU B 1 114 ? 5.375 27.560 16.638 1.00 10.80 964 LEU B N 1
ATOM 3091 C CA . LEU B 1 114 ? 4.029 27.628 16.095 1.00 11.20 964 LEU B CA 1
ATOM 3092 C C . LEU B 1 114 ? 3.141 26.577 16.748 1.00 16.12 964 LEU B C 1
ATOM 3093 O O . LEU B 1 114 ? 1.939 26.802 16.907 1.00 15.14 964 LEU B O 1
ATOM 3098 N N . LYS B 1 115 ? 3.718 25.421 17.121 1.00 14.09 965 LYS B N 1
ATOM 3099 C CA . LYS B 1 115 ? 2.966 24.332 17.744 1.00 14.06 965 LYS B CA 1
ATOM 3100 C C . LYS B 1 115 ? 2.351 24.815 19.075 1.00 17.95 965 LYS B C 1
ATOM 3101 O O . LYS B 1 115 ? 1.216 24.424 19.383 1.00 21.63 965 LYS B O 1
ATOM 3107 N N . GLU B 1 116 ? 3.045 25.714 19.834 1.00 13.86 966 GLU B N 1
ATOM 3108 C CA . GLU B 1 116 ? 2.525 26.247 21.121 1.00 15.67 966 GLU B CA 1
ATOM 3109 C C . GLU B 1 116 ? 1.647 27.452 20.884 1.00 18.27 966 GLU B C 1
ATOM 3110 O O . GLU B 1 116 ? 0.606 27.617 21.522 1.00 18.00 966 GLU B O 1
ATOM 3116 N N . TYR B 1 117 ? 2.077 28.307 19.970 1.00 13.53 967 TYR B N 1
ATOM 3117 C CA . TYR B 1 117 ? 1.509 29.608 19.742 1.00 12.94 967 TYR B CA 1
ATOM 3118 C C . TYR B 1 117 ? 0.215 29.610 18.992 1.00 15.45 967 TYR B C 1
ATOM 3119 O O . TYR B 1 117 ? -0.726 30.305 19.409 1.00 15.01 967 TYR B O 1
ATOM 3128 N N . LEU B 1 118 ? 0.144 28.902 17.868 1.00 11.90 968 LEU B N 1
ATOM 3129 C CA . LEU B 1 118 ? -1.051 28.967 17.021 1.00 10.28 968 LEU B CA 1
ATOM 3130 C C . LEU B 1 118 ? -2.362 28.531 17.712 1.00 13.35 968 LEU B C 1
ATOM 3131 O O . LEU B 1 118 ? -3.347 29.243 17.519 1.00 13.10 968 LEU B O 1
ATOM 3136 N N . PRO B 1 119 ? -2.409 27.417 18.472 1.00 12.16 969 PRO B N 1
ATOM 3137 C CA . PRO B 1 119 ? -3.687 27.038 19.125 1.00 13.30 969 PRO B CA 1
ATOM 3138 C C . PRO B 1 119 ? -4.219 28.124 20.069 1.00 17.51 969 PRO B C 1
ATOM 3139 O O . PRO B 1 119 ? -5.442 28.268 20.223 1.00 16.61 969 PRO B O 1
ATOM 3143 N N . LYS B 1 120 ? -3.316 28.931 20.647 1.00 15.03 970 LYS B N 1
ATOM 3144 C CA . LYS B 1 120 ? -3.682 29.990 21.590 1.00 15.17 970 LYS B CA 1
ATOM 3145 C C . LYS B 1 120 ? -3.965 31.353 20.957 1.00 18.67 970 LYS B C 1
ATOM 3146 O O . LYS B 1 120 ? -4.402 32.263 21.664 1.00 17.77 970 LYS B O 1
ATOM 3152 N N . ASN B 1 121 ? -3.674 31.525 19.652 1.00 14.27 971 ASN B N 1
ATOM 3153 C CA . ASN B 1 121 ? -3.774 32.841 19.003 1.00 13.74 971 ASN B CA 1
ATOM 3154 C C . ASN B 1 121 ? -4.560 32.874 17.698 1.00 14.80 971 ASN B C 1
ATOM 3155 O O . ASN B 1 121 ? -4.354 33.756 16.853 1.00 15.30 971 ASN B O 1
ATOM 3160 N N . LYS B 1 122 ? -5.496 31.932 17.529 1.00 13.98 972 LYS B N 1
ATOM 3161 C CA . LYS B 1 122 ? -6.295 31.879 16.299 1.00 15.18 972 LYS B CA 1
ATOM 3162 C C . LYS B 1 122 ? -6.969 33.192 15.990 1.00 19.11 972 LYS B C 1
ATOM 3163 O O . LYS B 1 122 ? -7.012 33.598 14.820 1.00 18.99 972 LYS B O 1
ATOM 3169 N N . ASN B 1 123 ? -7.478 33.883 17.029 1.00 16.13 973 ASN B N 1
ATOM 3170 C CA . ASN B 1 123 ? -8.192 35.149 16.834 1.00 17.76 973 ASN B CA 1
ATOM 3171 C C . ASN B 1 123 ? -7.315 36.279 16.269 1.00 23.54 973 ASN B C 1
ATOM 3172 O O . ASN B 1 123 ? -7.830 37.163 15.583 1.00 24.86 973 ASN B O 1
ATOM 3177 N N . LYS B 1 124 ? -5.995 36.220 16.529 1.00 17.65 974 LYS B N 1
ATOM 3178 C CA . LYS B 1 124 ? -5.000 37.209 16.118 1.00 18.50 974 LYS B CA 1
ATOM 3179 C C . LYS B 1 124 ? -4.384 36.871 14.758 1.00 21.43 974 LYS B C 1
ATOM 3180 O O . LYS B 1 124 ? -3.879 37.772 14.085 1.00 24.42 974 LYS B O 1
ATOM 3186 N N . ILE B 1 125 ? -4.360 35.577 14.381 1.00 15.44 975 ILE B N 1
ATOM 3187 C CA . ILE B 1 125 ? -3.661 35.103 13.193 1.00 14.48 975 ILE B CA 1
ATOM 3188 C C . ILE B 1 125 ? -4.628 34.689 12.120 1.00 18.46 975 ILE B C 1
ATOM 3189 O O . ILE B 1 125 ? -5.158 33.575 12.173 1.00 20.73 975 ILE B O 1
ATOM 3194 N N . ASN B 1 126 ? -4.906 35.588 11.182 1.00 14.51 976 ASN B N 1
ATOM 3195 C CA . ASN B 1 126 ? -5.838 35.264 10.102 1.00 13.78 976 ASN B CA 1
ATOM 3196 C C . ASN B 1 126 ? -5.074 34.728 8.899 1.00 15.96 976 ASN B C 1
ATOM 3197 O O . ASN B 1 126 ? -3.836 34.573 8.969 1.00 13.21 976 ASN B O 1
ATOM 3202 N N . LEU B 1 127 ? -5.779 34.442 7.799 1.00 13.06 977 LEU B N 1
ATOM 3203 C CA . LEU B 1 127 ? -5.122 33.877 6.619 1.00 13.16 977 LEU B CA 1
ATOM 3204 C C . LEU B 1 127 ? -4.013 34.789 6.094 1.00 12.90 977 LEU B C 1
ATOM 3205 O O . LEU B 1 127 ? -2.938 34.316 5.712 1.00 11.89 977 LEU B O 1
ATOM 3210 N N . LYS B 1 128 ? -4.241 36.117 6.063 1.00 11.59 978 LYS B N 1
ATOM 3211 C CA . LYS B 1 128 ? -3.217 37.025 5.580 1.00 11.30 978 LYS B CA 1
ATOM 3212 C C . LYS B 1 128 ? -1.917 36.887 6.427 1.00 12.95 978 LYS B C 1
ATOM 3213 O O . LYS B 1 128 ? -0.816 36.831 5.865 1.00 12.40 978 LYS B O 1
ATOM 3219 N N . GLN B 1 129 ? -2.057 36.758 7.766 1.00 11.01 979 GLN B N 1
ATOM 3220 C CA . GLN B 1 129 ? -0.868 36.570 8.600 1.00 11.16 979 GLN B CA 1
ATOM 3221 C C . GLN B 1 129 ? -0.249 35.187 8.395 1.00 13.47 979 GLN B C 1
ATOM 3222 O O . GLN B 1 129 ? 0.982 35.082 8.401 1.00 12.80 979 GLN B O 1
ATOM 3228 N N . GLN B 1 130 ? -1.074 34.152 8.184 1.00 10.84 980 GLN B N 1
ATOM 3229 C CA . GLN B 1 130 ? -0.555 32.800 7.913 1.00 10.16 980 GLN B CA 1
ATOM 3230 C C . GLN B 1 130 ? 0.241 32.834 6.620 1.00 11.56 980 GLN B C 1
ATOM 3231 O O . GLN B 1 130 ? 1.322 32.248 6.588 1.00 12.30 980 GLN B O 1
ATOM 3237 N N . LEU B 1 131 ? -0.230 33.529 5.576 1.00 10.46 981 LEU B N 1
ATOM 3238 C CA . LEU B 1 131 ? 0.548 33.572 4.342 1.00 10.46 981 LEU B CA 1
ATOM 3239 C C . LEU B 1 131 ? 1.836 34.350 4.503 1.00 11.62 981 LEU B C 1
ATOM 3240 O O . LEU B 1 131 ? 2.840 33.991 3.888 1.00 9.95 981 LEU B O 1
ATOM 3245 N N . LYS B 1 132 ? 1.841 35.389 5.357 1.00 9.94 982 LYS B N 1
ATOM 3246 C CA . LYS B 1 132 ? 3.080 36.132 5.623 1.00 9.32 982 LYS B CA 1
ATOM 3247 C C . LYS B 1 132 ? 4.084 35.254 6.369 1.00 10.81 982 LYS B C 1
ATOM 3248 O O . LYS B 1 132 ? 5.294 35.309 6.065 1.00 10.03 982 LYS B O 1
ATOM 3254 N N . TYR B 1 133 ? 3.605 34.473 7.356 1.00 10.38 983 TYR B N 1
ATOM 3255 C CA . TYR B 1 133 ? 4.516 33.543 8.038 1.00 9.83 983 TYR B CA 1
ATOM 3256 C C . TYR B 1 133 ? 5.068 32.551 7.006 1.00 10.81 983 TYR B C 1
ATOM 3257 O O . TYR B 1 133 ? 6.246 32.179 7.080 1.00 11.72 983 TYR B O 1
ATOM 3266 N N . ALA B 1 134 ? 4.213 32.081 6.081 1.00 9.37 984 ALA B N 1
ATOM 3267 C CA . ALA B 1 134 ? 4.649 31.126 5.065 1.00 10.26 984 ALA B CA 1
ATOM 3268 C C . ALA B 1 134 ? 5.790 31.708 4.211 1.00 11.35 984 ALA B C 1
ATOM 3269 O O . ALA B 1 134 ? 6.834 31.060 3.999 1.00 10.62 984 ALA B O 1
ATOM 3271 N N . VAL B 1 135 ? 5.646 32.961 3.801 1.00 9.43 985 VAL B N 1
ATOM 3272 C CA . VAL B 1 135 ? 6.675 33.660 3.054 1.00 9.37 985 VAL B CA 1
ATOM 3273 C C . VAL B 1 135 ? 7.973 33.735 3.859 1.00 10.26 985 VAL B C 1
ATOM 3274 O O . VAL B 1 135 ? 9.064 33.485 3.329 1.00 10.55 985 VAL B O 1
ATOM 3278 N N . GLN B 1 136 ? 7.872 34.081 5.147 1.00 8.49 986 GLN B N 1
ATOM 3279 C CA . GLN B 1 136 ? 9.046 34.174 6.011 1.00 9.59 986 GLN B CA 1
ATOM 3280 C C . GLN B 1 136 ? 9.802 32.840 6.172 1.00 11.55 986 GLN B C 1
ATOM 3281 O O . GLN B 1 136 ? 11.044 32.783 6.145 1.00 10.85 986 GLN B O 1
ATOM 3287 N N . ILE B 1 137 ? 9.037 31.762 6.304 1.00 9.57 987 ILE B N 1
ATOM 3288 C CA . ILE B 1 137 ? 9.653 30.431 6.412 1.00 9.14 987 ILE B CA 1
ATOM 3289 C C . ILE B 1 137 ? 10.352 30.136 5.107 1.00 9.73 987 ILE B C 1
ATOM 3290 O O . ILE B 1 137 ? 11.497 29.679 5.138 1.00 10.47 987 ILE B O 1
ATOM 3295 N N . CYS B 1 138 ? 9.700 30.412 3.961 1.00 9.98 988 CYS B N 1
ATOM 3296 C CA . CYS B 1 138 ? 10.336 30.206 2.657 1.00 9.45 988 CYS B CA 1
ATOM 3297 C C . CYS B 1 138 ? 11.575 31.033 2.476 1.00 12.59 988 CYS B C 1
ATOM 3298 O O . CYS B 1 138 ? 12.517 30.533 1.881 1.00 11.56 988 CYS B O 1
ATOM 3301 N N . LYS B 1 139 ? 11.606 32.282 2.987 1.00 11.03 989 LYS B N 1
ATOM 3302 C CA . LYS B 1 139 ? 12.815 33.106 2.833 1.00 10.47 989 LYS B CA 1
ATOM 3303 C C . LYS B 1 139 ? 13.960 32.553 3.667 1.00 11.97 989 LYS B C 1
ATOM 3304 O O . LYS B 1 139 ? 15.093 32.478 3.178 1.00 12.34 989 LYS B O 1
ATOM 3310 N N . GLY B 1 140 ? 13.680 32.179 4.915 1.00 11.46 990 GLY B N 1
ATOM 3311 C CA . GLY B 1 140 ? 14.709 31.579 5.764 1.00 10.84 990 GLY B CA 1
ATOM 3312 C C . GLY B 1 140 ? 15.237 30.294 5.151 1.00 11.92 990 GLY B C 1
ATOM 3313 O O . GLY B 1 140 ? 16.458 30.070 5.083 1.00 11.72 990 GLY B O 1
ATOM 3314 N N . MET B 1 141 ? 14.325 29.454 4.634 1.00 9.80 991 MET B N 1
ATOM 3315 C CA . MET B 1 141 ? 14.741 28.207 4.007 1.00 8.72 991 MET B CA 1
ATOM 3316 C C . MET B 1 141 ? 15.508 28.434 2.723 1.00 12.29 991 MET B C 1
ATOM 3317 O O . MET B 1 141 ? 16.450 27.672 2.438 1.00 12.26 991 MET B O 1
ATOM 3322 N N . ASP B 1 142 ? 15.086 29.401 1.891 1.00 10.85 992 ASP B N 1
ATOM 3323 C CA . ASP B 1 142 ? 15.843 29.642 0.645 1.00 11.31 992 ASP B CA 1
ATOM 3324 C C . ASP B 1 142 ? 17.281 30.125 0.983 1.00 13.45 992 ASP B C 1
ATOM 3325 O O . ASP B 1 142 ? 18.251 29.732 0.316 1.00 12.46 992 ASP B O 1
ATOM 3330 N N . TYR B 1 143 ? 17.427 30.894 2.057 1.00 11.67 993 TYR B N 1
ATOM 3331 C CA . TYR B 1 143 ? 18.752 31.347 2.501 1.00 11.73 993 TYR B CA 1
ATOM 3332 C C . TYR B 1 143 ? 19.583 30.135 2.920 1.00 14.16 993 TYR B C 1
ATOM 3333 O O . TYR B 1 143 ? 20.743 29.978 2.525 1.00 12.63 993 TYR B O 1
ATOM 3342 N N . LEU B 1 144 ? 18.952 29.231 3.653 1.00 12.31 994 LEU B N 1
ATOM 3343 C CA . LEU B 1 144 ? 19.647 28.033 4.088 1.00 12.25 994 LEU B CA 1
ATOM 3344 C C . LEU B 1 144 ? 20.145 27.214 2.876 1.00 13.50 994 LEU B C 1
ATOM 3345 O O . LEU B 1 144 ? 21.325 26.824 2.851 1.00 12.98 994 LEU B O 1
ATOM 3350 N N . GLY B 1 145 ? 19.289 27.040 1.860 1.00 11.64 995 GLY B N 1
ATOM 3351 C CA . GLY B 1 145 ? 19.643 26.301 0.656 1.00 12.19 995 GLY B CA 1
ATOM 3352 C C . GLY B 1 145 ? 20.725 27.025 -0.123 1.00 14.58 995 GLY B C 1
ATOM 3353 O O . GLY B 1 145 ? 21.602 26.369 -0.700 1.00 14.56 995 GLY B O 1
ATOM 3354 N N . SER B 1 146 ? 20.717 28.384 -0.123 1.00 12.22 996 SER B N 1
ATOM 3355 C CA . SER B 1 146 ? 21.763 29.154 -0.838 1.00 12.00 996 SER B CA 1
ATOM 3356 C C . SER B 1 146 ? 23.139 28.919 -0.181 1.00 15.78 996 SER B C 1
ATOM 3357 O O . SER B 1 146 ? 24.168 29.100 -0.838 1.00 18.56 996 SER B O 1
ATOM 3360 N N . ARG B 1 147 ? 23.165 28.493 1.092 1.00 12.94 997 ARG B N 1
ATOM 3361 C CA . ARG B 1 147 ? 24.380 28.162 1.853 1.00 12.36 997 ARG B CA 1
ATOM 3362 C C . ARG B 1 147 ? 24.680 26.658 1.748 1.00 13.45 997 ARG B C 1
ATOM 3363 O O . ARG B 1 147 ? 25.546 26.168 2.472 1.00 14.46 997 ARG B O 1
ATOM 3371 N N . GLN B 1 148 ? 24.004 25.954 0.820 1.00 11.31 998 GLN B N 1
ATOM 3372 C CA . GLN B 1 148 ? 24.189 24.520 0.549 1.00 12.28 998 GLN B CA 1
ATOM 3373 C C . GLN B 1 148 ? 23.856 23.629 1.717 1.00 15.55 998 GLN B C 1
ATOM 3374 O O . GLN B 1 148 ? 24.471 22.569 1.886 1.00 16.49 998 GLN B O 1
ATOM 3380 N N . TYR B 1 149 ? 22.828 24.018 2.499 1.00 12.66 999 TYR B N 1
ATOM 3381 C CA . TYR B 1 149 ? 22.358 23.185 3.588 1.00 11.71 999 TYR B CA 1
ATOM 3382 C C . TYR B 1 149 ? 20.973 22.632 3.310 1.00 11.94 999 TYR B C 1
ATOM 3383 O O . TYR B 1 149 ? 20.131 23.297 2.687 1.00 11.92 999 TYR B O 1
ATOM 3392 N N . VAL B 1 150 ? 20.735 21.401 3.825 1.00 10.17 1000 VAL B N 1
ATOM 3393 C CA . VAL B 1 150 ? 19.414 20.782 3.792 1.00 11.03 1000 VAL B CA 1
ATOM 3394 C C . VAL B 1 150 ? 19.047 20.605 5.277 1.00 12.17 1000 VAL B C 1
ATOM 3395 O O . VAL B 1 150 ? 19.820 20.068 6.079 1.00 11.59 1000 VAL B O 1
ATOM 3399 N N . HIS B 1 151 ? 17.876 21.096 5.664 1.00 9.81 1001 HIS B N 1
ATOM 3400 C CA . HIS B 1 151 ? 17.449 21.153 7.057 1.00 9.21 1001 HIS B CA 1
ATOM 3401 C C . HIS B 1 151 ? 17.070 19.773 7.617 1.00 9.56 1001 HIS B C 1
ATOM 3402 O O . HIS B 1 151 ? 17.405 19.430 8.767 1.00 9.69 1001 HIS B O 1
ATOM 3409 N N . ARG B 1 152 ? 16.243 19.034 6.842 1.00 9.62 1002 ARG B N 1
ATOM 3410 C CA . ARG B 1 152 ? 15.767 17.671 7.148 1.00 11.43 1002 ARG B CA 1
ATOM 3411 C C . ARG B 1 152 ? 14.774 17.592 8.290 1.00 15.88 1002 ARG B C 1
ATOM 3412 O O . ARG B 1 152 ? 14.438 16.454 8.674 1.00 18.78 1002 ARG B O 1
ATOM 3420 N N . ASP B 1 153 ? 14.364 18.711 8.909 1.00 10.68 1003 ASP B N 1
ATOM 3421 C CA . ASP B 1 153 ? 13.494 18.605 10.076 1.00 9.67 1003 ASP B CA 1
ATOM 3422 C C . ASP B 1 153 ? 12.522 19.798 10.112 1.00 11.31 1003 ASP B C 1
ATOM 3423 O O . ASP B 1 153 ? 12.162 20.307 11.187 1.00 11.93 1003 ASP B O 1
ATOM 3428 N N . LEU B 1 154 ? 12.074 20.237 8.908 1.00 9.28 1004 LEU B N 1
ATOM 3429 C CA . LEU B 1 154 ? 11.202 21.399 8.852 1.00 9.40 1004 LEU B CA 1
ATOM 3430 C C . LEU B 1 154 ? 9.778 21.016 9.224 1.00 12.83 1004 LEU B C 1
ATOM 3431 O O . LEU B 1 154 ? 9.106 20.339 8.460 1.00 14.14 1004 LEU B O 1
ATOM 3436 N N . ALA B 1 155 ? 9.323 21.485 10.375 1.00 10.71 1005 ALA B N 1
ATOM 3437 C CA . ALA B 1 155 ? 8.000 21.199 10.924 1.00 10.51 1005 ALA B CA 1
ATOM 3438 C C . ALA B 1 155 ? 7.641 22.389 11.763 1.00 12.01 1005 ALA B C 1
ATOM 3439 O O . ALA B 1 155 ? 8.528 23.171 12.160 1.00 10.04 1005 ALA B O 1
ATOM 3441 N N . ALA B 1 156 ? 6.337 22.546 12.075 1.00 9.73 1006 ALA B N 1
ATOM 3442 C CA . ALA B 1 156 ? 5.917 23.706 12.857 1.00 9.81 1006 ALA B CA 1
ATOM 3443 C C . ALA B 1 156 ? 6.595 23.825 14.229 1.00 11.82 1006 ALA B C 1
ATOM 3444 O O . ALA B 1 156 ? 6.857 24.934 14.687 1.00 11.13 1006 ALA B O 1
ATOM 3446 N N . ARG B 1 157 ? 6.937 22.676 14.835 1.00 8.84 1007 ARG B N 1
ATOM 3447 C CA . ARG B 1 157 ? 7.622 22.660 16.127 1.00 8.99 1007 ARG B CA 1
ATOM 3448 C C . ARG B 1 157 ? 9.022 23.324 16.049 1.00 11.57 1007 ARG B C 1
ATOM 3449 O O . ARG B 1 157 ? 9.547 23.751 17.068 1.00 12.68 1007 ARG B O 1
ATOM 3457 N N . ASN B 1 158 ? 9.577 23.451 14.847 1.00 10.00 1008 ASN B N 1
ATOM 3458 C CA . ASN B 1 158 ? 10.888 24.076 14.665 1.00 8.41 1008 ASN B CA 1
ATOM 3459 C C . ASN B 1 158 ? 10.822 25.491 14.107 1.00 11.78 1008 ASN B C 1
ATOM 3460 O O . ASN B 1 158 ? 11.854 26.091 13.749 1.00 11.98 1008 ASN B O 1
ATOM 3465 N N . VAL B 1 159 ? 9.615 26.047 14.040 1.00 9.80 1009 VAL B N 1
ATOM 3466 C CA . VAL B 1 159 ? 9.383 27.418 13.610 1.00 8.57 1009 VAL B CA 1
ATOM 3467 C C . VAL B 1 159 ? 9.007 28.229 14.828 1.00 10.82 1009 VAL B C 1
ATOM 3468 O O . VAL B 1 159 ? 7.932 27.990 15.388 1.00 11.89 1009 VAL B O 1
ATOM 3472 N N . LEU B 1 160 ? 9.885 29.149 15.243 1.00 9.57 1010 LEU B N 1
ATOM 3473 C CA . LEU B 1 160 ? 9.672 29.948 16.440 1.00 9.51 1010 LEU B CA 1
ATOM 3474 C C . LEU B 1 160 ? 8.955 31.241 16.123 1.00 12.23 1010 LEU B C 1
ATOM 3475 O O . LEU B 1 160 ? 9.118 31.812 15.029 1.00 10.12 1010 LEU B O 1
ATOM 3480 N N . VAL B 1 161 ? 8.156 31.714 17.105 1.00 10.92 1011 VAL B N 1
ATOM 3481 C CA . VAL B 1 161 ? 7.399 32.942 16.886 1.00 10.52 1011 VAL B CA 1
ATOM 3482 C C . VAL B 1 161 ? 8.118 34.087 17.586 1.00 11.53 1011 VAL B C 1
ATOM 3483 O O . VAL B 1 161 ? 8.268 34.049 18.806 1.00 13.49 1011 VAL B O 1
ATOM 3487 N N . GLU B 1 162 ? 8.598 35.076 16.821 1.00 12.51 1012 GLU B N 1
ATOM 3488 C CA . GLU B 1 162 ? 9.233 36.268 17.393 1.00 13.92 1012 GLU B CA 1
ATOM 3489 C C . GLU B 1 162 ? 8.127 37.249 17.845 1.00 17.50 1012 GLU B C 1
ATOM 3490 O O . GLU B 1 162 ? 8.252 37.915 18.877 1.00 18.09 1012 GLU B O 1
ATOM 3496 N N . SER B 1 163 ? 7.059 37.337 17.056 1.00 14.07 1013 SER B N 1
ATOM 3497 C CA . SER B 1 163 ? 5.888 38.185 17.333 1.00 14.07 1013 SER B CA 1
ATOM 3498 C C . SER B 1 163 ? 4.740 37.714 16.438 1.00 16.29 1013 SER B C 1
ATOM 3499 O O . SER B 1 163 ? 4.934 36.857 15.558 1.00 14.01 1013 SER B O 1
ATOM 3502 N N . GLU B 1 164 ? 3.545 38.334 16.590 1.00 13.96 1014 GLU B N 1
ATOM 3503 C CA . GLU B 1 164 ? 2.427 38.050 15.694 1.00 14.79 1014 GLU B CA 1
ATOM 3504 C C . GLU B 1 164 ? 2.808 38.419 14.231 1.00 15.62 1014 GLU B C 1
ATOM 3505 O O . GLU B 1 164 ? 2.086 38.021 13.336 1.00 17.28 1014 GLU B O 1
ATOM 3511 N N . HIS B 1 165 ? 3.928 39.176 13.987 1.00 12.55 1015 HIS B N 1
ATOM 3512 C CA . HIS B 1 165 ? 4.317 39.587 12.626 1.00 13.51 1015 HIS B CA 1
ATOM 3513 C C . HIS B 1 165 ? 5.580 38.861 12.109 1.00 13.90 1015 HIS B C 1
ATOM 3514 O O . HIS B 1 165 ? 5.972 39.096 10.958 1.00 12.84 1015 HIS B O 1
ATOM 3521 N N . GLN B 1 166 ? 6.220 38.006 12.933 1.00 12.75 1016 GLN B N 1
ATOM 3522 C CA . GLN B 1 166 ? 7.482 37.397 12.467 1.00 11.57 1016 GLN B CA 1
ATOM 3523 C C . GLN B 1 166 ? 7.750 36.061 13.058 1.00 14.30 1016 GLN B C 1
ATOM 3524 O O . GLN B 1 166 ? 7.604 35.874 14.268 1.00 13.01 1016 GLN B O 1
ATOM 3530 N N . VAL B 1 167 ? 8.193 35.124 12.192 1.00 11.03 1017 VAL B N 1
ATOM 3531 C CA . VAL B 1 167 ? 8.637 33.805 12.611 1.00 10.19 1017 VAL B CA 1
ATOM 3532 C C . VAL B 1 167 ? 10.087 33.581 12.192 1.00 10.19 1017 VAL B C 1
ATOM 3533 O O . VAL B 1 167 ? 10.602 34.263 11.304 1.00 10.35 1017 VAL B O 1
ATOM 3537 N N . LYS B 1 168 ? 10.727 32.593 12.835 1.00 9.10 1018 LYS B N 1
ATOM 3538 C CA . LYS B 1 168 ? 12.120 32.290 12.507 1.00 10.05 1018 LYS B CA 1
ATOM 3539 C C . LYS B 1 168 ? 12.325 30.789 12.553 1.00 12.16 1018 LYS B C 1
ATOM 3540 O O . LYS B 1 168 ? 11.758 30.138 13.429 1.00 12.93 1018 LYS B O 1
ATOM 3546 N N . ILE B 1 169 ? 13.147 30.227 11.634 1.00 9.63 1019 ILE B N 1
ATOM 3547 C CA A ILE B 1 169 ? 13.490 28.805 11.742 0.50 8.75 1019 ILE B CA 1
ATOM 3548 C CA B ILE B 1 169 ? 13.530 28.807 11.714 0.50 8.66 1019 ILE B CA 1
ATOM 3549 C C . ILE B 1 169 ? 14.363 28.736 13.005 1.00 10.29 1019 ILE B C 1
ATOM 3550 O O . ILE B 1 169 ? 15.305 29.525 13.163 1.00 11.20 1019 ILE B O 1
ATOM 3559 N N . GLY B 1 170 ? 14.008 27.822 13.904 1.00 9.44 1020 GLY B N 1
ATOM 3560 C CA . GLY B 1 170 ? 14.561 27.811 15.235 1.00 10.88 1020 GLY B CA 1
ATOM 3561 C C . GLY B 1 170 ? 15.394 26.696 15.751 1.00 12.65 1020 GLY B C 1
ATOM 3562 O O . GLY B 1 170 ? 15.667 26.688 16.942 1.00 12.95 1020 GLY B O 1
ATOM 3563 N N . ASP B 1 171 ? 15.804 25.775 14.884 1.00 10.22 1021 ASP B N 1
ATOM 3564 C CA . ASP B 1 171 ? 16.627 24.646 15.287 1.00 10.34 1021 ASP B CA 1
ATOM 3565 C C . ASP B 1 171 ? 17.251 24.094 14.021 1.00 10.76 1021 ASP B C 1
ATOM 3566 O O . ASP B 1 171 ? 16.630 24.147 12.950 1.00 11.49 1021 ASP B O 1
ATOM 3571 N N . PHE B 1 172 ? 18.481 23.536 14.153 1.00 9.57 1022 PHE B N 1
ATOM 3572 C CA . PHE B 1 172 ? 19.261 23.005 13.036 1.00 10.30 1022 PHE B CA 1
ATOM 3573 C C . PHE B 1 172 ? 19.904 21.678 13.407 1.00 12.34 1022 PHE B C 1
ATOM 3574 O O . PHE B 1 172 ? 20.897 21.300 12.783 1.00 11.58 1022 PHE B O 1
ATOM 3582 N N . GLY B 1 173 ? 19.281 20.949 14.330 1.00 10.79 1023 GLY B N 1
ATOM 3583 C CA . GLY B 1 173 ? 19.797 19.681 14.849 1.00 12.00 1023 GLY B CA 1
ATOM 3584 C C . GLY B 1 173 ? 20.003 18.558 13.849 1.00 14.69 1023 GLY B C 1
ATOM 3585 O O . GLY B 1 173 ? 20.725 17.607 14.148 1.00 16.29 1023 GLY B O 1
ATOM 3586 N N . LEU B 1 174 ? 19.311 18.583 12.707 1.00 12.06 1024 LEU B N 1
ATOM 3587 C CA . LEU B 1 174 ? 19.458 17.542 11.685 1.00 11.60 1024 LEU B CA 1
ATOM 3588 C C . LEU B 1 174 ? 20.081 18.100 10.405 1.00 12.38 1024 LEU B C 1
ATOM 3589 O O . LEU B 1 174 ? 20.235 17.367 9.424 1.00 12.08 1024 LEU B O 1
ATOM 3594 N N . THR B 1 175 ? 20.434 19.391 10.385 1.00 9.77 1025 THR B N 1
ATOM 3595 C CA . THR B 1 175 ? 20.938 20.026 9.175 1.00 9.06 1025 THR B CA 1
ATOM 3596 C C . THR B 1 175 ? 22.238 19.402 8.644 1.00 11.47 1025 THR B C 1
ATOM 3597 O O . THR B 1 175 ? 23.155 19.113 9.430 1.00 12.21 1025 THR B O 1
ATOM 3601 N N . LYS B 1 176 ? 22.307 19.232 7.311 1.00 11.44 1026 LYS B N 1
ATOM 3602 C CA . LYS B 1 176 ? 23.466 18.670 6.635 1.00 11.15 1026 LYS B CA 1
ATOM 3603 C C . LYS B 1 176 ? 23.874 19.563 5.510 1.00 14.65 1026 LYS B C 1
ATOM 3604 O O . LYS B 1 176 ? 23.057 20.263 4.910 1.00 12.40 1026 LYS B O 1
ATOM 3610 N N . ALA B 1 177 ? 25.168 19.504 5.184 1.00 14.10 1027 ALA B N 1
ATOM 3611 C CA . ALA B 1 177 ? 25.707 20.240 4.057 1.00 15.16 1027 ALA B CA 1
ATOM 3612 C C . ALA B 1 177 ? 25.657 19.347 2.822 1.00 17.65 1027 ALA B C 1
ATOM 3613 O O . ALA B 1 177 ? 26.082 18.181 2.902 1.00 18.98 1027 ALA B O 1
ATOM 3615 N N . ILE B 1 178 ? 25.118 19.859 1.713 1.00 13.52 1028 ILE B N 1
ATOM 3616 C CA . ILE B 1 178 ? 25.132 19.122 0.445 1.00 13.52 1028 ILE B CA 1
ATOM 3617 C C . ILE B 1 178 ? 26.473 19.464 -0.201 1.00 17.37 1028 ILE B C 1
ATOM 3618 O O . ILE B 1 178 ? 26.807 20.643 -0.322 1.00 17.03 1028 ILE B O 1
ATOM 3623 N N . GLU B 1 179 ? 27.224 18.442 -0.622 1.00 14.61 1029 GLU B N 1
ATOM 3624 C CA . GLU B 1 179 ? 28.533 18.648 -1.240 1.00 14.92 1029 GLU B CA 1
ATOM 3625 C C . GLU B 1 179 ? 28.377 19.437 -2.529 1.00 16.61 1029 GLU B C 1
ATOM 3626 O O . GLU B 1 179 ? 27.389 19.278 -3.245 1.00 16.63 1029 GLU B O 1
ATOM 3632 N N . THR B 1 180 ? 29.358 20.319 -2.824 1.00 16.09 1030 THR B N 1
ATOM 3633 C CA . THR B 1 180 ? 29.378 21.125 -4.042 1.00 15.52 1030 THR B CA 1
ATOM 3634 C C . THR B 1 180 ? 29.233 20.189 -5.257 1.00 19.25 1030 THR B C 1
ATOM 3635 O O . THR B 1 180 ? 29.831 19.095 -5.292 1.00 17.94 1030 THR B O 1
ATOM 3639 N N . ASP B 1 181 ? 28.341 20.576 -6.176 1.00 18.96 1031 ASP B N 1
ATOM 3640 C CA . ASP B 1 181 ? 28.043 19.872 -7.431 1.00 20.46 1031 ASP B CA 1
ATOM 3641 C C . ASP B 1 181 ? 27.249 18.549 -7.226 1.00 24.51 1031 ASP B C 1
ATOM 3642 O O . ASP B 1 181 ? 27.036 17.791 -8.181 1.00 26.10 1031 ASP B O 1
ATOM 3647 N N . LYS B 1 182 ? 26.781 18.297 -5.991 1.00 18.56 1032 LYS B N 1
ATOM 3648 C CA . LYS B 1 182 ? 25.913 17.155 -5.685 1.00 17.94 1032 LYS B CA 1
ATOM 3649 C C . LYS B 1 182 ? 24.518 17.719 -5.436 1.00 20.29 1032 LYS B C 1
ATOM 3650 O O . LYS B 1 182 ? 24.362 18.924 -5.179 1.00 21.27 1032 LYS B O 1
ATOM 3656 N N . GLU B 1 183 ? 23.509 16.879 -5.578 1.00 16.40 1033 GLU B N 1
ATOM 3657 C CA . GLU B 1 183 ? 22.117 17.325 -5.399 1.00 16.95 1033 GLU B CA 1
ATOM 3658 C C . GLU B 1 183 ? 21.529 16.902 -4.079 1.00 18.39 1033 GLU B C 1
ATOM 3659 O O . GLU B 1 183 ? 20.468 17.394 -3.684 1.00 18.10 1033 GLU B O 1
ATOM 3697 N N . THR B 1 186 ? 23.211 11.866 1.736 1.00 15.52 1036 THR B N 1
ATOM 3698 C CA . THR B 1 186 ? 22.610 10.617 2.202 1.00 14.75 1036 THR B CA 1
ATOM 3699 C C . THR B 1 186 ? 22.881 10.487 3.688 1.00 17.93 1036 THR B C 1
ATOM 3700 O O . THR B 1 186 ? 24.039 10.564 4.113 1.00 18.77 1036 THR B O 1
ATOM 3704 N N . VAL B 1 187 ? 21.848 10.209 4.476 1.00 16.22 1037 VAL B N 1
ATOM 3705 C CA . VAL B 1 187 ? 21.994 10.064 5.917 1.00 18.32 1037 VAL B CA 1
ATOM 3706 C C . VAL B 1 187 ? 22.093 8.591 6.335 1.00 32.10 1037 VAL B C 1
ATOM 3707 O O . VAL B 1 187 ? 21.211 7.796 6.026 1.00 33.79 1037 VAL B O 1
ATOM 3711 N N . LYS B 1 188 ? 23.171 8.248 7.064 1.00 33.95 1038 LYS B N 1
ATOM 3712 C CA . LYS B 1 188 ? 23.389 6.893 7.573 1.00 35.62 1038 LYS B CA 1
ATOM 3713 C C . LYS B 1 188 ? 22.553 6.647 8.830 1.00 39.88 1038 LYS B C 1
ATOM 3714 O O . LYS B 1 188 ? 21.930 5.594 8.940 1.00 40.07 1038 LYS B O 1
ATOM 3716 N N . ASP B 1 189 ? 22.496 7.637 9.749 1.00 35.55 1039 ASP B N 1
ATOM 3717 C CA . ASP B 1 189 ? 21.753 7.531 11.012 1.00 35.77 1039 ASP B CA 1
ATOM 3718 C C . ASP B 1 189 ? 20.361 8.159 10.910 1.00 38.62 1039 ASP B C 1
ATOM 3719 O O . ASP B 1 189 ? 20.168 9.318 11.272 1.00 37.01 1039 ASP B O 1
ATOM 3724 N N . ASP B 1 190 ? 19.391 7.376 10.428 1.00 35.84 1040 ASP B N 1
ATOM 3725 C CA . ASP B 1 190 ? 18.013 7.829 10.234 1.00 36.45 1040 ASP B CA 1
ATOM 3726 C C . ASP B 1 190 ? 17.072 7.453 11.393 1.00 41.78 1040 ASP B C 1
ATOM 3727 O O . ASP B 1 190 ? 15.857 7.471 11.213 1.00 41.33 1040 ASP B O 1
ATOM 3732 N N . ARG B 1 191 ? 17.637 7.150 12.581 1.00 39.33 1041 ARG B N 1
ATOM 3733 C CA . ARG B 1 191 ? 16.927 6.690 13.776 1.00 39.93 1041 ARG B CA 1
ATOM 3734 C C . ARG B 1 191 ? 15.762 7.595 14.265 1.00 44.53 1041 ARG B C 1
ATOM 3735 O O . ARG B 1 191 ? 14.627 7.116 14.331 1.00 45.09 1041 ARG B O 1
ATOM 3737 N N . ASP B 1 192 ? 16.019 8.859 14.626 1.00 40.29 1042 ASP B N 1
ATOM 3738 C CA . ASP B 1 192 ? 14.936 9.721 15.127 1.00 39.72 1042 ASP B CA 1
ATOM 3739 C C . ASP B 1 192 ? 14.359 10.552 13.987 1.00 40.27 1042 ASP B C 1
ATOM 3740 O O . ASP B 1 192 ? 14.503 11.788 13.973 1.00 43.21 1042 ASP B O 1
ATOM 3742 N N . SER B 1 193 ? 13.717 9.866 13.011 1.00 29.25 1043 SER B N 1
ATOM 3743 C CA . SER B 1 193 ? 13.198 10.528 11.811 1.00 25.52 1043 SER B CA 1
ATOM 3744 C C . SER B 1 193 ? 11.744 10.986 11.885 1.00 19.28 1043 SER B C 1
ATOM 3745 O O . SER B 1 193 ? 10.879 10.187 12.202 1.00 18.10 1043 SER B O 1
ATOM 3748 N N . PRO B 1 194 ? 11.460 12.247 11.479 1.00 15.54 1044 PRO B N 1
ATOM 3749 C CA . PRO B 1 194 ? 10.054 12.719 11.450 1.00 14.60 1044 PRO B CA 1
ATOM 3750 C C . PRO B 1 194 ? 9.418 12.273 10.123 1.00 16.12 1044 PRO B C 1
ATOM 3751 O O . PRO B 1 194 ? 9.152 13.072 9.221 1.00 13.73 1044 PRO B O 1
ATOM 3755 N N . VAL B 1 195 ? 9.132 10.963 10.023 1.00 14.74 1045 VAL B N 1
ATOM 3756 C CA . VAL B 1 195 ? 8.669 10.342 8.792 1.00 12.12 1045 VAL B CA 1
ATOM 3757 C C . VAL B 1 195 ? 7.409 10.997 8.179 1.00 12.23 1045 VAL B C 1
ATOM 3758 O O . VAL B 1 195 ? 7.273 10.964 6.964 1.00 11.63 1045 VAL B O 1
ATOM 3762 N N . PHE B 1 196 ? 6.495 11.565 8.987 1.00 11.44 1046 PHE B N 1
ATOM 3763 C CA . PHE B 1 196 ? 5.296 12.140 8.381 1.00 11.90 1046 PHE B CA 1
ATOM 3764 C C . PHE B 1 196 ? 5.532 13.496 7.714 1.00 12.64 1046 PHE B C 1
ATOM 3765 O O . PHE B 1 196 ? 4.583 14.042 7.145 1.00 11.77 1046 PHE B O 1
ATOM 3773 N N . TRP B 1 197 ? 6.766 14.025 7.767 1.00 10.63 1047 TRP B N 1
ATOM 3774 C CA . TRP B 1 197 ? 7.145 15.263 7.078 1.00 10.59 1047 TRP B CA 1
ATOM 3775 C C . TRP B 1 197 ? 8.135 14.960 5.938 1.00 12.33 1047 TRP B C 1
ATOM 3776 O O . TRP B 1 197 ? 8.597 15.875 5.247 1.00 12.24 1047 TRP B O 1
ATOM 3787 N N . TYR B 1 198 ? 8.507 13.666 5.770 1.00 11.70 1048 TYR B N 1
ATOM 3788 C CA . TYR B 1 198 ? 9.536 13.268 4.818 1.00 11.64 1048 TYR B CA 1
ATOM 3789 C C . TYR B 1 198 ? 9.046 12.978 3.412 1.00 12.68 1048 TYR B C 1
ATOM 3790 O O . TYR B 1 198 ? 8.069 12.248 3.207 1.00 12.75 1048 TYR B O 1
ATOM 3799 N N . ALA B 1 199 ? 9.830 13.434 2.435 1.00 10.84 1049 ALA B N 1
ATOM 3800 C CA . ALA B 1 199 ? 9.543 13.159 1.042 1.00 11.00 1049 ALA B CA 1
ATOM 3801 C C . ALA B 1 199 ? 9.826 11.673 0.742 1.00 14.25 1049 ALA B C 1
ATOM 3802 O O . ALA B 1 199 ? 10.579 11.036 1.479 1.00 12.69 1049 ALA B O 1
ATOM 3804 N N . PRO B 1 200 ? 9.285 11.134 -0.359 1.00 12.14 1050 PRO B N 1
ATOM 3805 C CA . PRO B 1 200 ? 9.479 9.695 -0.642 1.00 11.68 1050 PRO B CA 1
ATOM 3806 C C . PRO B 1 200 ? 10.954 9.309 -0.784 1.00 13.91 1050 PRO B C 1
ATOM 3807 O O . PRO B 1 200 ? 11.324 8.216 -0.324 1.00 14.87 1050 PRO B O 1
ATOM 3811 N N . GLU B 1 201 ? 11.808 10.178 -1.377 1.00 12.83 1051 GLU B N 1
ATOM 3812 C CA . GLU B 1 201 ? 13.237 9.841 -1.531 1.00 11.33 1051 GLU B CA 1
ATOM 3813 C C . GLU B 1 201 ? 13.952 9.747 -0.191 1.00 14.23 1051 GLU B C 1
ATOM 3814 O O . GLU B 1 201 ? 14.935 8.984 -0.046 1.00 14.41 1051 GLU B O 1
ATOM 3820 N N . CYS B 1 202 ? 13.455 10.505 0.820 1.00 11.84 1052 CYS B N 1
ATOM 3821 C CA . CYS B 1 202 ? 14.028 10.454 2.168 1.00 12.22 1052 CYS B CA 1
ATOM 3822 C C . CYS B 1 202 ? 13.650 9.140 2.818 1.00 14.72 1052 CYS B C 1
ATOM 3823 O O . CYS B 1 202 ? 14.493 8.517 3.476 1.00 16.12 1052 CYS B O 1
ATOM 3826 N N . LEU B 1 203 ? 12.379 8.718 2.639 1.00 13.17 1053 LEU B N 1
ATOM 3827 C CA . LEU B 1 203 ? 11.892 7.485 3.243 1.00 12.90 1053 LEU B CA 1
ATOM 3828 C C . LEU B 1 203 ? 12.501 6.268 2.570 1.00 16.99 1053 LEU B C 1
ATOM 3829 O O . LEU B 1 203 ? 12.917 5.355 3.268 1.00 17.35 1053 LEU B O 1
ATOM 3834 N N . MET B 1 204 ? 12.602 6.282 1.244 1.00 14.74 1054 MET B N 1
ATOM 3835 C CA . MET B 1 204 ? 13.060 5.123 0.488 1.00 16.19 1054 MET B CA 1
ATOM 3836 C C . MET B 1 204 ? 14.557 4.940 0.415 1.00 20.16 1054 MET B C 1
ATOM 3837 O O . MET B 1 204 ? 15.042 3.801 0.416 1.00 20.63 1054 MET B O 1
ATOM 3842 N N . GLN B 1 205 ? 15.293 6.037 0.315 1.00 15.19 1055 GLN B N 1
ATOM 3843 C CA . GLN B 1 205 ? 16.733 6.001 0.097 1.00 14.73 1055 GLN B CA 1
ATOM 3844 C C . GLN B 1 205 ? 17.547 6.836 1.041 1.00 18.38 1055 GLN B C 1
ATOM 3845 O O . GLN B 1 205 ? 18.760 6.898 0.859 1.00 17.72 1055 GLN B O 1
ATOM 3851 N N . SER B 1 206 ? 16.917 7.479 2.056 1.00 15.91 1056 SER B N 1
ATOM 3852 C CA . SER B 1 206 ? 17.634 8.365 2.988 1.00 15.40 1056 SER B CA 1
ATOM 3853 C C . SER B 1 206 ? 18.413 9.451 2.230 1.00 14.90 1056 SER B C 1
ATOM 3854 O O . SER B 1 206 ? 19.488 9.861 2.681 1.00 13.46 1056 SER B O 1
ATOM 3857 N N . LYS B 1 207 ? 17.848 9.948 1.091 1.00 13.01 1057 LYS B N 1
ATOM 3858 C CA . LYS B 1 207 ? 18.476 11.004 0.315 1.00 12.89 1057 LYS B CA 1
ATOM 3859 C C . LYS B 1 207 ? 17.748 12.302 0.593 1.00 15.26 1057 LYS B C 1
ATOM 3860 O O . LYS B 1 207 ? 16.508 12.313 0.570 1.00 14.94 1057 LYS B O 1
ATOM 3866 N N . PHE B 1 208 ? 18.518 13.359 0.895 1.00 11.95 1058 PHE B N 1
ATOM 3867 C CA . PHE B 1 208 ? 17.939 14.655 1.249 1.00 10.66 1058 PHE B CA 1
ATOM 3868 C C . PHE B 1 208 ? 18.390 15.720 0.273 1.00 11.90 1058 PHE B C 1
ATOM 3869 O O . PHE B 1 208 ? 19.582 16.047 0.221 1.00 12.40 1058 PHE B O 1
ATOM 3877 N N . TYR B 1 209 ? 17.427 16.231 -0.539 1.00 10.22 1059 TYR B N 1
ATOM 3878 C CA . TYR B 1 209 ? 17.648 17.278 -1.519 1.00 11.05 1059 TYR B CA 1
ATOM 3879 C C . TYR B 1 209 ? 17.059 18.586 -0.951 1.00 11.89 1059 TYR B C 1
ATOM 3880 O O . TYR B 1 209 ? 16.235 18.553 -0.032 1.00 11.27 1059 TYR B O 1
ATOM 3889 N N . ILE B 1 210 ? 17.398 19.736 -1.549 1.00 10.51 1060 ILE B N 1
ATOM 3890 C CA . ILE B 1 210 ? 16.689 20.974 -1.189 1.00 10.07 1060 ILE B CA 1
ATOM 3891 C C . ILE B 1 210 ? 15.184 20.764 -1.465 1.00 11.59 1060 ILE B C 1
ATOM 3892 O O . ILE B 1 210 ? 14.344 21.197 -0.672 1.00 11.00 1060 ILE B O 1
ATOM 3897 N N . ALA B 1 211 ? 14.840 20.033 -2.558 1.00 10.76 1061 ALA B N 1
ATOM 3898 C CA . ALA B 1 211 ? 13.451 19.729 -2.853 1.00 11.45 1061 ALA B CA 1
ATOM 3899 C C . ALA B 1 211 ? 12.799 18.876 -1.733 1.00 11.25 1061 ALA B C 1
ATOM 3900 O O . ALA B 1 211 ? 11.572 18.888 -1.631 1.00 10.92 1061 ALA B O 1
ATOM 3902 N N . SER B 1 212 ? 13.596 18.140 -0.915 1.00 10.59 1062 SER B N 1
ATOM 3903 C CA . SER B 1 212 ? 13.006 17.370 0.173 1.00 10.57 1062 SER B CA 1
ATOM 3904 C C . SER B 1 212 ? 12.557 18.349 1.272 1.00 9.95 1062 SER B C 1
ATOM 3905 O O . SER B 1 212 ? 11.560 18.108 1.947 1.00 9.48 1062 SER B O 1
ATOM 3908 N N . ASP B 1 213 ? 13.333 19.450 1.472 1.00 9.07 1063 ASP B N 1
ATOM 3909 C CA . ASP B 1 213 ? 12.900 20.500 2.386 1.00 8.36 1063 ASP B CA 1
ATOM 3910 C C . ASP B 1 213 ? 11.642 21.230 1.862 1.00 9.38 1063 ASP B C 1
ATOM 3911 O O . ASP B 1 213 ? 10.802 21.606 2.672 1.00 9.52 1063 ASP B O 1
ATOM 3916 N N . VAL B 1 214 ? 11.466 21.361 0.549 1.00 8.13 1064 VAL B N 1
ATOM 3917 C CA . VAL B 1 214 ? 10.256 21.957 0.002 1.00 7.86 1064 VAL B CA 1
ATOM 3918 C C . VAL B 1 214 ? 9.056 21.050 0.359 1.00 10.81 1064 VAL B C 1
ATOM 3919 O O . VAL B 1 214 ? 7.998 21.556 0.728 1.00 9.24 1064 VAL B O 1
ATOM 3923 N N . TRP B 1 215 ? 9.211 19.718 0.265 1.00 10.20 1065 TRP B N 1
ATOM 3924 C CA . TRP B 1 215 ? 8.145 18.792 0.620 1.00 10.17 1065 TRP B CA 1
ATOM 3925 C C . TRP B 1 215 ? 7.789 19.005 2.096 1.00 9.90 1065 TRP B C 1
ATOM 3926 O O . TRP B 1 215 ? 6.601 19.144 2.435 1.00 11.01 1065 TRP B O 1
ATOM 3937 N N . SER B 1 216 ? 8.815 19.047 2.980 1.00 9.07 1066 SER B N 1
ATOM 3938 C CA A SER B 1 216 ? 8.577 19.257 4.404 0.50 9.00 1066 SER B CA 1
ATOM 3939 C CA B SER B 1 216 ? 8.576 19.260 4.407 0.50 9.18 1066 SER B CA 1
ATOM 3940 C C . SER B 1 216 ? 7.890 20.592 4.658 1.00 9.60 1066 SER B C 1
ATOM 3941 O O . SER B 1 216 ? 7.018 20.687 5.540 1.00 9.63 1066 SER B O 1
ATOM 3946 N N . PHE B 1 217 ? 8.244 21.608 3.871 1.00 8.56 1067 PHE B N 1
ATOM 3947 C CA . PHE B 1 217 ? 7.590 22.907 4.004 1.00 8.20 1067 PHE B CA 1
ATOM 3948 C C . PHE B 1 217 ? 6.092 22.759 3.717 1.00 9.91 1067 PHE B C 1
ATOM 3949 O O . PHE B 1 217 ? 5.267 23.365 4.419 1.00 9.38 1067 PHE B O 1
ATOM 3957 N N . GLY B 1 218 ? 5.735 22.005 2.704 1.00 10.38 1068 GLY B N 1
ATOM 3958 C CA . GLY B 1 218 ? 4.338 21.811 2.363 1.00 10.65 1068 GLY B CA 1
ATOM 3959 C C . GLY B 1 218 ? 3.570 21.241 3.539 1.00 10.53 1068 GLY B C 1
ATOM 3960 O O . GLY B 1 218 ? 2.456 21.688 3.871 1.00 10.70 1068 GLY B O 1
ATOM 3961 N N . VAL B 1 219 ? 4.203 20.306 4.272 1.00 9.10 1069 VAL B N 1
ATOM 3962 C CA . VAL B 1 219 ? 3.559 19.753 5.471 1.00 8.75 1069 VAL B CA 1
ATOM 3963 C C . VAL B 1 219 ? 3.470 20.810 6.580 1.00 8.93 1069 VAL B C 1
ATOM 3964 O O . VAL B 1 219 ? 2.456 20.909 7.297 1.00 10.87 1069 VAL B O 1
ATOM 3968 N N . THR B 1 220 ? 4.564 21.610 6.770 1.00 8.28 1070 THR B N 1
ATOM 3969 C CA . THR B 1 220 ? 4.554 22.674 7.761 1.00 7.28 1070 THR B CA 1
ATOM 3970 C C . THR B 1 220 ? 3.452 23.702 7.448 1.00 10.65 1070 THR B C 1
ATOM 3971 O O . THR B 1 220 ? 2.823 24.208 8.386 1.00 10.06 1070 THR B O 1
ATOM 3975 N N . LEU B 1 221 ? 3.244 24.002 6.162 1.00 8.91 1071 LEU B N 1
ATOM 3976 C CA . LEU B 1 221 ? 2.206 24.940 5.731 1.00 9.63 1071 LEU B CA 1
ATOM 3977 C C . LEU B 1 221 ? 0.840 24.339 6.095 1.00 11.00 1071 LEU B C 1
ATOM 3978 O O . LEU B 1 221 ? -0.030 25.081 6.566 1.00 10.93 1071 LEU B O 1
ATOM 3983 N N . HIS B 1 222 ? 0.660 22.996 5.953 1.00 8.89 1072 HIS B N 1
ATOM 3984 C CA . HIS B 1 222 ? -0.604 22.359 6.326 1.00 9.57 1072 HIS B CA 1
ATOM 3985 C C . HIS B 1 222 ? -0.798 22.571 7.845 1.00 11.03 1072 HIS B C 1
ATOM 3986 O O . HIS B 1 222 ? -1.892 22.962 8.294 1.00 11.84 1072 HIS B O 1
ATOM 3993 N N . GLU B 1 223 ? 0.271 22.396 8.659 1.00 9.50 1073 GLU B N 1
ATOM 3994 C CA . GLU B 1 223 ? 0.179 22.599 10.101 1.00 8.84 1073 GLU B CA 1
ATOM 3995 C C . GLU B 1 223 ? -0.220 24.037 10.422 1.00 12.15 1073 GLU B C 1
ATOM 3996 O O . GLU B 1 223 ? -1.096 24.289 11.256 1.00 11.42 1073 GLU B O 1
ATOM 4002 N N . LEU B 1 224 ? 0.456 24.971 9.796 1.00 10.35 1074 LEU B N 1
ATOM 4003 C CA . LEU B 1 224 ? 0.168 26.390 10.001 1.00 10.89 1074 LEU B CA 1
ATOM 4004 C C . LEU B 1 224 ? -1.310 26.726 9.706 1.00 11.97 1074 LEU B C 1
ATOM 4005 O O . LEU B 1 224 ? -1.963 27.431 10.488 1.00 11.74 1074 LEU B O 1
ATOM 4010 N N . LEU B 1 225 ? -1.822 26.200 8.604 1.00 10.63 1075 LEU B N 1
ATOM 4011 C CA . LEU B 1 225 ? -3.197 26.468 8.173 1.00 11.81 1075 LEU B CA 1
ATOM 4012 C C . LEU B 1 225 ? -4.227 25.779 9.060 1.00 15.49 1075 LEU B C 1
ATOM 4013 O O . LEU B 1 225 ? -5.406 26.213 9.065 1.00 16.23 1075 LEU B O 1
ATOM 4018 N N . THR B 1 226 ? -3.819 24.728 9.810 1.00 12.94 1076 THR B N 1
ATOM 4019 C CA . THR B 1 226 ? -4.730 24.056 10.755 1.00 12.81 1076 THR B CA 1
ATOM 4020 C C . THR B 1 226 ? -4.466 24.559 12.170 1.00 16.51 1076 THR B C 1
ATOM 4021 O O . THR B 1 226 ? -4.984 23.983 13.143 1.00 16.49 1076 THR B O 1
ATOM 4025 N N . TYR B 1 227 ? -3.676 25.637 12.297 1.00 12.28 1077 TYR B N 1
ATOM 4026 C CA . TYR B 1 227 ? -3.291 26.196 13.601 1.00 12.03 1077 TYR B CA 1
ATOM 4027 C C . TYR B 1 227 ? -2.668 25.133 14.520 1.00 14.20 1077 TYR B C 1
ATOM 4028 O O . TYR B 1 227 ? -2.864 25.150 15.747 1.00 14.23 1077 TYR B O 1
ATOM 4037 N N . CYS B 1 228 ? -1.926 24.165 13.922 1.00 13.29 1078 CYS B N 1
ATOM 4038 C CA . CYS B 1 228 ? -1.277 23.093 14.672 1.00 11.98 1078 CYS B CA 1
ATOM 4039 C C . CYS B 1 228 ? -2.262 22.299 15.567 1.00 17.43 1078 CYS B C 1
ATOM 4040 O O . CYS B 1 228 ? -1.894 21.835 16.658 1.00 17.07 1078 CYS B O 1
ATOM 4043 N N . ASP B 1 229 ? -3.490 22.092 15.049 1.00 17.39 1079 ASP B N 1
ATOM 4044 C CA . ASP B 1 229 ? -4.484 21.291 15.757 1.00 18.76 1079 ASP B CA 1
ATOM 4045 C C . ASP B 1 229 ? -3.960 19.838 15.839 1.00 18.06 1079 ASP B C 1
ATOM 4046 O O . ASP B 1 229 ? -3.587 19.285 14.810 1.00 16.39 1079 ASP B O 1
ATOM 4051 N N . SER B 1 230 ? -3.890 19.256 17.056 1.00 17.13 1080 SER B N 1
ATOM 4052 C CA . SER B 1 230 ? -3.392 17.882 17.244 1.00 17.44 1080 SER B CA 1
ATOM 4053 C C . SER B 1 230 ? -4.221 16.838 16.490 1.00 19.97 1080 SER B C 1
ATOM 4054 O O . SER B 1 230 ? -3.660 15.852 15.992 1.00 19.10 1080 SER B O 1
ATOM 4057 N N . ASP B 1 231 ? -5.564 17.024 16.429 1.00 17.38 1081 ASP B N 1
ATOM 4058 C CA . ASP B 1 231 ? -6.419 16.019 15.791 1.00 18.31 1081 ASP B CA 1
ATOM 4059 C C . ASP B 1 231 ? -6.255 15.946 14.305 1.00 21.64 1081 ASP B C 1
ATOM 4060 O O . ASP B 1 231 ? -6.551 14.913 13.704 1.00 23.00 1081 ASP B O 1
ATOM 4065 N N . SER B 1 232 ? -5.733 17.020 13.709 1.00 18.46 1082 SER B N 1
ATOM 4066 C CA . SER B 1 232 ? -5.518 17.059 12.275 1.00 18.41 1082 SER B CA 1
ATOM 4067 C C . SER B 1 232 ? -4.036 17.264 11.963 1.00 20.93 1082 SER B C 1
ATOM 4068 O O . SER B 1 232 ? -3.686 17.857 10.937 1.00 21.93 1082 SER B O 1
ATOM 4071 N N . SER B 1 233 ? -3.162 16.712 12.819 1.00 17.00 1083 SER B N 1
ATOM 4072 C CA . SER B 1 233 ? -1.726 16.800 12.613 1.00 16.89 1083 SER B CA 1
ATOM 4073 C C . SER B 1 233 ? -1.333 15.873 11.456 1.00 18.49 1083 SER B C 1
ATOM 4074 O O . SER B 1 233 ? -2.049 14.922 11.147 1.00 16.44 1083 SER B O 1
ATOM 4077 N N . PRO B 1 234 ? -0.186 16.127 10.803 1.00 14.23 1084 PRO B N 1
ATOM 4078 C CA . PRO B 1 234 ? 0.231 15.244 9.704 1.00 13.06 1084 PRO B CA 1
ATOM 4079 C C . PRO B 1 234 ? 0.269 13.781 10.124 1.00 16.90 1084 PRO B C 1
ATOM 4080 O O . PRO B 1 234 ? -0.141 12.916 9.352 1.00 15.78 1084 PRO B O 1
ATOM 4084 N N . MET B 1 235 ? 0.724 13.520 11.346 1.00 16.48 1085 MET B N 1
ATOM 4085 C CA . MET B 1 235 ? 0.763 12.144 11.851 1.00 17.79 1085 MET B CA 1
ATOM 4086 C C . MET B 1 235 ? -0.673 11.576 11.964 1.00 18.51 1085 MET B C 1
ATOM 4087 O O . MET B 1 235 ? -0.928 10.481 11.467 1.00 18.30 1085 MET B O 1
ATOM 4092 N N . ALA B 1 236 ? -1.610 12.314 12.607 1.00 16.19 1086 ALA B N 1
ATOM 4093 C CA . ALA B 1 236 ? -2.992 11.827 12.755 1.00 16.49 1086 ALA B CA 1
ATOM 4094 C C . ALA B 1 236 ? -3.646 11.607 11.389 1.00 19.59 1086 ALA B C 1
ATOM 4095 O O . ALA B 1 236 ? -4.286 10.571 11.162 1.00 20.01 1086 ALA B O 1
ATOM 4097 N N . LEU B 1 237 ? -3.487 12.572 10.464 1.00 15.25 1087 LEU B N 1
ATOM 4098 C CA . LEU B 1 237 ? -4.112 12.438 9.157 1.00 15.82 1087 LEU B CA 1
ATOM 4099 C C . LEU B 1 237 ? -3.520 11.302 8.308 1.00 18.70 1087 LEU B C 1
ATOM 4100 O O . LEU B 1 237 ? -4.271 10.594 7.632 1.00 18.74 1087 LEU B O 1
ATOM 4105 N N . PHE B 1 238 ? -2.190 11.097 8.349 1.00 16.06 1088 PHE B N 1
ATOM 4106 C CA . PHE B 1 238 ? -1.614 9.978 7.601 1.00 15.33 1088 PHE B CA 1
ATOM 4107 C C . PHE B 1 238 ? -1.958 8.623 8.256 1.00 19.70 1088 PHE B C 1
ATOM 4108 O O . PHE B 1 238 ? -2.209 7.668 7.514 1.00 20.95 1088 PHE B O 1
ATOM 4116 N N . LEU B 1 239 ? -2.009 8.557 9.610 1.00 17.98 1089 LEU B N 1
ATOM 4117 C CA . LEU B 1 239 ? -2.375 7.305 10.307 1.00 20.02 1089 LEU B CA 1
ATOM 4118 C C . LEU B 1 239 ? -3.802 6.877 9.949 1.00 26.43 1089 LEU B C 1
ATOM 4119 O O . LEU B 1 239 ? -4.036 5.678 9.746 1.00 26.02 1089 LEU B O 1
ATOM 4124 N N . LYS B 1 240 ? -4.719 7.851 9.760 1.00 23.76 1090 LYS B N 1
ATOM 4125 C CA . LYS B 1 240 ? -6.095 7.576 9.331 1.00 24.26 1090 LYS B CA 1
ATOM 4126 C C . LYS B 1 240 ? -6.127 7.039 7.889 1.00 28.81 1090 LYS B C 1
ATOM 4127 O O . LYS B 1 240 ? -6.915 6.136 7.608 1.00 30.94 1090 LYS B O 1
ATOM 4133 N N . MET B 1 241 ? -5.248 7.541 6.991 1.00 22.41 1091 MET B N 1
ATOM 4134 C CA . MET B 1 241 ? -5.176 7.071 5.598 1.00 22.82 1091 MET B CA 1
ATOM 4135 C C . MET B 1 241 ? -4.550 5.672 5.488 1.00 29.37 1091 MET B C 1
ATOM 4136 O O . MET B 1 241 ? -4.904 4.921 4.575 1.00 29.26 1091 MET B O 1
ATOM 4141 N N . ILE B 1 242 ? -3.545 5.373 6.337 1.00 27.10 1092 ILE B N 1
ATOM 4142 C CA . ILE B 1 242 ? -2.811 4.105 6.228 1.00 27.62 1092 ILE B CA 1
ATOM 4143 C C . ILE B 1 242 ? -3.435 2.979 7.069 1.00 31.76 1092 ILE B C 1
ATOM 4144 O O . ILE B 1 242 ? -3.200 1.807 6.757 1.00 30.16 1092 ILE B O 1
ATOM 4149 N N . GLY B 1 243 ? -4.196 3.342 8.101 1.00 29.55 1093 GLY B N 1
ATOM 4150 C CA . GLY B 1 243 ? -4.890 2.406 8.984 1.00 30.57 1093 GLY B CA 1
ATOM 4151 C C . GLY B 1 243 ? -4.035 1.790 10.076 1.00 36.39 1093 GLY B C 1
ATOM 4152 O O . GLY B 1 243 ? -2.905 2.247 10.280 1.00 35.51 1093 GLY B O 1
ATOM 4153 N N . PRO B 1 244 ? -4.538 0.727 10.790 1.00 34.80 1094 PRO B N 1
ATOM 4154 C CA . PRO B 1 244 ? -3.736 0.110 11.864 1.00 34.65 1094 PRO B CA 1
ATOM 4155 C C . PRO B 1 244 ? -2.437 -0.483 11.347 1.00 39.76 1094 PRO B C 1
ATOM 4156 O O . PRO B 1 244 ? -2.418 -1.197 10.336 1.00 39.82 1094 PRO B O 1
ATOM 4160 N N . THR B 1 245 ? -1.341 -0.117 12.009 1.00 36.69 1095 THR B N 1
ATOM 4161 C CA . THR B 1 245 ? 0.003 -0.517 11.613 1.00 35.75 1095 THR B CA 1
ATOM 4162 C C . THR B 1 245 ? 0.950 -0.537 12.808 1.00 37.33 1095 THR B C 1
ATOM 4163 O O . THR B 1 245 ? 0.738 0.185 13.789 1.00 36.52 1095 THR B O 1
ATOM 4167 N N . HIS B 1 246 ? 1.990 -1.367 12.719 1.00 31.54 1096 HIS B N 1
ATOM 4168 C CA . HIS B 1 246 ? 3.021 -1.444 13.745 1.00 30.55 1096 HIS B CA 1
ATOM 4169 C C . HIS B 1 246 ? 4.057 -0.390 13.367 1.00 32.98 1096 HIS B C 1
ATOM 4170 O O . HIS B 1 246 ? 4.197 -0.059 12.177 1.00 31.31 1096 HIS B O 1
ATOM 4177 N N . GLY B 1 247 ? 4.772 0.128 14.366 1.00 28.42 1097 GLY B N 1
ATOM 4178 C CA . GLY B 1 247 ? 5.841 1.093 14.148 1.00 27.58 1097 GLY B CA 1
ATOM 4179 C C . GLY B 1 247 ? 6.837 0.603 13.108 1.00 29.94 1097 GLY B C 1
ATOM 4180 O O . GLY B 1 247 ? 7.416 1.412 12.388 1.00 30.45 1097 GLY B O 1
ATOM 4181 N N . GLN B 1 248 ? 7.014 -0.737 12.995 1.00 25.34 1098 GLN B N 1
ATOM 4182 C CA . GLN B 1 248 ? 7.924 -1.324 12.020 1.00 23.97 1098 GLN B CA 1
ATOM 4183 C C . GLN B 1 248 ? 7.385 -1.238 10.574 1.00 24.73 1098 GLN B C 1
ATOM 4184 O O . GLN B 1 248 ? 8.177 -1.251 9.647 1.00 24.39 1098 GLN B O 1
ATOM 4190 N N . MET B 1 249 ? 6.058 -1.220 10.402 1.00 22.93 1099 MET B N 1
ATOM 4191 C CA . MET B 1 249 ? 5.414 -1.191 9.079 1.00 23.21 1099 MET B CA 1
ATOM 4192 C C . MET B 1 249 ? 4.871 0.178 8.659 1.00 26.91 1099 MET B C 1
ATOM 4193 O O . MET B 1 249 ? 4.530 0.363 7.484 1.00 25.02 1099 MET B O 1
ATOM 4198 N N . THR B 1 250 ? 4.825 1.138 9.594 1.00 25.46 1100 THR B N 1
ATOM 4199 C CA . THR B 1 250 ? 4.283 2.469 9.326 1.00 24.26 1100 THR B CA 1
ATOM 4200 C C . THR B 1 250 ? 4.833 3.082 8.020 1.00 25.21 1100 THR B C 1
ATOM 4201 O O . THR B 1 250 ? 4.033 3.466 7.156 1.00 26.67 1100 THR B O 1
ATOM 4205 N N . VAL B 1 251 ? 6.174 3.120 7.865 1.00 19.21 1101 VAL B N 1
ATOM 4206 C CA . VAL B 1 251 ? 6.873 3.741 6.745 1.00 17.87 1101 VAL B CA 1
ATOM 4207 C C . VAL B 1 251 ? 6.530 3.089 5.406 1.00 20.02 1101 VAL B C 1
ATOM 4208 O O . VAL B 1 251 ? 6.252 3.809 4.434 1.00 18.11 1101 VAL B O 1
ATOM 4212 N N . THR B 1 252 ? 6.488 1.738 5.351 1.00 15.77 1102 THR B N 1
ATOM 4213 C CA . THR B 1 252 ? 6.130 1.063 4.099 1.00 15.48 1102 THR B CA 1
ATOM 4214 C C . THR B 1 252 ? 4.716 1.485 3.633 1.00 17.56 1102 THR B C 1
ATOM 4215 O O . THR B 1 252 ? 4.526 1.763 2.445 1.00 17.47 1102 THR B O 1
ATOM 4219 N N . ARG B 1 253 ? 3.740 1.519 4.571 1.00 16.95 1103 ARG B N 1
ATOM 4220 C CA . ARG B 1 253 ? 2.350 1.889 4.275 1.00 17.83 1103 ARG B CA 1
ATOM 4221 C C . ARG B 1 253 ? 2.256 3.360 3.852 1.00 19.99 1103 ARG B C 1
ATOM 4222 O O . ARG B 1 253 ? 1.560 3.688 2.893 1.00 18.82 1103 ARG B O 1
ATOM 4230 N N . LEU B 1 254 ? 3.090 4.205 4.482 1.00 16.79 1104 LEU B N 1
ATOM 4231 C CA . LEU B 1 254 ? 3.180 5.629 4.139 1.00 16.56 1104 LEU B CA 1
ATOM 4232 C C . LEU B 1 254 ? 3.736 5.786 2.727 1.00 18.25 1104 LEU B C 1
ATOM 4233 O O . LEU B 1 254 ? 3.108 6.454 1.880 1.00 17.53 1104 LEU B O 1
ATOM 4238 N N . VAL B 1 255 ? 4.867 5.111 2.417 1.00 14.93 1105 VAL B N 1
ATOM 4239 C CA . VAL B 1 255 ? 5.428 5.150 1.070 1.00 14.58 1105 VAL B CA 1
ATOM 4240 C C . VAL B 1 255 ? 4.366 4.673 0.019 1.00 17.65 1105 VAL B C 1
ATOM 4241 O O . VAL B 1 255 ? 4.200 5.289 -1.039 1.00 16.79 1105 VAL B O 1
ATOM 4245 N N . ASN B 1 256 ? 3.638 3.582 0.334 1.00 15.87 1106 ASN B N 1
ATOM 4246 C CA . ASN B 1 256 ? 2.612 3.087 -0.596 1.00 15.88 1106 ASN B CA 1
ATOM 4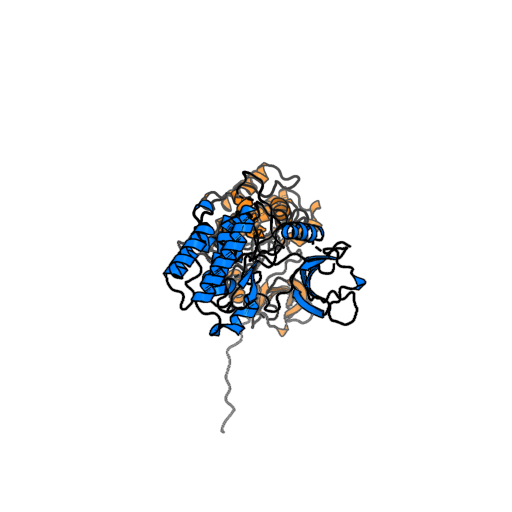247 C C . ASN B 1 256 ? 1.519 4.128 -0.820 1.00 18.39 1106 ASN B C 1
ATOM 4248 O O . ASN B 1 256 ? 1.130 4.341 -1.968 1.00 17.31 1106 ASN B O 1
ATOM 4253 N N . THR B 1 257 ? 1.075 4.792 0.258 1.00 16.21 1107 THR B N 1
ATOM 4254 C CA . THR B 1 257 ? 0.027 5.832 0.191 1.00 16.52 1107 THR B CA 1
ATOM 4255 C C . THR B 1 257 ? 0.517 6.980 -0.704 1.00 18.67 1107 THR B C 1
ATOM 4256 O O . THR B 1 257 ? -0.207 7.415 -1.586 1.00 18.34 1107 THR B O 1
ATOM 4260 N N . LEU B 1 258 ? 1.787 7.386 -0.550 1.00 14.58 1108 LEU B N 1
ATOM 4261 C CA . LEU B 1 258 ? 2.345 8.455 -1.391 1.00 13.66 1108 LEU B CA 1
ATOM 4262 C C . LEU B 1 258 ? 2.520 8.039 -2.822 1.00 18.61 1108 LEU B C 1
ATOM 4263 O O . LEU B 1 258 ? 2.261 8.829 -3.722 1.00 17.61 1108 LEU B O 1
ATOM 4268 N N . LYS B 1 259 ? 2.918 6.784 -3.059 1.00 16.11 1109 LYS B N 1
ATOM 4269 C CA . LYS B 1 259 ? 3.065 6.284 -4.430 1.00 15.41 1109 LYS B CA 1
ATOM 4270 C C . LYS B 1 259 ? 1.711 6.225 -5.148 1.00 18.77 1109 LYS B C 1
ATOM 4271 O O . LYS B 1 259 ? 1.666 6.427 -6.364 1.00 19.68 1109 LYS B O 1
ATOM 4277 N N . GLU B 1 260 ? 0.620 5.996 -4.392 1.00 17.75 1110 GLU B N 1
ATOM 4278 C CA . GLU B 1 260 ? -0.736 5.953 -4.956 1.00 18.94 1110 GLU B CA 1
ATOM 4279 C C . GLU B 1 260 ? -1.238 7.366 -5.329 1.00 24.32 1110 GLU B C 1
ATOM 4280 O O . GLU B 1 260 ? -2.275 7.482 -5.984 1.00 26.38 1110 GLU B O 1
ATOM 4286 N N . GLY B 1 261 ? -0.499 8.406 -4.934 1.00 19.23 1111 GLY B N 1
ATOM 4287 C CA . GLY B 1 261 ? -0.856 9.791 -5.218 1.00 17.90 1111 GLY B CA 1
ATOM 4288 C C . GLY B 1 261 ? -1.682 10.434 -4.124 1.00 19.11 1111 GLY B C 1
ATOM 4289 O O . GLY B 1 261 ? -2.142 11.578 -4.277 1.00 20.33 1111 GLY B O 1
ATOM 4290 N N . LYS B 1 262 ? -1.873 9.730 -2.998 1.00 16.37 1112 LYS B N 1
ATOM 4291 C CA . LYS B 1 262 ? -2.623 10.279 -1.865 1.00 15.49 1112 LYS B CA 1
ATOM 4292 C C . LYS B 1 262 ? -1.763 11.320 -1.130 1.00 16.04 1112 LYS B C 1
ATOM 4293 O O . LYS B 1 262 ? -0.546 11.154 -0.997 1.00 15.36 1112 LYS B O 1
ATOM 4299 N N . ARG B 1 263 ? -2.413 12.393 -0.664 1.00 15.05 1113 ARG B N 1
ATOM 4300 C CA . ARG B 1 263 ? -1.758 13.480 0.044 1.00 14.79 1113 ARG B CA 1
ATOM 4301 C C . ARG B 1 263 ? -2.629 13.988 1.155 1.00 17.23 1113 ARG B C 1
ATOM 4302 O O . ARG B 1 263 ? -3.829 13.714 1.193 1.00 16.56 1113 ARG B O 1
ATOM 4310 N N . LEU B 1 264 ? -2.054 14.790 2.047 1.00 12.69 1114 LEU B N 1
ATOM 4311 C CA . LEU B 1 264 ? -2.851 15.400 3.092 1.00 12.45 1114 LEU B CA 1
ATOM 4312 C C . LEU B 1 264 ? -3.963 16.243 2.452 1.00 15.25 1114 LEU B C 1
ATOM 4313 O O . LEU B 1 264 ? -3.727 16.894 1.421 1.00 14.41 1114 LEU B O 1
ATOM 4318 N N . PRO B 1 265 ? -5.162 16.211 3.049 1.00 13.63 1115 PRO B N 1
ATOM 4319 C CA . PRO B 1 265 ? -6.283 16.961 2.470 1.00 13.58 1115 PRO B CA 1
ATOM 4320 C C . PRO B 1 265 ? -6.186 18.460 2.692 1.00 15.06 1115 PRO B C 1
ATOM 4321 O O . PRO B 1 265 ? -5.411 18.938 3.549 1.00 14.39 1115 PRO B O 1
ATOM 4325 N N . CYS B 1 266 ? -7.012 19.210 1.967 1.00 13.13 1116 CYS B N 1
ATOM 4326 C CA . CYS B 1 266 ? -7.042 20.657 2.120 1.00 12.80 1116 CYS B CA 1
ATOM 4327 C C . CYS B 1 266 ? -7.458 21.014 3.551 1.00 16.35 1116 CYS B C 1
ATOM 4328 O O . CYS B 1 266 ? -8.482 20.503 4.033 1.00 16.82 1116 CYS B O 1
ATOM 4331 N N . PRO B 1 267 ? -6.685 21.876 4.258 1.00 14.39 1117 PRO B N 1
ATOM 4332 C CA . PRO B 1 267 ? -7.110 22.268 5.609 1.00 14.30 1117 PRO B CA 1
ATOM 4333 C C . PRO B 1 267 ? -8.481 22.948 5.603 1.00 15.83 1117 PRO B C 1
ATOM 4334 O O . PRO B 1 267 ? -8.844 23.613 4.618 1.00 15.57 1117 PRO B O 1
ATOM 4338 N N . PRO B 1 268 ? -9.259 22.832 6.697 1.00 15.11 1118 PRO B N 1
ATOM 4339 C CA . PRO B 1 268 ? -10.538 23.561 6.752 1.00 15.09 1118 PRO B CA 1
ATOM 4340 C C . PRO B 1 268 ? -10.321 25.051 6.527 1.00 17.60 1118 PRO B C 1
ATOM 4341 O O . PRO B 1 268 ? -9.364 25.638 7.048 1.00 16.99 1118 PRO B O 1
ATOM 4345 N N . ASN B 1 269 ? -11.208 25.643 5.705 1.00 14.79 1119 ASN B N 1
ATOM 4346 C CA . ASN B 1 269 ? -11.237 27.055 5.355 1.00 15.01 1119 ASN B CA 1
ATOM 4347 C C . ASN B 1 269 ? -10.046 27.515 4.518 1.00 18.19 1119 ASN B C 1
ATOM 4348 O O . ASN B 1 269 ? -9.893 28.711 4.267 1.00 18.73 1119 ASN B O 1
ATOM 4353 N N . CYS B 1 270 ? -9.202 26.570 4.071 1.00 13.89 1120 CYS B N 1
ATOM 4354 C CA . CYS B 1 270 ? -8.051 26.998 3.292 1.00 13.43 1120 CYS B CA 1
ATOM 4355 C C . CYS B 1 270 ? -8.515 27.177 1.839 1.00 16.48 1120 CYS B C 1
ATOM 4356 O O . CYS B 1 270 ? -9.023 26.218 1.282 1.00 15.45 1120 CYS B O 1
ATOM 4359 N N . PRO B 1 271 ? -8.353 28.362 1.208 1.00 13.02 1121 PRO B N 1
ATOM 4360 C CA . PRO B 1 271 ? -8.733 28.484 -0.219 1.00 12.85 1121 PRO B CA 1
ATOM 4361 C C . PRO B 1 271 ? -7.978 27.502 -1.102 1.00 14.15 1121 PRO B C 1
ATOM 4362 O O . PRO B 1 271 ? -6.794 27.186 -0.862 1.00 13.27 1121 PRO B O 1
ATOM 4366 N N . ASP B 1 272 ? -8.637 27.044 -2.182 1.00 11.97 1122 ASP B N 1
ATOM 4367 C CA . ASP B 1 272 ? -8.024 26.087 -3.094 1.00 12.34 1122 ASP B CA 1
ATOM 4368 C C . ASP B 1 272 ? -6.728 26.584 -3.710 1.00 14.71 1122 ASP B C 1
ATOM 4369 O O . ASP B 1 272 ? -5.794 25.797 -3.873 1.00 12.95 1122 ASP B O 1
ATOM 4374 N N . GLU B 1 273 ? -6.630 27.887 -4.018 1.00 13.23 1123 GLU B N 1
ATOM 4375 C CA . GLU B 1 273 ? -5.419 28.446 -4.606 1.00 13.57 1123 GLU B CA 1
ATOM 4376 C C . GLU B 1 273 ? -4.231 28.314 -3.642 1.00 14.26 1123 GLU B C 1
ATOM 4377 O O . GLU B 1 273 ? -3.100 28.140 -4.112 1.00 15.72 1123 GLU B O 1
ATOM 4383 N N . VAL B 1 274 ? -4.467 28.323 -2.329 1.00 12.20 1124 VAL B N 1
ATOM 4384 C CA . VAL B 1 274 ? -3.371 28.141 -1.354 1.00 11.89 1124 VAL B CA 1
ATOM 4385 C C . VAL B 1 274 ? -3.012 26.648 -1.321 1.00 13.73 1124 VAL B C 1
ATOM 4386 O O . VAL B 1 274 ? -1.828 26.283 -1.282 1.00 14.36 1124 VAL B O 1
ATOM 4390 N N . TYR B 1 275 ? -4.045 25.771 -1.351 1.00 11.10 1125 TYR B N 1
ATOM 4391 C CA . TYR B 1 275 ? -3.825 24.346 -1.362 1.00 11.26 1125 TYR B CA 1
ATOM 4392 C C . TYR B 1 275 ? -3.063 23.898 -2.580 1.00 14.39 1125 TYR B C 1
ATOM 4393 O O . TYR B 1 275 ? -2.246 22.969 -2.476 1.00 12.79 1125 TYR B O 1
ATOM 4402 N N . GLN B 1 276 ? -3.326 24.525 -3.756 1.00 12.63 1126 GLN B N 1
ATOM 4403 C CA . GLN B 1 276 ? -2.600 24.153 -4.972 1.00 11.62 1126 GLN B CA 1
ATOM 4404 C C . GLN B 1 276 ? -1.087 24.450 -4.827 1.00 15.12 1126 GLN B C 1
ATOM 4405 O O . GLN B 1 276 ? -0.259 23.664 -5.299 1.00 15.11 1126 GLN B O 1
ATOM 4411 N N . LEU B 1 277 ? -0.715 25.553 -4.134 1.00 13.18 1127 LEU B N 1
ATOM 4412 C CA . LEU B 1 277 ? 0.712 25.814 -3.874 1.00 13.50 1127 LEU B CA 1
ATOM 4413 C C . LEU B 1 277 ? 1.265 24.723 -2.953 1.00 13.93 1127 LEU B C 1
ATOM 4414 O O . LEU B 1 277 ? 2.362 24.202 -3.195 1.00 14.62 1127 LEU B O 1
ATOM 4419 N N . MET B 1 278 ? 0.481 24.352 -1.933 1.00 11.84 1128 MET B N 1
ATOM 4420 C CA . MET B 1 278 ? 0.895 23.283 -1.028 1.00 10.84 1128 MET B CA 1
ATOM 4421 C C . MET B 1 278 ? 1.113 21.970 -1.825 1.00 14.02 1128 MET B C 1
ATOM 4422 O O . MET B 1 278 ? 2.117 21.269 -1.649 1.00 13.43 1128 MET B O 1
ATOM 4427 N N . ARG B 1 279 ? 0.190 21.655 -2.745 1.00 13.84 1129 ARG B N 1
ATOM 4428 C CA . ARG B 1 279 ? 0.296 20.441 -3.578 1.00 13.04 1129 ARG B CA 1
ATOM 4429 C C . ARG B 1 279 ? 1.513 20.420 -4.487 1.00 13.38 1129 ARG B C 1
ATOM 4430 O O . ARG B 1 279 ? 2.069 19.325 -4.732 1.00 13.53 1129 ARG B O 1
ATOM 4438 N N . LYS B 1 280 ? 1.992 21.584 -4.926 1.00 11.18 1130 LYS B N 1
ATOM 4439 C CA . LYS B 1 280 ? 3.200 21.651 -5.751 1.00 11.18 1130 LYS B CA 1
ATOM 4440 C C . LYS B 1 280 ? 4.449 21.286 -4.937 1.00 12.28 1130 LYS B C 1
ATOM 4441 O O . LYS B 1 280 ? 5.478 20.956 -5.531 1.00 13.07 1130 LYS B O 1
ATOM 4447 N N . CYS B 1 281 ? 4.356 21.310 -3.590 1.00 10.38 1131 CYS B N 1
ATOM 4448 C CA . CYS B 1 281 ? 5.469 20.881 -2.722 1.00 9.97 1131 CYS B CA 1
ATOM 4449 C C . CYS B 1 281 ? 5.561 19.369 -2.719 1.00 11.48 1131 CYS B C 1
ATOM 4450 O O . CYS B 1 281 ? 6.572 18.847 -2.263 1.00 12.37 1131 CYS B O 1
ATOM 4453 N N . TRP B 1 282 ? 4.491 18.687 -3.113 1.00 10.27 1132 TRP B N 1
ATOM 4454 C CA . TRP B 1 282 ? 4.351 17.259 -2.939 1.00 11.64 1132 TRP B CA 1
ATOM 4455 C C . TRP B 1 282 ? 4.309 16.452 -4.214 1.00 13.73 1132 TRP B C 1
ATOM 4456 O O . TRP B 1 282 ? 3.812 15.304 -4.207 1.00 12.67 1132 TRP B O 1
ATOM 4467 N N . GLU B 1 283 ? 4.928 16.980 -5.278 1.00 12.46 1133 GLU B N 1
ATOM 4468 C CA . GLU B 1 283 ? 5.150 16.170 -6.469 1.00 12.32 1133 GLU B CA 1
ATOM 4469 C C . GLU B 1 283 ? 6.046 15.011 -6.037 1.00 14.99 1133 GLU B C 1
ATOM 4470 O O . GLU B 1 283 ? 6.973 15.189 -5.235 1.00 13.68 1133 GLU B O 1
ATOM 4476 N N . PHE B 1 284 ? 5.741 13.796 -6.536 1.00 14.48 1134 PHE B N 1
ATOM 4477 C CA . PHE B 1 284 ? 6.504 12.630 -6.114 1.00 14.51 1134 PHE B CA 1
ATOM 4478 C C . PHE B 1 284 ? 8.008 12.763 -6.411 1.00 16.77 1134 PHE B C 1
ATOM 4479 O O . PHE B 1 284 ? 8.826 12.422 -5.564 1.00 15.15 1134 PHE B O 1
ATOM 4487 N N . GLN B 1 285 ? 8.357 13.222 -7.624 1.00 17.31 1135 GLN B N 1
ATOM 4488 C CA . GLN B 1 285 ? 9.721 13.402 -8.067 1.00 17.87 1135 GLN B CA 1
ATOM 4489 C C . GLN B 1 285 ? 10.275 14.738 -7.581 1.00 18.95 1135 GLN B C 1
ATOM 4490 O O . GLN B 1 285 ? 9.657 15.784 -7.837 1.00 17.17 1135 GLN B O 1
ATOM 4496 N N . PRO B 1 286 ? 11.432 14.734 -6.877 1.00 15.88 1136 PRO B N 1
ATOM 4497 C CA . PRO B 1 286 ? 11.990 16.001 -6.382 1.00 16.20 1136 PRO B CA 1
ATOM 4498 C C . PRO B 1 286 ? 12.116 17.075 -7.449 1.00 18.49 1136 PRO B C 1
ATOM 4499 O O . PRO B 1 286 ? 11.803 18.234 -7.183 1.00 17.15 1136 PRO B O 1
ATOM 4503 N N . SER B 1 287 ? 12.500 16.690 -8.689 1.00 18.50 1137 SER B N 1
ATOM 4504 C CA . SER B 1 287 ? 12.687 17.642 -9.790 1.00 17.54 1137 SER B CA 1
ATOM 4505 C C . SER B 1 287 ? 11.403 18.320 -10.265 1.00 21.44 1137 SER B C 1
ATOM 4506 O O . SER B 1 287 ? 11.484 19.381 -10.892 1.00 23.81 1137 SER B O 1
ATOM 4509 N N . ASN B 1 288 ? 10.224 17.726 -9.972 1.00 16.16 1138 ASN B N 1
ATOM 4510 C CA . ASN B 1 288 ? 8.942 18.303 -10.395 1.00 16.46 1138 ASN B CA 1
ATOM 4511 C C . ASN B 1 288 ? 8.342 19.249 -9.337 1.00 17.43 1138 ASN B C 1
ATOM 4512 O O . ASN B 1 288 ? 7.295 19.849 -9.596 1.00 19.21 1138 ASN B O 1
ATOM 4517 N N . ARG B 1 289 ? 8.975 19.351 -8.135 1.00 14.77 1139 ARG B N 1
ATOM 4518 C CA . ARG B 1 289 ? 8.418 20.198 -7.078 1.00 13.85 1139 ARG B CA 1
ATOM 4519 C C . ARG B 1 289 ? 8.721 21.658 -7.332 1.00 16.44 1139 ARG B C 1
ATOM 4520 O O . ARG B 1 289 ? 9.754 22.005 -7.920 1.00 16.26 1139 ARG B O 1
ATOM 4528 N N . THR B 1 290 ? 7.873 22.521 -6.748 1.00 12.92 1140 THR B N 1
ATOM 4529 C CA . THR B 1 290 ? 8.104 23.961 -6.776 1.00 12.74 1140 THR B CA 1
ATOM 4530 C C . THR B 1 290 ? 9.382 24.272 -5.965 1.00 15.34 1140 THR B C 1
ATOM 4531 O O . THR B 1 290 ? 9.910 23.424 -5.247 1.00 15.70 1140 THR B O 1
ATOM 4535 N N . SER B 1 291 ? 9.867 25.497 -6.074 1.00 13.92 1141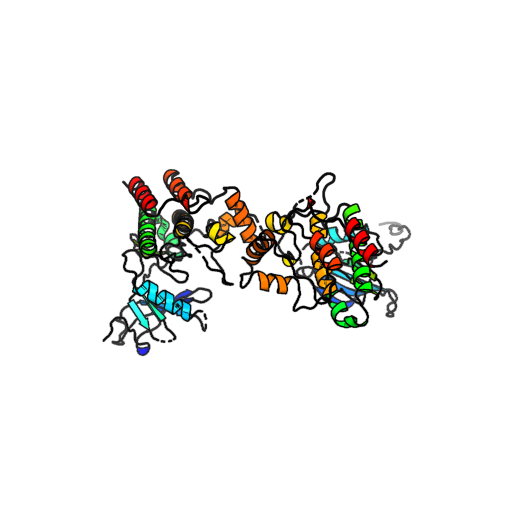 SER B N 1
ATOM 4536 C CA . SER B 1 291 ? 11.038 25.954 -5.361 1.00 14.04 1141 SER B CA 1
ATOM 4537 C C . SER B 1 291 ? 10.560 26.916 -4.274 1.00 14.08 1141 SER B C 1
ATOM 4538 O O . SER B 1 291 ? 9.430 27.440 -4.359 1.00 13.08 1141 SER B O 1
ATOM 4541 N N . PHE B 1 292 ? 11.434 27.206 -3.316 1.00 11.45 1142 PHE B N 1
ATOM 4542 C CA . PHE B 1 292 ? 11.097 28.206 -2.319 1.00 10.02 1142 PHE B CA 1
ATOM 4543 C C . PHE B 1 292 ? 10.832 29.573 -2.967 1.00 10.72 1142 PHE B C 1
ATOM 4544 O O . PHE B 1 292 ? 9.906 30.260 -2.556 1.00 12.13 1142 PHE B O 1
ATOM 4552 N N . GLN B 1 293 ? 11.602 29.939 -4.009 1.00 11.21 1143 GLN B N 1
ATOM 4553 C CA . GLN B 1 293 ? 11.352 31.219 -4.671 1.00 11.79 1143 GLN B CA 1
ATOM 4554 C C . GLN B 1 293 ? 10.003 31.278 -5.356 1.00 13.50 1143 GLN B C 1
ATOM 4555 O O . GLN B 1 293 ? 9.343 32.315 -5.241 1.00 12.95 1143 GLN B O 1
ATOM 4561 N N . ASN B 1 294 ? 9.577 30.191 -6.053 1.00 12.68 1144 ASN B N 1
ATOM 4562 C CA . ASN B 1 294 ? 8.250 30.183 -6.694 1.00 13.37 1144 ASN B CA 1
ATOM 4563 C C . ASN B 1 294 ? 7.152 30.230 -5.637 1.00 13.04 1144 ASN B C 1
ATOM 4564 O O . ASN B 1 294 ? 6.095 30.797 -5.901 1.00 14.03 1144 ASN B O 1
ATOM 4569 N N . LEU B 1 295 ? 7.385 29.619 -4.443 1.00 11.83 1145 LEU B N 1
ATOM 4570 C CA . LEU B 1 295 ? 6.387 29.665 -3.384 1.00 11.75 1145 LEU B CA 1
ATOM 4571 C C . LEU B 1 295 ? 6.246 31.098 -2.895 1.00 12.91 1145 LEU B C 1
ATOM 4572 O O . LEU B 1 295 ? 5.115 31.566 -2.726 1.00 12.97 1145 LEU B O 1
ATOM 4577 N N . ILE B 1 296 ? 7.366 31.811 -2.691 1.00 11.56 1146 ILE B N 1
ATOM 4578 C CA . ILE B 1 296 ? 7.336 33.204 -2.236 1.00 11.60 1146 ILE B CA 1
ATOM 4579 C C . ILE B 1 296 ? 6.558 34.022 -3.260 1.00 13.73 1146 ILE B C 1
ATOM 4580 O O . ILE B 1 296 ? 5.678 34.763 -2.863 1.00 14.11 1146 ILE B O 1
ATOM 4585 N N . GLU B 1 297 ? 6.847 33.846 -4.563 1.00 12.74 1147 GLU B N 1
ATOM 4586 C CA . GLU B 1 297 ? 6.122 34.578 -5.608 1.00 13.42 1147 GLU B CA 1
ATOM 4587 C C . GLU B 1 297 ? 4.602 34.270 -5.561 1.00 16.45 1147 GLU B C 1
ATOM 4588 O O . GLU B 1 297 ? 3.775 35.188 -5.638 1.00 16.12 1147 GLU B O 1
ATOM 4594 N N . GLY B 1 298 ? 4.254 32.994 -5.390 1.00 14.13 1148 GLY B N 1
ATOM 4595 C CA . GLY B 1 298 ? 2.871 32.540 -5.318 1.00 13.12 1148 GLY B CA 1
ATOM 4596 C C . GLY B 1 298 ? 2.154 33.142 -4.118 1.00 15.22 1148 GLY B C 1
ATOM 4597 O O . GLY B 1 298 ? 1.051 33.673 -4.243 1.00 15.36 1148 GLY B O 1
ATOM 4598 N N . PHE B 1 299 ? 2.792 33.105 -2.936 1.00 12.13 1149 PHE B N 1
ATOM 4599 C CA . PHE B 1 299 ? 2.154 33.708 -1.766 1.00 11.40 1149 PHE B CA 1
ATOM 4600 C C . PHE B 1 299 ? 2.055 35.224 -1.908 1.00 14.43 1149 PHE B C 1
ATOM 4601 O O . PHE B 1 299 ? 1.034 35.785 -1.505 1.00 14.02 1149 PHE B O 1
ATOM 4609 N N . GLU B 1 300 ? 3.088 35.880 -2.443 1.00 12.81 1150 GLU B N 1
ATOM 4610 C CA . GLU B 1 300 ? 3.027 37.345 -2.571 1.00 14.91 1150 GLU B CA 1
ATOM 4611 C C . GLU B 1 300 ? 1.895 37.731 -3.506 1.00 18.51 1150 GLU B C 1
ATOM 4612 O O . GLU B 1 300 ? 1.192 38.715 -3.224 1.00 18.69 1150 GLU B O 1
ATOM 4618 N N . ALA B 1 301 ? 1.669 36.933 -4.580 1.00 14.82 1151 ALA B N 1
ATOM 4619 C CA . ALA B 1 301 ? 0.553 37.194 -5.515 1.00 16.04 1151 ALA B CA 1
ATOM 4620 C C . ALA B 1 301 ? -0.815 37.091 -4.848 1.00 20.39 1151 ALA B C 1
ATOM 4621 O O . ALA B 1 301 ? -1.713 37.872 -5.181 1.00 20.46 1151 ALA B O 1
ATOM 4623 N N . LEU B 1 302 ? -0.969 36.183 -3.860 1.00 16.43 1152 LEU B N 1
ATOM 4624 C CA . LEU B 1 302 ? -2.219 36.028 -3.127 1.00 16.58 1152 LEU B CA 1
ATOM 4625 C C . LEU B 1 302 ? -2.394 37.100 -2.083 1.00 20.08 1152 LEU B C 1
ATOM 4626 O O . LEU B 1 302 ? -3.530 37.364 -1.680 1.00 23.21 1152 LEU B O 1
ATOM 4631 N N . LEU B 1 303 ? -1.290 37.720 -1.639 1.00 17.30 1153 LEU B N 1
ATOM 4632 C CA . LEU B 1 303 ? -1.316 38.790 -0.645 1.00 17.81 1153 LEU B CA 1
ATOM 4633 C C . LEU B 1 303 ? -1.562 40.177 -1.270 1.00 26.70 1153 LEU B C 1
ATOM 4634 O O . LEU B 1 303 ? -1.808 41.119 -0.526 1.00 26.93 1153 LEU B O 1
ATOM 4639 N N . LYS B 1 304 ? -1.370 40.331 -2.600 1.00 25.37 1154 LYS B N 1
ATOM 4640 C CA . LYS B 1 304 ? -1.540 41.631 -3.265 1.00 48.37 1154 LYS B CA 1
ATOM 4641 C C . LYS B 1 304 ? -3.007 41.944 -3.567 1.00 81.69 1154 LYS B C 1
ATOM 4642 O O . LYS B 1 304 ? -3.826 42.012 -2.656 1.00 48.06 1154 LYS B O 1
#

B-factor: mean 19.63, std 11.74, range [5.88, 102.09]

Radius of gyration: 31.28 Å; Cα contacts (8 Å, |Δi|>4): 1027; chains: 2; bounding box: 86×83×55 Å

Sequence (568 aa):
VDPTHHFEKRFLKRIRDLGEGHFGKVELCRRYDPEGDNTGEQVAVKSLKPHIADLKKEIEILRNLYHENIIVKYKGICTGIKLIMEFLPSGSLKEYLPKNKNKINLKQQLKYAVQICKGMDYLGSRQYVHRDLAARNVLVESEHQVKIGDFGLTKAIETDKETVKDDRDSPVFWYAPECLMQSKFYIASDVWSSFGVTLHELLTYCDSDSSPMALFLKMIGHGQMTVTRLVNTLKEGKRLPCPPNCPDEVYQLMRKCWEFQPSNRTSFQNLIEGFEALLKGSGDIVSEKKPATEVDPTHFEKRFLKRIRDLGEGHFGKVELCRYDPEGDNTGEQVAVKSLKPHIADLKKEIEILRNLYHENIVKYKGICTGIKLIMEFLPSGSLKEYLPKNKNKINLKQQLKYAVQICKGMDYLGSRQYVHRDLAARNVLVESEHQVKIIGDFGLTKAIETDKETVKDDRDSPVFWYAPECLMQSKFYIASDVWSSFGVTLHELLTYCDSDSSPMALFLKMIGPTHGQMTVTRLVNTLKEGKRLPCPPNCPDEVYQLMRKCWEFQPSNRTSFQNLIEGFEALLK

Foldseek 3Di:
DDQQEQEPVQWAFDAFDDDDPWKTKTWTFRGPVPPSPGAIWIKMDTDVLLVLVVVQLVLQVPDDDQQAWHFRHWYPSIMTITHDQVCAFLLNNLVVQVVLQDPLLLLQQLLSVLVQLLSCVVVQKFQQADARNQWGDNDSRGIHRHGRSPMDGADPPGQADDDDDDHPLLLFALCCLPGVDTGSLRVLSSSLLRSLCSLQSVDPCLHSVNQLCVVQVPPVCSSVSSSVCLVVVHDRDDHPPHDVLLVVLSVLSHDNDSVRHDHSVVSSVSSVVVSD/DDDDDDDDPDDDDDDDQQEQEPVQWAFDAWPDADPFKTKTWTFRHPVPPPPGAIKIKMATDVLLVLVVVQLVLQCPDDDQQAWHWRHWYVPIITITHDQVCAFLLNNLVVQVVLQDPLLLLQQLLSVLVQLVSCVVVQKFQQDDARNQWGDNDSNGIHRHGRSPMDGADPPGQADPPCPPHPLLLFALCCLPGVDTGSLRVLSSSLLRSLCSLQSNDPCLHSVNQLCVVQDDDDPVCSSVSSSVCLVVVHDRDDHPPHDVLLVVLSVLSRDNDSVSHDHSVVSSVSSVVVSD

Nearest PDB structures (foldseek):
  6n7c-assembly1_A  TM=9.895E-01  e=2.197E-51  Homo sapiens
  6n79-assembly1_A  TM=9.909E-01  e=7.452E-49  Homo sapiens
  6sm8-assembly2_B  TM=9.881E-01  e=3.669E-48  Homo sapiens
  8g6z-assembly1_B  TM=9.696E-01  e=2.276E-36  Homo sapiens
  6aaj-assembly2_B  TM=9.712E-01  e=2.700E-35  Homo sapiens

Organism: Homo sapiens (NCBI:txid9606)